Protein AF-A0A2P6TC50-F1 (afdb_monomer_lite)

Radius of gyration: 40.47 Å; chains: 1; bounding box: 123×96×102 Å

InterPro domains:
  IPR001921 Large ribosomal subunit protein eL8, eukaryota [PR00882] (33-50)
  IPR001921 Large ribosomal subunit protein eL8, eukaryota [PR00882] (50-67)
  IPR001921 Large ribosomal subunit protein eL8, eukaryota [PR00882] (70-89)
  IPR001921 Large ribosomal subunit protein eL8, eukaryota [PR00882] (94-107)
  IPR001921 Large ribosomal subunit protein eL8, eukaryota [PR00882] (128-148)
  IPR001921 Large ribosomal subunit protein eL8, eukaryota [PR00882] (189-213)
  IPR004037 Large ribosomal subunit protein eL8-like, conserved site [PS01082] (170-187)
  IPR004038 Ribosomal protein eL8/eL30/eS12/Gadd45 [PF01248] (126-210)
  IPR018492 Ribosomal protein eL8/Nhp2 family [PR00881] (132-146)
  IPR018492 Ribosomal protein eL8/Nhp2 family [PR00881] (151-164)
  IPR018492 Ribosomal protein eL8/Nhp2 family [PR00881] (167-177)
  IPR018492 Ribosomal protein eL8/Nhp2 family [PR00881] (177-191)
  IPR029064 Ribosomal protein eL30-like superfamily [G3DSA:3.30.1330.30] (54-234)
  IPR029064 Ribosomal protein eL30-like superfamily [SSF55315] (94-224)
  IPR055323 Uncharacterized protein C57A10.07/YOR238W [PTHR28110] (323-567)

Foldseek 3Di:
DDDDDDDDDDDPDPPPDDPDPDDPDDPVDDDDDWDQDVPTDDDDDDPCVVVDPDDPVVVVVVVVVVCQQADWADLLLVLLVDADDPVLVVLVLVQLLVQFDDDPVVVVVVVVVVVVCVVVVHDDDDDDRFHKDFDLVVVLVCLVVLQFQEKEFESDDVVPVSCSCVLVSCLVSVHQYGYHYDQCSVQVRHVHSGTGMITGRDDDPVCVVVVVVSSVVRCCPRNVDDRGDIHHNDDDPVVVVVVVVVVVVVVVVVVVPPPPVVVVVVVVVVPPPPPPDDPDDDDDDDDDDDDDDPDDDDPVNVVVVVVVVVVVDDDDDDDDDDDPPPDFQQQQAFEELFQEFDWFQLDPQLQVQQDPVRTDDDPVLSPFPCSSVQRVVSLLVLLVVCVVDLRYAREYEFAQQDVVSPRTTRSNSSLVSCVNVVSNVDPSNNSRYYYHHADQDPLLSVVSSQLVVCLRNVAGHQAYEYGEAPLCQCVVQPQSCVLQVPDNVRYYYDHDYDRDPVVNVVNVVVSVVCLQWSNLQDPPSVVSSVSRPPPVPHGDACVRVVQCRCVSVDGDRDRDPDDHRCVPVD

Organism: Chlorella sorokiniana (NCBI:txid3076)

Sequence (570 aa):
MAPKGKKVAAAPAAVKKAAAPAKPVNPLYEKRPKTFGIGGDLPAKRDMRRFVKWPKYVRIQRQRRVLNQRLKVPPALNRFTRTLDKNMAESLFKLLMKYRPEDKAAKKERLLKEAQAREAGQEVEKKKPVVVKYGINHITQLVESGKAQCVVIAHDVDPIEIVVWLPALCKKMGVPYCIVKGKARLGTVVHKKTATALALTAVKNEDQREFAKLVESFKTMYNDGPRVSWGGGIMGPKSQAAQKKKERALAKDAGLRPAVGLILLTAACCGMLLFQVWVGVVRQGSSGTAGASADSMTATQRRALAAARAAGRRGSGGRDGTLAAREFPASHLRNLVLVACHSVYTGLDFHTAEEKSSWYLLDYQKEVPGQTNSFVEHIQLGVKEAAADPDALLLFSGGKTRRDAGPRAEGEGYWLVAEAAKWYGHPEVRGRAFTEDRARDSMENLLFGLCRFYELTGRYPDFVVVVGYEFKARRFSDLHRAALRLPQEAFRHEGTPALNEAALRGEEATAQLYESDPYGCGTELRSKRMQRDPFAAGGYNGDRCPEIAELLSYCGPDIYPGGLPWDGTA

Secondary structure (DSSP, 8-state):
--PPPPPPPPPP----PPPPPPP---TT--------STTSSPPPP---TTTS---HHHHHHHHHHHHHHHSEEPHHHHGGGSPPPHHHHHHHHHHHHHTPPPPHHHHHHHHHHHHHHHHTT-----PPP---EE-HHHHHHHHHTT--SEEEEES--SSGGGTTTHHHHHHHTT--EEEES-HHHHHHHTTSS--SEEEES---TTTHHHHHHHHHHHIIIIISSPPPPPEE----HHHHHHHHHHHHHHHHHHHHGGGTTTHHHHHHHHTTSSSSS----------------S----HHHHHHHHHHHHTTS-------S-------TTTT--EEEEEE--S-B--S-GGGTTSGGGB---HHHHSSTTHHHHHHHHHHHHHHHHHH-TTEEEEEE-----STT-S--HHHHHHHHHHHTTTT-SHHHHHTEEEE----SHHHHHHHHHHHHHHHHSS--SEEEEEEEGGGHHIIIIIIHHHTT--GGGEEEEEEPPS-HHHHHHHHHHHHHHHH-TTS-SHHHHHHHHHT-TT------TTT-GGGHHHHH---SSPP-S--TTTT--

Structure (mmCIF, N/CA/C/O backbone):
data_AF-A0A2P6TC50-F1
#
_entry.id   AF-A0A2P6TC50-F1
#
loop_
_atom_site.group_PDB
_atom_site.id
_atom_site.type_symbol
_atom_site.label_atom_id
_atom_site.label_alt_id
_atom_site.label_comp_id
_atom_site.label_asym_id
_atom_site.label_entity_id
_atom_site.label_seq_id
_atom_site.pdbx_PDB_ins_code
_atom_site.Cartn_x
_atom_site.Cartn_y
_atom_site.Cartn_z
_atom_site.occupancy
_atom_site.B_iso_or_equiv
_atom_site.auth_seq_id
_atom_site.auth_comp_id
_atom_site.auth_asym_id
_atom_site.auth_atom_id
_atom_site.pdbx_PDB_model_num
ATOM 1 N N . MET A 1 1 ? 47.710 -31.604 51.805 1.00 48.00 1 MET A N 1
ATOM 2 C CA . MET A 1 1 ? 48.222 -32.923 51.375 1.00 48.00 1 MET A CA 1
ATOM 3 C C . MET A 1 1 ? 47.108 -33.942 51.545 1.00 48.00 1 MET A C 1
ATOM 5 O O . MET A 1 1 ? 46.744 -34.227 52.675 1.00 48.00 1 MET A O 1
ATOM 9 N N . ALA A 1 2 ? 46.529 -34.420 50.444 1.00 39.97 2 ALA A N 1
ATOM 10 C CA . ALA A 1 2 ? 45.528 -35.486 50.438 1.00 39.97 2 ALA A CA 1
ATOM 11 C C . ALA A 1 2 ? 46.064 -36.674 49.610 1.00 39.97 2 ALA A C 1
ATOM 13 O O . ALA A 1 2 ? 46.861 -36.450 48.694 1.00 39.97 2 ALA A O 1
ATOM 14 N N . PRO A 1 3 ? 45.726 -37.921 49.980 1.00 43.12 3 PRO A N 1
ATOM 15 C CA . PRO A 1 3 ? 46.594 -39.076 49.784 1.00 43.12 3 PRO A CA 1
ATOM 16 C C . PRO A 1 3 ? 46.463 -39.751 48.411 1.00 43.12 3 PRO A C 1
ATOM 18 O O . PRO A 1 3 ? 45.433 -39.699 47.743 1.00 43.12 3 PRO A O 1
ATOM 21 N N . LYS A 1 4 ? 47.569 -40.395 48.019 1.00 49.47 4 LYS A N 1
ATOM 22 C CA . LYS A 1 4 ? 47.839 -41.077 46.745 1.00 49.47 4 LYS A CA 1
ATOM 23 C C . LYS A 1 4 ? 46.779 -42.136 46.403 1.00 49.47 4 LYS A C 1
ATOM 25 O O . LYS A 1 4 ? 46.539 -43.058 47.178 1.00 49.47 4 LYS A O 1
ATOM 30 N N . GLY A 1 5 ? 46.213 -42.029 45.199 1.00 46.62 5 GLY A N 1
ATOM 31 C CA . GLY A 1 5 ? 45.274 -42.993 44.626 1.00 46.62 5 GLY A CA 1
ATOM 32 C C . GLY A 1 5 ? 45.896 -44.376 44.405 1.00 46.62 5 GLY A C 1
ATOM 33 O O . GLY A 1 5 ? 46.997 -44.507 43.866 1.00 46.62 5 GLY A O 1
ATOM 34 N N . LYS A 1 6 ? 45.164 -45.417 44.819 1.00 50.62 6 LYS A N 1
ATOM 35 C CA . LYS A 1 6 ? 45.456 -46.825 44.522 1.00 50.62 6 LYS A CA 1
ATOM 36 C C . LYS A 1 6 ? 45.339 -47.070 43.013 1.00 50.62 6 LYS A C 1
ATOM 38 O O . LYS A 1 6 ? 44.312 -46.772 42.409 1.00 50.62 6 LYS A O 1
ATOM 43 N N . LYS A 1 7 ? 46.398 -47.637 42.428 1.00 48.28 7 LYS A N 1
ATOM 44 C CA . LYS A 1 7 ? 46.455 -48.120 41.042 1.00 48.28 7 LYS A CA 1
ATOM 45 C C . LYS A 1 7 ? 45.387 -49.199 40.824 1.00 48.28 7 LYS A C 1
ATOM 47 O O . LYS A 1 7 ? 45.415 -50.229 41.492 1.00 48.28 7 LYS A O 1
ATOM 52 N N . VAL A 1 8 ? 44.471 -48.957 39.891 1.00 49.59 8 VAL A N 1
ATOM 53 C CA . VAL A 1 8 ? 43.511 -49.951 39.393 1.00 49.59 8 VAL A CA 1
ATOM 54 C C . VAL A 1 8 ? 44.207 -50.790 38.319 1.00 49.59 8 VAL A C 1
ATOM 56 O O . VAL A 1 8 ? 44.891 -50.245 37.453 1.00 49.59 8 VAL A O 1
ATOM 59 N N . ALA A 1 9 ? 44.081 -52.113 38.426 1.00 54.31 9 ALA A N 1
ATOM 60 C CA . ALA A 1 9 ? 44.685 -53.092 37.527 1.00 54.31 9 ALA A CA 1
ATOM 61 C C . ALA A 1 9 ? 44.157 -52.970 36.085 1.00 54.31 9 ALA A C 1
ATOM 63 O O . ALA A 1 9 ? 43.017 -52.565 35.857 1.00 54.31 9 ALA A O 1
ATOM 64 N N . ALA A 1 10 ? 45.003 -53.330 35.116 1.00 54.16 10 ALA A N 1
ATOM 65 C CA . ALA A 1 10 ? 44.684 -53.300 33.694 1.00 54.16 10 ALA A CA 1
ATOM 66 C C . ALA A 1 10 ? 43.522 -54.250 33.356 1.00 54.16 10 ALA A C 1
ATOM 68 O O . ALA A 1 10 ? 43.503 -55.403 33.786 1.00 54.16 10 ALA A O 1
ATOM 69 N N . ALA A 1 11 ? 42.560 -53.754 32.574 1.00 53.47 11 ALA A N 1
ATOM 70 C CA . ALA A 1 11 ? 41.435 -54.541 32.087 1.00 53.47 11 ALA A CA 1
ATOM 71 C C . ALA A 1 11 ? 41.922 -55.696 31.186 1.00 53.47 11 ALA A C 1
ATOM 73 O O . ALA A 1 11 ? 42.842 -55.493 30.386 1.00 53.47 11 ALA A O 1
ATOM 74 N N . PRO A 1 12 ? 41.318 -56.895 31.291 1.00 55.91 12 PRO A N 1
ATOM 75 C CA . PRO A 1 12 ? 41.710 -58.053 30.498 1.00 55.91 12 PRO A CA 1
ATOM 76 C C . PRO A 1 12 ? 41.510 -57.785 29.003 1.00 55.91 12 PRO A C 1
ATOM 78 O O . PRO A 1 12 ? 40.545 -57.135 28.595 1.00 55.91 12 PRO A O 1
ATOM 81 N N . ALA A 1 13 ? 42.454 -58.288 28.202 1.00 53.72 13 ALA A N 1
ATOM 82 C CA . ALA A 1 13 ? 42.507 -58.134 26.755 1.00 53.72 13 ALA A CA 1
ATOM 83 C C . ALA A 1 13 ? 41.133 -58.377 26.117 1.00 53.72 13 ALA A C 1
ATOM 85 O O . ALA A 1 13 ? 40.512 -59.420 26.323 1.00 53.72 13 ALA A O 1
ATOM 86 N N . ALA A 1 14 ? 40.667 -57.394 25.343 1.00 56.47 14 ALA A N 1
ATOM 87 C CA . ALA A 1 14 ? 39.418 -57.465 24.608 1.00 56.47 14 ALA A CA 1
ATOM 88 C C . ALA A 1 14 ? 39.396 -58.735 23.747 1.00 56.47 14 ALA A C 1
ATOM 90 O O . ALA A 1 14 ? 40.084 -58.827 22.728 1.00 56.47 14 ALA A O 1
ATOM 91 N N . VAL A 1 15 ? 38.588 -59.710 24.165 1.00 54.78 15 VAL A N 1
ATOM 92 C CA . VAL A 1 15 ? 38.200 -60.856 23.349 1.00 54.78 15 VAL A CA 1
ATOM 93 C C . VAL A 1 15 ? 37.623 -60.279 22.061 1.00 54.78 15 VAL A C 1
ATOM 95 O O . VAL A 1 15 ? 36.563 -59.649 22.073 1.00 54.78 15 VAL A O 1
ATOM 98 N N . LYS A 1 16 ? 38.353 -60.428 20.949 1.00 55.94 16 LYS A N 1
ATOM 99 C CA . LYS A 1 16 ? 37.850 -60.092 19.617 1.00 55.94 16 LYS A CA 1
ATOM 100 C C . LYS A 1 16 ? 36.542 -60.859 19.442 1.00 55.94 16 LYS A C 1
ATOM 102 O O . LYS A 1 16 ? 36.561 -62.081 19.323 1.00 55.94 16 LYS A O 1
ATOM 107 N N . LYS A 1 17 ? 35.409 -60.149 19.463 1.00 53.47 17 LYS A N 1
ATOM 108 C CA . LYS A 1 17 ? 34.115 -60.708 19.063 1.00 53.47 17 LYS A CA 1
ATOM 109 C C . LYS A 1 17 ? 34.321 -61.360 17.698 1.00 53.47 17 LYS A C 1
ATOM 111 O O . LYS A 1 17 ? 34.693 -60.670 16.749 1.00 53.47 17 LYS A O 1
ATOM 116 N N . ALA A 1 18 ? 34.120 -62.674 17.633 1.00 53.78 18 ALA A N 1
ATOM 117 C CA . ALA A 1 18 ? 34.100 -63.412 16.382 1.00 53.78 18 ALA A CA 1
ATOM 118 C C . ALA A 1 18 ? 33.150 -62.699 15.410 1.00 53.78 18 ALA A C 1
ATOM 120 O O . ALA A 1 18 ? 32.056 -62.279 15.804 1.00 53.78 18 ALA A O 1
ATOM 121 N N . ALA A 1 19 ? 33.600 -62.491 14.171 1.00 57.75 19 ALA A N 1
ATOM 122 C CA . ALA A 1 19 ? 32.792 -61.857 13.141 1.00 57.75 19 ALA A CA 1
ATOM 123 C C . ALA A 1 19 ? 31.474 -62.629 13.005 1.00 57.75 19 ALA A C 1
ATOM 125 O O . ALA A 1 19 ? 31.480 -63.848 12.842 1.00 57.75 19 ALA A O 1
ATOM 126 N N . ALA A 1 20 ? 30.346 -61.923 13.119 1.00 60.66 20 ALA A N 1
ATOM 127 C CA . ALA A 1 20 ? 29.041 -62.529 12.906 1.00 60.66 20 ALA A CA 1
ATOM 128 C C . ALA A 1 20 ? 29.008 -63.184 11.509 1.00 60.66 20 ALA A C 1
ATOM 130 O O . ALA A 1 20 ? 29.504 -62.568 10.559 1.00 60.66 20 ALA A O 1
ATOM 131 N N . PRO A 1 21 ? 28.448 -64.400 11.367 1.00 60.59 21 PRO A N 1
ATOM 132 C CA . PRO A 1 21 ? 28.388 -65.089 10.084 1.00 60.59 21 PRO A CA 1
ATOM 133 C C . PRO A 1 21 ? 27.676 -64.207 9.052 1.00 60.59 21 PRO A C 1
ATOM 135 O O . PRO A 1 21 ? 26.647 -63.590 9.349 1.00 60.59 21 PRO A O 1
ATOM 138 N N . ALA A 1 22 ? 28.258 -64.108 7.853 1.00 64.69 22 ALA A N 1
ATOM 139 C CA . ALA A 1 22 ? 27.713 -63.306 6.766 1.00 64.69 22 ALA A CA 1
ATOM 140 C C . ALA A 1 22 ? 26.268 -63.745 6.493 1.00 64.69 22 ALA A C 1
ATOM 142 O O . ALA A 1 22 ? 26.011 -64.908 6.188 1.00 64.69 22 ALA A O 1
ATOM 143 N N . LYS A 1 23 ? 25.311 -62.819 6.645 1.00 73.00 23 LYS A N 1
ATOM 144 C CA . LYS A 1 23 ? 23.905 -63.096 6.332 1.00 73.00 23 LYS A CA 1
ATOM 145 C C . LYS A 1 23 ? 23.818 -63.538 4.865 1.00 73.00 23 LYS A C 1
ATOM 147 O O . LYS A 1 23 ? 24.453 -62.883 4.036 1.00 73.00 23 LYS A O 1
ATOM 152 N N . PRO A 1 24 ? 23.052 -64.592 4.533 1.00 68.38 24 PRO A N 1
ATOM 153 C CA . PRO A 1 24 ? 22.907 -65.044 3.154 1.00 68.38 24 PRO A CA 1
ATOM 154 C C . PRO A 1 24 ? 22.384 -63.884 2.297 1.00 68.38 24 PRO A C 1
ATOM 156 O O . PRO A 1 24 ? 21.284 -63.376 2.521 1.00 68.38 24 PRO A O 1
ATOM 159 N N . VAL A 1 25 ? 23.211 -63.409 1.364 1.00 71.12 25 VAL A N 1
ATOM 160 C CA . VAL A 1 25 ? 22.855 -62.321 0.448 1.00 71.12 25 VAL A CA 1
ATOM 161 C C . VAL A 1 25 ? 22.108 -62.954 -0.714 1.00 71.12 25 VAL A C 1
ATOM 163 O O . VAL A 1 25 ? 22.692 -63.707 -1.486 1.00 71.12 25 VAL A O 1
ATOM 166 N N . ASN A 1 26 ? 20.808 -62.683 -0.819 1.00 80.94 26 ASN A N 1
ATOM 167 C CA . ASN A 1 26 ? 20.028 -63.136 -1.962 1.00 80.94 26 ASN A CA 1
ATOM 168 C C . ASN A 1 26 ? 20.536 -62.404 -3.225 1.00 80.94 26 ASN A C 1
ATOM 170 O O . ASN A 1 26 ? 20.462 -61.171 -3.256 1.00 80.94 26 ASN A O 1
ATOM 174 N N . PRO A 1 27 ? 21.036 -63.122 -4.249 1.00 81.56 27 PRO A N 1
ATOM 175 C CA . PRO A 1 27 ? 21.604 -62.523 -5.459 1.00 81.56 27 PRO A CA 1
ATOM 176 C C . PRO A 1 27 ? 20.591 -61.706 -6.277 1.00 81.56 27 PRO A C 1
ATOM 178 O O . PRO A 1 27 ? 20.996 -60.928 -7.131 1.00 81.56 27 PRO A O 1
ATOM 181 N N . LEU A 1 28 ? 19.287 -61.823 -5.994 1.00 86.44 28 LEU A N 1
ATOM 182 C CA . LEU A 1 28 ? 18.238 -61.005 -6.612 1.00 86.44 28 LEU A CA 1
ATOM 183 C C . LEU A 1 28 ? 18.181 -59.559 -6.074 1.00 86.44 28 LEU A C 1
ATOM 185 O O . LEU A 1 28 ? 17.566 -58.697 -6.703 1.00 86.44 28 LEU A O 1
ATOM 189 N N . TYR A 1 29 ? 18.781 -59.267 -4.912 1.00 84.19 29 TYR A N 1
ATOM 190 C CA . TYR A 1 29 ? 18.781 -57.920 -4.329 1.00 84.19 29 TYR A CA 1
ATOM 191 C C . TYR A 1 29 ? 20.058 -57.154 -4.679 1.00 84.19 29 TYR A C 1
ATOM 193 O O . TYR A 1 29 ? 21.066 -57.211 -3.975 1.00 84.19 29 TYR A O 1
ATOM 201 N N . GLU A 1 30 ? 19.981 -56.359 -5.741 1.00 85.62 30 GLU A N 1
ATOM 202 C CA . GLU A 1 30 ? 21.065 -55.480 -6.178 1.00 85.62 30 GLU A CA 1
ATOM 203 C C . GLU A 1 30 ? 20.897 -54.056 -5.629 1.00 85.62 30 GLU A C 1
ATOM 205 O O . GLU A 1 30 ? 19.800 -53.486 -5.615 1.00 85.62 30 GLU A O 1
ATOM 210 N N . LYS A 1 31 ? 22.003 -53.417 -5.227 1.00 89.06 31 LYS A N 1
ATOM 211 C CA . LYS A 1 31 ? 22.002 -51.975 -4.945 1.00 89.06 31 LYS A CA 1
ATOM 212 C C . LYS A 1 31 ? 21.898 -51.217 -6.265 1.00 89.06 31 LYS A C 1
ATOM 214 O O . LYS A 1 31 ? 22.843 -51.210 -7.044 1.00 89.06 31 LYS A O 1
ATOM 219 N N . ARG A 1 32 ? 20.784 -50.518 -6.473 1.00 87.81 32 ARG A N 1
ATOM 220 C CA . ARG A 1 32 ? 20.564 -49.629 -7.626 1.00 87.81 32 ARG A CA 1
ATOM 221 C C . ARG A 1 32 ? 20.524 -48.168 -7.164 1.00 87.81 32 ARG A C 1
ATOM 223 O O . ARG A 1 32 ? 19.434 -47.617 -6.985 1.00 87.81 32 ARG A O 1
ATOM 230 N N . PRO A 1 33 ? 21.683 -47.557 -6.846 1.00 90.25 33 PRO A N 1
ATOM 231 C CA . PRO A 1 33 ? 21.726 -46.173 -6.399 1.00 90.25 33 PRO A CA 1
ATOM 232 C C . PRO A 1 33 ? 21.305 -45.248 -7.540 1.00 90.25 33 PRO A C 1
ATOM 234 O O . PRO A 1 33 ? 21.778 -45.384 -8.661 1.00 90.25 33 PRO A O 1
ATOM 237 N N . LYS A 1 34 ? 20.428 -44.293 -7.233 1.00 92.31 34 LYS A N 1
ATOM 238 C CA . LYS A 1 34 ? 20.013 -43.257 -8.179 1.00 92.31 34 LYS A CA 1
ATOM 239 C C . LYS A 1 34 ? 20.914 -42.036 -8.064 1.00 92.31 34 LYS A C 1
ATOM 241 O O . LYS A 1 34 ? 21.250 -41.614 -6.952 1.00 92.31 34 LYS A O 1
ATOM 246 N N . THR A 1 35 ? 21.266 -41.431 -9.190 1.00 92.69 35 THR A N 1
ATOM 247 C CA . THR A 1 35 ? 22.087 -40.218 -9.247 1.00 92.69 35 THR A CA 1
ATOM 248 C C . THR A 1 35 ? 21.204 -38.996 -9.486 1.00 92.69 35 THR A C 1
ATOM 250 O O . THR A 1 35 ? 20.833 -38.690 -10.609 1.00 92.69 35 THR A O 1
ATOM 253 N N . PHE A 1 36 ? 20.888 -38.249 -8.423 1.00 90.44 36 PHE A N 1
ATOM 254 C CA . PHE A 1 36 ? 19.982 -37.083 -8.467 1.00 90.44 36 PHE A CA 1
ATOM 255 C C . PHE A 1 36 ? 20.650 -35.763 -8.913 1.00 90.44 36 PHE A C 1
ATOM 257 O O . PHE A 1 36 ? 20.259 -34.678 -8.461 1.00 90.44 36 PHE A O 1
ATOM 264 N N . GLY A 1 37 ? 21.695 -35.863 -9.737 1.00 89.94 37 GLY A N 1
ATOM 265 C CA . GLY A 1 37 ? 22.394 -34.728 -10.343 1.00 89.94 37 GLY A CA 1
ATOM 266 C C . GLY A 1 37 ? 21.661 -34.178 -11.568 1.00 89.94 37 GLY A C 1
ATOM 267 O O . GLY A 1 37 ? 20.659 -34.730 -12.016 1.00 89.94 37 GLY A O 1
ATOM 268 N N . ILE A 1 38 ? 22.161 -33.072 -12.122 1.00 91.12 38 ILE A N 1
ATOM 269 C CA . ILE A 1 38 ? 21.640 -32.528 -13.384 1.00 91.12 38 ILE A CA 1
ATOM 270 C C . ILE A 1 38 ? 21.936 -33.545 -14.498 1.00 91.12 38 ILE A C 1
ATOM 272 O O . ILE A 1 38 ? 23.083 -33.953 -14.646 1.00 91.12 38 ILE A O 1
ATOM 276 N N . GLY A 1 39 ? 20.910 -33.961 -15.248 1.00 90.81 39 GLY A N 1
ATOM 277 C CA . GLY A 1 39 ? 21.033 -34.948 -16.332 1.00 90.81 39 GLY A CA 1
ATOM 278 C C . GLY A 1 39 ? 21.035 -36.419 -15.891 1.00 90.81 39 GLY A C 1
ATOM 279 O O . GLY A 1 39 ? 21.220 -37.289 -16.733 1.00 90.81 39 GLY A O 1
ATOM 280 N N . GLY A 1 40 ? 20.843 -36.697 -14.597 1.00 93.38 40 GLY A N 1
ATOM 281 C CA . GLY A 1 40 ? 20.712 -38.054 -14.061 1.00 93.38 40 GLY A CA 1
ATOM 282 C C . GLY A 1 40 ? 19.256 -38.491 -13.864 1.00 93.38 40 GLY A C 1
ATOM 283 O O . GLY A 1 40 ? 18.353 -38.085 -14.594 1.00 93.38 40 GLY A O 1
ATOM 284 N N . ASP A 1 41 ? 19.022 -39.302 -12.834 1.00 93.31 41 ASP A N 1
ATOM 285 C CA . ASP A 1 41 ? 17.698 -39.810 -12.471 1.00 93.31 41 ASP A CA 1
ATOM 286 C C . ASP A 1 41 ? 16.734 -38.706 -12.007 1.00 93.31 41 ASP A C 1
ATOM 288 O O . ASP A 1 41 ? 17.137 -37.688 -11.431 1.00 93.31 41 ASP A O 1
ATOM 292 N N . LEU A 1 42 ? 15.425 -38.960 -12.155 1.00 91.06 42 LEU A N 1
ATOM 293 C CA . LEU A 1 42 ? 14.374 -38.067 -11.660 1.00 91.06 42 LEU A CA 1
ATOM 294 C C . LEU A 1 42 ? 14.584 -37.763 -10.160 1.00 91.06 42 LEU A C 1
ATOM 296 O O . LEU A 1 42 ? 14.685 -38.695 -9.350 1.00 91.06 42 LEU A O 1
ATOM 300 N N . PRO A 1 43 ? 14.617 -36.480 -9.752 1.00 90.06 43 PRO A N 1
ATOM 301 C CA . PRO A 1 43 ? 14.861 -36.114 -8.367 1.00 90.06 43 PRO A CA 1
ATOM 302 C C . PRO A 1 43 ? 13.743 -36.618 -7.453 1.00 90.06 43 PRO A C 1
ATOM 304 O O . PRO A 1 43 ? 12.559 -36.585 -7.791 1.00 90.06 43 PRO A O 1
ATOM 307 N N . ALA A 1 44 ? 14.117 -37.021 -6.238 1.00 91.88 44 ALA A N 1
ATOM 308 C CA . ALA A 1 44 ? 13.148 -37.301 -5.186 1.00 91.88 44 ALA A CA 1
ATOM 309 C C . ALA A 1 44 ? 12.274 -36.066 -4.891 1.00 91.88 44 ALA A C 1
ATOM 311 O O . ALA A 1 44 ? 12.709 -34.923 -5.058 1.00 91.88 44 ALA A O 1
ATOM 312 N N . LYS A 1 45 ? 11.047 -36.286 -4.401 1.00 93.50 45 LYS A N 1
ATOM 313 C CA . LYS A 1 45 ? 10.156 -35.197 -3.972 1.00 93.50 45 LYS A CA 1
ATOM 314 C C . LYS A 1 45 ? 10.842 -34.379 -2.867 1.00 93.50 45 LYS A C 1
ATOM 316 O O . LYS A 1 45 ? 11.229 -34.927 -1.838 1.00 93.50 45 LYS A O 1
ATOM 321 N N . ARG A 1 46 ? 10.995 -33.069 -3.083 1.00 92.38 46 ARG A N 1
ATOM 322 C CA . ARG A 1 46 ? 11.604 -32.117 -2.133 1.00 92.38 46 ARG A CA 1
ATOM 323 C C . ARG A 1 46 ? 10.546 -31.182 -1.552 1.00 92.38 46 ARG A C 1
ATOM 325 O O . ARG A 1 46 ? 9.469 -31.024 -2.124 1.00 92.38 46 ARG A O 1
ATOM 332 N N . ASP A 1 47 ? 10.862 -30.529 -0.435 1.00 96.00 47 ASP A N 1
ATOM 333 C CA . ASP A 1 47 ? 9.999 -29.479 0.106 1.00 96.00 47 ASP A CA 1
ATOM 334 C C . ASP A 1 47 ? 9.981 -28.258 -0.828 1.00 96.00 47 ASP A C 1
ATOM 336 O O . ASP A 1 47 ? 10.941 -27.490 -0.920 1.00 96.00 47 ASP A O 1
ATOM 340 N N . MET A 1 48 ? 8.854 -28.074 -1.513 1.00 95.25 48 MET A N 1
ATOM 341 C CA . MET A 1 48 ? 8.635 -26.971 -2.443 1.00 95.25 48 MET A CA 1
ATOM 342 C C . MET A 1 48 ? 7.924 -25.772 -1.806 1.00 95.25 48 MET A C 1
ATOM 344 O O . MET A 1 48 ? 7.686 -24.793 -2.512 1.00 95.25 48 MET A O 1
ATOM 348 N N . ARG A 1 49 ? 7.611 -25.768 -0.496 1.00 94.31 49 ARG A N 1
ATOM 349 C CA . ARG A 1 49 ? 6.803 -24.716 0.179 1.00 94.31 49 ARG A CA 1
ATOM 350 C C . ARG A 1 49 ? 7.280 -23.284 -0.096 1.00 94.31 49 ARG A C 1
ATOM 352 O O . ARG A 1 49 ? 6.473 -22.354 -0.154 1.00 94.31 49 ARG A O 1
ATOM 359 N N . ARG A 1 50 ? 8.587 -23.088 -0.291 1.00 94.00 50 ARG A N 1
ATOM 360 C CA . ARG A 1 50 ? 9.181 -21.784 -0.633 1.00 94.00 50 ARG A CA 1
ATOM 361 C C . ARG A 1 50 ? 8.865 -21.320 -2.061 1.00 94.00 50 ARG A C 1
ATOM 363 O O . ARG A 1 50 ? 8.801 -20.115 -2.288 1.00 94.00 50 ARG A O 1
ATOM 370 N N . PHE A 1 51 ? 8.683 -22.255 -2.988 1.00 94.19 51 PHE A N 1
ATOM 371 C CA . PHE A 1 51 ? 8.486 -22.029 -4.423 1.00 94.19 51 PHE A CA 1
ATOM 372 C C . PHE A 1 51 ? 7.028 -22.210 -4.872 1.00 94.19 51 PHE A C 1
ATOM 374 O O . PHE A 1 51 ? 6.705 -21.911 -6.016 1.00 94.19 51 PHE A O 1
ATOM 381 N N . VAL A 1 52 ? 6.140 -22.662 -3.978 1.00 96.81 52 VAL A N 1
ATOM 382 C CA . VAL A 1 52 ? 4.698 -22.755 -4.244 1.00 96.81 52 VAL A CA 1
ATOM 383 C C . VAL A 1 52 ? 4.140 -21.397 -4.682 1.00 96.81 52 VAL A C 1
ATOM 385 O O . VAL A 1 52 ? 4.384 -20.365 -4.045 1.00 96.81 52 VAL A O 1
ATOM 388 N N . LYS A 1 53 ? 3.310 -21.409 -5.729 1.00 95.50 53 LYS A N 1
ATOM 389 C CA . LYS A 1 53 ? 2.444 -20.284 -6.094 1.00 95.50 53 LYS A CA 1
ATOM 390 C C . LYS A 1 53 ? 1.330 -20.157 -5.052 1.00 95.50 53 LYS A C 1
ATOM 392 O O . LYS A 1 53 ? 0.300 -20.814 -5.131 1.00 95.50 53 LYS A O 1
ATOM 397 N N . TRP A 1 54 ? 1.570 -19.337 -4.033 1.00 96.19 54 TRP A N 1
ATOM 398 C CA . TRP A 1 54 ? 0.629 -19.151 -2.929 1.00 96.19 54 TRP A CA 1
ATOM 399 C C . TRP A 1 54 ? -0.682 -18.482 -3.384 1.00 96.19 54 TRP A C 1
ATOM 401 O O . TRP A 1 54 ? -0.631 -17.575 -4.225 1.00 96.19 54 TRP A O 1
ATOM 411 N N . PRO A 1 55 ? -1.838 -18.841 -2.786 1.00 98.00 55 PRO A N 1
ATOM 412 C CA . PRO A 1 55 ? -3.103 -18.148 -3.021 1.00 98.00 55 PRO A CA 1
ATOM 413 C C . PRO A 1 55 ? -3.009 -16.636 -2.773 1.00 98.00 55 PRO A C 1
ATOM 415 O O . PRO A 1 55 ? -2.205 -16.170 -1.954 1.00 98.00 55 PRO A O 1
ATOM 418 N N . LYS A 1 56 ? -3.858 -15.855 -3.457 1.00 96.88 56 LYS A N 1
ATOM 419 C CA . LYS A 1 56 ? -3.813 -14.379 -3.453 1.00 96.88 56 LYS A CA 1
ATOM 420 C C . LYS A 1 56 ? -3.845 -13.787 -2.037 1.00 96.88 56 LYS A C 1
ATOM 422 O O . LYS A 1 56 ? -3.013 -12.940 -1.724 1.00 96.88 56 LYS A O 1
ATOM 427 N N . TYR A 1 57 ? -4.719 -14.276 -1.157 1.00 97.31 57 TYR A N 1
ATOM 428 C CA . TYR A 1 57 ? -4.835 -13.768 0.217 1.00 97.31 57 TYR A CA 1
ATOM 429 C C . TYR A 1 57 ? -3.550 -13.979 1.042 1.00 97.31 57 TYR A C 1
ATOM 431 O O . TYR A 1 57 ? -3.112 -13.069 1.744 1.00 97.31 57 TYR A O 1
ATOM 439 N N . VAL A 1 58 ? -2.882 -15.133 0.898 1.00 96.81 58 VAL A N 1
ATOM 440 C CA . VAL A 1 58 ? -1.602 -15.421 1.573 1.00 96.81 58 VAL A CA 1
ATOM 441 C C . VAL A 1 58 ? -0.509 -14.484 1.067 1.00 96.81 58 VAL A C 1
ATOM 443 O O . VAL A 1 58 ? 0.288 -13.970 1.857 1.00 96.81 58 VAL A O 1
ATOM 446 N N . ARG A 1 59 ? -0.466 -14.242 -0.251 1.00 96.62 59 ARG A N 1
ATOM 447 C CA . ARG A 1 59 ? 0.490 -13.310 -0.867 1.00 96.62 59 ARG A CA 1
ATOM 448 C C . ARG A 1 59 ? 0.298 -11.893 -0.335 1.00 96.62 59 ARG A C 1
ATOM 450 O O . ARG A 1 59 ? 1.275 -11.317 0.134 1.00 96.62 59 ARG A O 1
ATOM 457 N N . ILE A 1 60 ? -0.935 -11.386 -0.326 1.00 96.88 60 ILE A N 1
ATOM 458 C CA . ILE A 1 60 ? -1.265 -10.033 0.151 1.00 96.88 60 ILE A CA 1
ATOM 459 C C . ILE A 1 60 ? -0.893 -9.866 1.629 1.00 96.88 60 ILE A C 1
ATOM 461 O O . ILE A 1 60 ? -0.222 -8.902 1.986 1.00 96.88 60 ILE A O 1
ATOM 465 N N . GLN A 1 61 ? -1.238 -10.826 2.493 1.00 96.25 61 GLN A N 1
ATOM 466 C CA . GLN A 1 61 ? -0.890 -10.766 3.920 1.00 96.25 61 GLN A CA 1
ATOM 467 C C . GLN A 1 61 ? 0.632 -10.744 4.147 1.00 96.25 61 GLN A C 1
ATOM 469 O O . GLN A 1 61 ? 1.142 -9.961 4.955 1.00 96.25 61 GLN A O 1
ATOM 474 N N . ARG A 1 62 ? 1.386 -11.568 3.402 1.00 96.25 62 ARG A N 1
ATOM 475 C CA . ARG A 1 62 ? 2.858 -11.579 3.460 1.00 96.25 62 ARG A CA 1
ATOM 476 C C . ARG A 1 62 ? 3.453 -10.279 2.919 1.00 96.25 62 ARG A C 1
ATOM 478 O O . ARG A 1 62 ? 4.367 -9.740 3.539 1.00 96.25 62 ARG A O 1
ATOM 485 N N . GLN A 1 63 ? 2.930 -9.766 1.807 1.00 96.12 63 GLN A N 1
ATOM 486 C CA . GLN A 1 63 ? 3.358 -8.502 1.207 1.00 96.12 63 GLN A CA 1
ATOM 487 C C . GLN A 1 63 ? 3.078 -7.314 2.135 1.00 96.12 63 GLN A C 1
ATOM 489 O O . GLN A 1 63 ? 3.992 -6.524 2.342 1.00 96.12 63 GLN A O 1
ATOM 494 N N . ARG A 1 64 ? 1.906 -7.240 2.790 1.00 94.94 64 ARG A N 1
ATOM 495 C CA . ARG A 1 64 ? 1.578 -6.216 3.810 1.00 94.94 64 ARG A CA 1
ATOM 496 C C . ARG A 1 64 ? 2.610 -6.218 4.942 1.00 94.94 64 ARG A C 1
ATOM 498 O O . ARG A 1 64 ? 3.136 -5.169 5.305 1.00 94.94 64 ARG A O 1
ATOM 505 N N . ARG A 1 65 ? 2.983 -7.401 5.453 1.00 93.88 65 ARG A N 1
ATOM 506 C CA . ARG A 1 65 ? 4.027 -7.528 6.489 1.00 93.88 65 ARG A CA 1
ATOM 507 C C . ARG A 1 65 ? 5.400 -7.067 5.997 1.00 93.88 65 ARG A C 1
ATOM 509 O O . ARG A 1 65 ? 6.116 -6.407 6.744 1.00 93.88 65 ARG A O 1
ATOM 516 N N . VAL A 1 66 ? 5.780 -7.429 4.772 1.00 95.12 66 VAL A N 1
ATOM 517 C CA . VAL A 1 66 ? 7.054 -6.996 4.179 1.00 95.12 66 VAL A CA 1
ATOM 518 C C . VAL A 1 66 ? 7.061 -5.482 3.983 1.00 95.12 66 VAL A C 1
ATOM 520 O O . VAL A 1 66 ? 8.037 -4.841 4.355 1.00 95.12 66 VAL A O 1
ATOM 523 N N . LEU A 1 67 ? 5.976 -4.905 3.472 1.00 96.06 67 LEU A N 1
ATOM 524 C CA . LEU A 1 67 ? 5.853 -3.472 3.228 1.00 96.06 67 LEU A CA 1
ATOM 525 C C . LEU A 1 67 ? 6.037 -2.665 4.521 1.00 96.06 67 LEU A C 1
ATOM 527 O O . LEU A 1 67 ? 6.876 -1.769 4.556 1.00 96.06 67 LEU A O 1
ATOM 531 N N . ASN A 1 68 ? 5.381 -3.072 5.613 1.00 91.62 68 ASN A N 1
ATOM 532 C CA . ASN A 1 68 ? 5.537 -2.441 6.932 1.00 91.62 68 ASN A CA 1
ATOM 533 C C . ASN A 1 68 ? 6.973 -2.501 7.486 1.00 91.62 68 ASN A C 1
ATOM 535 O O . ASN A 1 68 ? 7.352 -1.664 8.296 1.00 91.62 68 ASN A O 1
ATOM 539 N N . GLN A 1 69 ? 7.781 -3.487 7.080 1.00 92.94 69 GLN A N 1
ATOM 540 C CA . GLN A 1 69 ? 9.195 -3.556 7.466 1.00 92.94 69 GLN A CA 1
ATOM 541 C C . GLN A 1 69 ? 10.093 -2.690 6.577 1.00 92.94 69 GLN A C 1
ATOM 543 O O . GLN A 1 69 ? 11.140 -2.238 7.040 1.00 92.94 69 GLN A O 1
ATOM 548 N N . ARG A 1 70 ? 9.728 -2.515 5.300 1.00 94.62 70 ARG A N 1
ATOM 549 C CA . ARG A 1 70 ? 10.536 -1.798 4.300 1.00 94.62 70 ARG A CA 1
ATOM 550 C C . ARG A 1 70 ? 10.323 -0.294 4.359 1.00 94.62 70 ARG A C 1
ATOM 552 O O . ARG A 1 70 ? 11.293 0.447 4.255 1.00 94.62 70 ARG A O 1
ATOM 559 N N . LEU A 1 71 ? 9.082 0.147 4.533 1.00 95.06 71 LEU A N 1
ATOM 560 C CA . LEU A 1 71 ? 8.758 1.565 4.642 1.00 95.06 71 LEU A CA 1
ATOM 561 C C . LEU A 1 71 ? 9.257 2.138 5.972 1.00 95.06 71 LEU A C 1
ATOM 563 O O . LEU A 1 71 ? 9.393 1.416 6.961 1.00 95.06 71 LEU A O 1
ATOM 567 N N . LYS A 1 72 ? 9.525 3.446 5.996 1.00 95.75 72 LYS A N 1
ATOM 568 C CA . LYS A 1 72 ? 9.772 4.176 7.242 1.00 95.75 72 LYS A CA 1
ATOM 569 C C . LYS A 1 72 ? 8.444 4.340 7.974 1.00 95.75 72 LYS A C 1
ATOM 571 O O . LYS A 1 72 ? 7.519 4.957 7.453 1.00 95.75 72 LYS A O 1
ATOM 576 N N . VAL A 1 73 ? 8.353 3.778 9.173 1.00 94.88 73 VAL A N 1
ATOM 577 C CA . VAL A 1 73 ? 7.135 3.789 9.988 1.00 94.88 73 VAL A CA 1
ATOM 578 C C . VAL A 1 73 ? 7.183 4.978 10.951 1.00 94.88 73 VAL A C 1
ATOM 580 O O . VAL A 1 73 ? 8.137 5.072 11.734 1.00 94.88 73 VAL A O 1
ATOM 583 N N . PRO A 1 74 ? 6.171 5.867 10.943 1.00 95.44 74 PRO A N 1
ATOM 584 C CA . PRO A 1 74 ? 6.106 6.998 11.860 1.00 95.44 74 PRO A CA 1
ATOM 585 C C . PRO A 1 74 ? 6.166 6.575 13.338 1.00 95.44 74 PRO A C 1
ATOM 587 O O . PRO A 1 74 ? 5.603 5.536 13.699 1.00 95.44 74 PRO A O 1
ATOM 590 N N . PRO A 1 75 ? 6.763 7.390 14.228 1.00 94.31 75 PRO A N 1
ATOM 591 C CA . PRO A 1 75 ? 6.861 7.113 15.664 1.00 94.31 75 PRO A CA 1
ATOM 592 C C . PRO A 1 75 ? 5.548 6.741 16.363 1.00 94.31 75 PRO A C 1
ATOM 594 O O . PRO A 1 75 ? 5.542 5.887 17.252 1.00 94.31 75 PRO A O 1
ATOM 597 N N . ALA A 1 76 ? 4.434 7.361 15.958 1.00 93.94 76 ALA A N 1
ATOM 598 C CA . ALA A 1 76 ? 3.111 7.094 16.522 1.00 93.94 76 ALA A CA 1
ATOM 599 C C . ALA A 1 76 ? 2.684 5.631 16.314 1.00 93.94 76 ALA A C 1
ATOM 601 O O . ALA A 1 76 ? 2.201 4.988 17.243 1.00 93.94 76 ALA A O 1
ATOM 602 N N . LEU A 1 77 ? 2.951 5.080 15.127 1.00 94.31 77 LEU A N 1
ATOM 603 C CA . LEU A 1 77 ? 2.662 3.686 14.785 1.00 94.31 77 LEU A CA 1
ATOM 604 C C . LEU A 1 77 ? 3.754 2.740 15.292 1.00 94.31 77 LEU A C 1
ATOM 606 O O . LEU A 1 77 ? 3.464 1.654 15.794 1.00 94.31 77 LEU A O 1
ATOM 610 N N . ASN A 1 78 ? 5.019 3.163 15.218 1.00 94.06 78 ASN A N 1
ATOM 611 C CA . ASN A 1 78 ? 6.148 2.350 15.659 1.00 94.06 78 ASN A CA 1
ATOM 612 C C . ASN A 1 78 ? 6.090 2.031 17.162 1.00 94.06 78 ASN A C 1
ATOM 614 O O . ASN A 1 78 ? 6.624 1.011 17.597 1.00 94.06 78 ASN A O 1
ATOM 618 N N . ARG A 1 79 ? 5.393 2.848 17.961 1.00 92.50 79 ARG A N 1
ATOM 619 C CA . ARG A 1 79 ? 5.167 2.591 19.389 1.00 92.50 79 ARG A CA 1
ATOM 620 C C . ARG A 1 79 ? 4.540 1.218 19.650 1.00 92.50 79 ARG A C 1
ATOM 622 O O . ARG A 1 79 ? 4.961 0.537 20.578 1.00 92.50 79 ARG A O 1
ATOM 629 N N . PHE A 1 80 ? 3.620 0.768 18.795 1.00 94.56 80 PHE A N 1
ATOM 630 C CA . PHE A 1 80 ? 2.944 -0.526 18.946 1.00 94.56 80 PHE A CA 1
ATOM 631 C C . PHE A 1 80 ? 3.848 -1.733 18.664 1.00 94.56 80 PHE A C 1
ATOM 633 O O . PHE A 1 80 ? 3.514 -2.854 19.035 1.00 94.56 80 PHE A O 1
ATOM 640 N N . THR A 1 81 ? 5.028 -1.531 18.072 1.00 92.94 81 THR A N 1
ATOM 641 C CA . THR A 1 81 ? 6.019 -2.610 17.918 1.00 92.94 81 THR A CA 1
ATOM 642 C C . THR A 1 81 ? 6.745 -2.924 19.231 1.00 92.94 81 THR A C 1
ATOM 644 O O . THR A 1 81 ? 7.205 -4.051 19.427 1.00 92.94 81 THR A O 1
ATOM 647 N N . ARG A 1 82 ? 6.816 -1.950 20.152 1.00 91.62 82 ARG A N 1
ATOM 648 C CA . ARG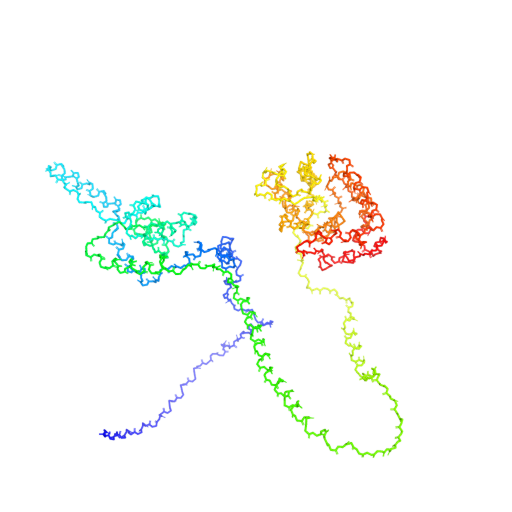 A 1 82 ? 7.459 -2.063 21.467 1.00 91.62 82 ARG A CA 1
ATOM 649 C C . ARG A 1 82 ? 6.457 -2.563 22.505 1.00 91.62 82 ARG A C 1
ATOM 651 O O . ARG A 1 82 ? 5.852 -1.805 23.257 1.00 91.62 82 ARG A O 1
ATOM 658 N N . THR A 1 83 ? 6.262 -3.869 22.524 1.00 94.56 83 THR A N 1
ATOM 659 C CA . THR A 1 83 ? 5.344 -4.539 23.451 1.00 94.56 83 THR A CA 1
ATOM 660 C C . THR A 1 83 ? 6.041 -4.979 24.731 1.00 94.56 83 THR A C 1
ATOM 662 O O . THR A 1 83 ? 7.247 -5.219 24.719 1.00 94.56 83 THR A O 1
ATOM 665 N N . LEU A 1 84 ? 5.249 -5.204 25.774 1.00 95.19 84 LEU A N 1
ATOM 666 C CA . LEU A 1 84 ? 5.672 -5.789 27.035 1.00 95.19 84 LEU A CA 1
ATOM 667 C C . LEU A 1 84 ? 6.352 -7.151 26.815 1.00 95.19 84 LEU A C 1
ATOM 669 O O . LEU A 1 84 ? 5.969 -7.914 25.914 1.00 95.19 84 LEU A O 1
ATOM 673 N N . ASP A 1 85 ? 7.366 -7.449 27.623 1.00 94.31 85 ASP A N 1
ATOM 674 C CA . ASP A 1 85 ? 8.039 -8.743 27.606 1.00 94.31 85 ASP A CA 1
ATOM 675 C C . ASP A 1 85 ? 7.110 -9.859 28.114 1.00 94.31 85 ASP A C 1
ATOM 677 O O . ASP A 1 85 ? 6.050 -9.623 28.701 1.00 94.31 85 ASP A O 1
ATOM 681 N N . LYS A 1 86 ? 7.494 -11.111 27.849 1.00 94.69 86 LYS A N 1
ATOM 682 C CA . LYS A 1 86 ? 6.647 -12.271 28.143 1.00 94.69 86 LYS A CA 1
ATOM 683 C C . LYS A 1 86 ? 6.382 -12.428 29.644 1.00 94.69 86 LYS A C 1
ATOM 685 O O . LYS A 1 86 ? 5.245 -12.714 30.011 1.00 94.69 86 LYS A O 1
ATOM 690 N N . ASN A 1 87 ? 7.392 -12.215 30.484 1.00 94.50 87 ASN A N 1
ATOM 691 C CA . ASN A 1 87 ? 7.304 -12.477 31.918 1.00 94.50 87 ASN A CA 1
ATOM 692 C C . ASN A 1 87 ? 6.408 -11.437 32.593 1.00 94.50 87 ASN A C 1
ATOM 694 O O . ASN A 1 87 ? 5.477 -11.792 33.316 1.00 94.50 87 ASN A O 1
ATOM 698 N N . MET A 1 88 ? 6.618 -10.156 32.282 1.00 94.31 88 MET A N 1
ATOM 699 C CA . MET A 1 88 ? 5.779 -9.082 32.808 1.00 94.31 88 MET A CA 1
ATOM 700 C C . MET A 1 88 ? 4.335 -9.184 32.296 1.00 94.31 88 MET A C 1
ATOM 702 O O . MET A 1 88 ? 3.384 -8.934 33.040 1.00 94.31 88 MET A O 1
ATOM 706 N N . ALA A 1 89 ? 4.146 -9.615 31.043 1.00 95.38 89 ALA A N 1
ATOM 707 C CA . ALA A 1 89 ? 2.814 -9.874 30.508 1.00 95.38 89 ALA A CA 1
ATOM 708 C C . ALA A 1 89 ? 2.104 -11.017 31.249 1.00 95.38 89 ALA A C 1
ATOM 710 O O . ALA A 1 89 ? 0.910 -10.906 31.507 1.00 95.38 89 ALA A O 1
ATOM 711 N N . GLU A 1 90 ? 2.791 -12.105 31.599 1.00 96.00 90 GLU A N 1
ATOM 712 C CA . GLU A 1 90 ? 2.183 -13.198 32.369 1.00 96.00 90 GLU A CA 1
ATOM 713 C C . GLU A 1 90 ? 1.682 -12.733 33.740 1.00 96.00 90 GLU A C 1
ATOM 715 O O . GLU A 1 90 ? 0.537 -13.034 34.083 1.00 96.00 90 GLU A O 1
ATOM 720 N N . SER A 1 91 ? 2.472 -11.948 34.478 1.00 94.94 91 SER A N 1
ATOM 721 C CA . SER A 1 91 ? 2.043 -11.361 35.757 1.00 94.94 91 SER A CA 1
ATOM 722 C C . SER A 1 91 ? 0.830 -10.442 35.584 1.00 94.94 91 SER A C 1
ATOM 724 O O . SER A 1 91 ? -0.174 -10.593 36.279 1.00 94.94 91 SER A O 1
ATOM 726 N N . LEU A 1 92 ? 0.854 -9.564 34.574 1.00 96.31 92 LEU A N 1
ATOM 727 C CA . LEU A 1 92 ? -0.281 -8.696 34.252 1.00 96.31 92 LEU A CA 1
ATOM 728 C C . LEU A 1 92 ? -1.552 -9.499 33.930 1.00 96.31 92 LEU A C 1
ATOM 730 O O . LEU A 1 92 ? -2.629 -9.174 34.423 1.00 96.31 92 LEU A O 1
ATOM 734 N N . PHE A 1 93 ? -1.455 -10.551 33.113 1.00 96.19 93 PHE A N 1
ATOM 735 C CA . PHE A 1 93 ? -2.620 -11.364 32.755 1.00 96.19 93 PHE A CA 1
ATOM 736 C C . PHE A 1 93 ? -3.145 -12.188 33.937 1.00 96.19 93 PHE A C 1
ATOM 738 O O . PHE A 1 93 ? -4.361 -12.326 34.058 1.00 96.19 93 PHE A O 1
ATOM 745 N N . LYS A 1 94 ? -2.278 -12.688 34.829 1.00 95.56 94 LYS A N 1
ATOM 746 C CA . LYS A 1 94 ? -2.708 -13.339 36.080 1.00 95.56 94 LYS A CA 1
ATOM 747 C C . LYS A 1 94 ? -3.517 -12.379 36.949 1.00 95.56 94 LYS A C 1
ATOM 749 O O . LYS A 1 94 ? -4.591 -12.756 37.412 1.00 95.56 94 LYS A O 1
ATOM 754 N N . LEU A 1 95 ? -3.057 -11.134 37.092 1.00 95.06 95 LEU A N 1
ATOM 755 C CA . LEU A 1 95 ? -3.797 -10.090 37.796 1.00 95.06 95 LEU A CA 1
ATOM 756 C C . LEU A 1 95 ? -5.142 -9.798 37.109 1.00 95.06 95 LEU A C 1
ATOM 758 O O . LEU A 1 95 ? -6.188 -9.873 37.744 1.00 95.06 95 LEU A O 1
ATOM 762 N N . LEU A 1 96 ? -5.149 -9.539 35.798 1.00 95.56 96 LEU A N 1
ATOM 763 C CA . LEU A 1 96 ? -6.372 -9.219 35.047 1.00 95.56 96 LEU A CA 1
ATOM 764 C C . LEU A 1 96 ? -7.433 -10.329 35.109 1.00 95.56 96 LEU A C 1
ATOM 766 O O . LEU A 1 96 ? -8.626 -10.029 35.129 1.00 95.56 96 LEU A O 1
ATOM 770 N N . MET A 1 97 ? -7.018 -11.596 35.168 1.00 94.50 97 MET A N 1
ATOM 771 C CA . MET A 1 97 ? -7.933 -12.733 35.308 1.00 94.50 97 MET A CA 1
ATOM 772 C C . MET A 1 97 ? -8.644 -12.772 36.670 1.00 94.50 97 MET A C 1
ATOM 774 O O . MET A 1 97 ? -9.745 -13.314 36.734 1.00 94.50 97 MET A O 1
ATOM 778 N N . LYS A 1 98 ? -8.084 -12.166 37.729 1.00 94.56 98 LYS A N 1
ATOM 779 C CA . LYS A 1 98 ? -8.763 -12.007 39.033 1.00 94.56 98 LYS A CA 1
ATOM 780 C C . LYS A 1 98 ? -9.895 -10.971 38.980 1.00 94.56 98 LYS A C 1
ATOM 782 O O . LYS A 1 98 ? -10.897 -11.119 39.670 1.00 94.56 98 LYS A O 1
ATOM 787 N N . TYR A 1 99 ? -9.754 -9.941 38.142 1.00 95.44 99 TYR A N 1
ATOM 788 C CA . TYR A 1 99 ? -10.692 -8.809 38.014 1.00 95.44 99 TYR A CA 1
ATOM 789 C C . TYR A 1 99 ? -11.651 -8.953 36.827 1.00 95.44 99 TYR A C 1
ATOM 791 O O . TYR A 1 99 ? -12.121 -7.972 36.241 1.00 95.44 99 TYR A O 1
ATOM 799 N N . ARG A 1 100 ? -11.916 -10.193 36.434 1.00 94.50 100 ARG A N 1
ATOM 800 C CA . ARG A 1 100 ? -12.711 -10.522 35.259 1.00 94.50 100 ARG A CA 1
ATOM 801 C C . ARG A 1 100 ? -14.167 -10.054 35.420 1.00 94.50 100 ARG A C 1
ATOM 803 O O . ARG A 1 100 ? -14.742 -10.260 36.488 1.00 94.50 100 ARG A O 1
ATOM 810 N N . PRO A 1 101 ? -14.785 -9.425 34.403 1.00 93.94 101 PRO A N 1
ATOM 811 C CA . PRO A 1 101 ? -16.215 -9.129 34.456 1.00 93.94 101 PRO A CA 1
ATOM 812 C C . PRO A 1 101 ? -17.042 -10.423 34.425 1.00 93.94 101 PRO A C 1
ATOM 814 O O . PRO A 1 101 ? -16.602 -11.417 33.852 1.00 93.94 101 PRO A O 1
ATOM 817 N N . GLU A 1 102 ? -18.246 -10.387 35.003 1.00 91.81 102 GLU A N 1
ATOM 818 C CA . GLU A 1 102 ? -19.181 -11.520 34.990 1.00 91.81 102 GLU A CA 1
ATOM 819 C C . GLU A 1 102 ? -19.521 -11.961 33.557 1.00 91.81 102 GLU A C 1
ATOM 821 O O . GLU A 1 102 ? -19.676 -11.136 32.645 1.00 91.81 102 GLU A O 1
ATOM 826 N N . ASP A 1 103 ? -19.651 -13.271 33.354 1.00 93.25 103 ASP A N 1
ATOM 827 C CA . ASP A 1 103 ? -20.189 -13.819 32.119 1.00 93.25 103 ASP A CA 1
ATOM 828 C C . ASP A 1 103 ? -21.729 -13.803 32.143 1.00 93.25 103 ASP A C 1
ATOM 830 O O . ASP A 1 103 ? -22.376 -13.445 33.130 1.00 93.25 103 ASP A O 1
ATOM 834 N N . LYS A 1 104 ? -22.355 -14.142 31.011 1.00 92.56 104 LYS A N 1
ATOM 835 C CA . LYS A 1 104 ? -23.821 -14.093 30.903 1.00 92.56 104 LYS A CA 1
ATOM 836 C C . LYS A 1 104 ? -24.510 -15.100 31.832 1.00 92.56 104 LYS A C 1
ATOM 838 O O . LYS A 1 104 ? -25.601 -14.804 32.312 1.00 92.56 104 LYS A O 1
ATOM 843 N N . ALA A 1 105 ? -23.890 -16.258 32.066 1.00 93.94 105 ALA A N 1
ATOM 844 C CA . ALA A 1 105 ? -24.424 -17.299 32.938 1.00 93.94 105 ALA A CA 1
ATOM 845 C C . ALA A 1 105 ? -24.361 -16.869 34.411 1.00 93.94 105 ALA A C 1
ATOM 847 O O . ALA A 1 105 ? -25.404 -16.826 35.060 1.00 93.94 105 ALA A O 1
ATOM 848 N N . ALA A 1 106 ? -23.200 -16.411 34.895 1.00 92.25 106 ALA A N 1
ATOM 849 C CA . ALA A 1 106 ? -23.055 -15.894 36.255 1.00 92.25 106 ALA A CA 1
ATOM 850 C C . ALA A 1 106 ? -23.947 -14.673 36.498 1.00 92.25 106 ALA A C 1
ATOM 852 O O . ALA A 1 106 ? -24.535 -14.544 37.570 1.00 92.25 106 ALA A O 1
ATOM 853 N N . LYS A 1 107 ? -24.127 -13.803 35.493 1.00 92.25 107 LYS A N 1
ATOM 854 C CA . LYS A 1 107 ? -25.076 -12.688 35.596 1.00 92.25 107 LYS A CA 1
ATOM 855 C C . LYS A 1 107 ? -26.516 -13.177 35.775 1.00 92.25 107 LYS A C 1
ATOM 857 O O . LYS A 1 107 ? -27.243 -12.614 36.589 1.00 92.25 107 LYS A O 1
ATOM 862 N N . LYS A 1 108 ? -26.937 -14.205 35.028 1.00 94.81 108 LYS A N 1
ATOM 863 C CA . LYS A 1 108 ? -28.275 -14.804 35.163 1.00 94.81 108 LYS A CA 1
ATOM 864 C C . LYS A 1 108 ? -28.458 -15.418 36.551 1.00 94.81 108 LYS A C 1
ATOM 866 O O . LYS A 1 108 ? -29.467 -15.149 37.190 1.00 94.81 108 LYS A O 1
ATOM 871 N N . GLU A 1 109 ? -27.480 -16.183 37.028 1.00 94.44 109 GLU A N 1
ATOM 872 C CA . GLU A 1 109 ? -27.512 -16.780 38.369 1.00 94.44 109 GLU A CA 1
ATOM 873 C C . GLU A 1 109 ? -27.542 -15.724 39.474 1.00 94.44 109 GLU A C 1
ATOM 875 O O . GLU A 1 109 ? -28.313 -15.853 40.420 1.00 94.44 109 GLU A O 1
ATOM 880 N N . ARG A 1 110 ? -26.748 -14.654 39.344 1.00 91.50 110 ARG A N 1
ATOM 881 C CA . ARG A 1 110 ? -26.759 -13.534 40.290 1.00 91.50 110 ARG A CA 1
ATOM 882 C C . ARG A 1 110 ? -28.129 -12.869 40.340 1.00 91.50 110 ARG A C 1
ATOM 884 O O . ARG A 1 110 ? -28.647 -12.654 41.426 1.00 91.50 110 ARG A O 1
ATOM 891 N N . LEU A 1 111 ? -28.724 -12.565 39.185 1.00 91.62 111 LEU A N 1
ATOM 892 C CA . LEU A 1 111 ? -30.051 -11.948 39.124 1.00 91.62 111 LEU A CA 1
ATOM 893 C C . LEU A 1 111 ? -31.146 -12.867 39.676 1.00 91.62 111 LEU A C 1
ATOM 895 O O . LEU A 1 111 ? -32.046 -12.378 40.347 1.00 91.62 111 LEU A O 1
ATOM 899 N N . LEU A 1 112 ? -31.054 -14.177 39.435 1.00 93.75 112 LEU A N 1
ATOM 900 C CA . LEU A 1 112 ? -31.999 -15.158 39.970 1.00 93.75 112 LEU A CA 1
ATOM 901 C C . LEU A 1 112 ? -31.894 -15.268 41.497 1.00 93.75 112 LEU A C 1
ATOM 903 O O . LEU A 1 112 ? -32.911 -15.205 42.177 1.00 93.75 112 LEU A O 1
ATOM 907 N N . LYS A 1 113 ? -30.672 -15.332 42.041 1.00 90.62 113 LYS A N 1
ATOM 908 C CA . LYS A 1 113 ? -30.433 -15.302 43.494 1.00 90.62 113 LYS A CA 1
ATOM 909 C C . LYS A 1 113 ? -30.898 -13.988 44.122 1.00 90.62 113 LYS A C 1
ATOM 911 O O . LYS A 1 113 ? -31.485 -13.999 45.195 1.00 90.62 113 LYS A O 1
ATOM 916 N N . GLU A 1 114 ? -30.659 -12.860 43.452 1.00 87.56 114 GLU A N 1
ATOM 917 C CA . GLU A 1 114 ? -31.148 -11.551 43.900 1.00 87.56 114 GLU A CA 1
ATOM 918 C C . GLU A 1 114 ? -32.681 -11.481 43.895 1.00 87.56 114 GLU A C 1
ATOM 920 O O . GLU A 1 114 ? -33.256 -10.922 44.824 1.00 87.56 114 GLU A O 1
ATOM 925 N N . ALA A 1 115 ? -33.342 -12.033 42.874 1.00 89.50 115 ALA A N 1
ATOM 926 C CA . ALA A 1 115 ? -34.800 -12.088 42.805 1.00 89.50 115 ALA A CA 1
ATOM 927 C C . ALA A 1 115 ? -35.374 -12.944 43.944 1.00 89.50 115 ALA A C 1
ATOM 929 O O . ALA A 1 115 ? -36.239 -12.470 44.670 1.00 89.50 115 ALA A O 1
ATOM 930 N N . GLN A 1 116 ? -34.809 -14.133 44.175 1.00 91.94 116 GLN A N 1
ATOM 931 C CA . GLN A 1 116 ? -35.209 -15.028 45.267 1.00 91.94 116 GLN A CA 1
ATOM 932 C C . GLN A 1 116 ? -34.997 -14.401 46.654 1.00 91.94 116 GLN A C 1
ATOM 934 O O . GLN A 1 116 ? -35.863 -14.503 47.516 1.00 91.94 116 GLN A O 1
ATOM 939 N N . ALA A 1 117 ? -33.871 -13.713 46.876 1.00 89.62 117 ALA A N 1
ATOM 940 C CA . ALA A 1 117 ? -33.599 -13.035 48.146 1.00 89.62 117 ALA A CA 1
ATOM 941 C C . ALA A 1 117 ? -34.568 -11.867 48.401 1.00 89.62 117 ALA A C 1
ATOM 943 O O . ALA A 1 117 ? -35.010 -11.664 49.530 1.00 89.62 117 ALA A O 1
ATOM 944 N N . ARG A 1 118 ? -34.936 -11.129 47.345 1.00 88.12 118 ARG A N 1
ATOM 945 C CA . ARG A 1 118 ? -35.935 -10.053 47.423 1.00 88.12 118 ARG A CA 1
ATOM 946 C C . ARG A 1 118 ? -37.345 -10.585 47.666 1.00 88.12 118 ARG A C 1
ATOM 948 O O . ARG A 1 118 ? -38.064 -9.991 48.459 1.00 88.12 118 ARG A O 1
ATOM 955 N N . GLU A 1 119 ? -37.727 -11.691 47.026 1.00 89.81 119 GLU A N 1
ATOM 956 C CA . GLU A 1 119 ? -38.997 -12.384 47.298 1.00 89.81 119 GLU A CA 1
ATOM 957 C C . GLU A 1 119 ? -39.064 -12.895 48.745 1.00 89.81 119 GLU A C 1
ATOM 959 O O . GLU A 1 119 ? -40.107 -12.797 49.382 1.00 89.81 119 GLU A O 1
ATOM 964 N N . ALA A 1 120 ? -37.938 -13.351 49.300 1.00 90.19 120 ALA A N 1
ATOM 965 C CA . ALA A 1 120 ? -37.817 -13.760 50.700 1.00 90.19 120 ALA A CA 1
ATOM 966 C C . ALA A 1 120 ? -37.734 -12.584 51.703 1.00 90.19 120 ALA A C 1
ATOM 968 O O . ALA A 1 120 ? -37.473 -12.810 52.884 1.00 90.19 120 ALA A O 1
ATOM 969 N N . GLY A 1 121 ? -37.918 -11.334 51.258 1.00 83.44 121 GLY A N 1
ATOM 970 C CA . GLY A 1 121 ? -37.920 -10.147 52.122 1.00 83.44 121 GLY A CA 1
ATOM 971 C C . GLY A 1 121 ? -36.547 -9.733 52.665 1.00 83.44 121 GLY A C 1
ATOM 972 O O . GLY A 1 121 ? -36.480 -8.901 53.567 1.00 83.44 121 GLY A O 1
ATOM 973 N N . GLN A 1 122 ? -35.448 -10.284 52.138 1.00 81.25 122 GLN A N 1
ATOM 974 C CA . GLN A 1 122 ? -34.093 -9.896 52.534 1.00 81.25 122 GLN A CA 1
ATOM 975 C C . GLN A 1 122 ? -33.609 -8.693 51.712 1.00 81.25 122 GLN A C 1
ATOM 977 O O . GLN A 1 122 ? -33.587 -8.716 50.477 1.00 81.25 122 GLN A O 1
ATOM 982 N N . GLU A 1 123 ? -33.175 -7.634 52.397 1.00 74.06 123 GLU A N 1
ATOM 983 C CA . GLU A 1 123 ? -32.598 -6.453 51.757 1.00 74.06 123 GLU A CA 1
ATOM 984 C C . GLU A 1 123 ? -31.156 -6.744 51.302 1.00 74.06 123 GLU A C 1
ATOM 986 O O . GLU A 1 123 ? -30.253 -6.987 52.100 1.00 74.06 123 GLU A O 1
ATOM 991 N N . VAL A 1 124 ? -30.932 -6.774 49.984 1.00 73.12 124 VAL A N 1
ATOM 992 C CA . VAL A 1 124 ? -29.631 -7.146 49.404 1.00 73.12 124 VAL A CA 1
ATOM 993 C C . VAL A 1 124 ? -28.729 -5.917 49.277 1.00 73.12 124 VAL A C 1
ATOM 995 O O . VAL A 1 124 ? -28.843 -5.149 48.316 1.00 73.12 124 VAL A O 1
ATOM 998 N N . GLU A 1 125 ? -27.785 -5.760 50.204 1.00 70.50 125 GLU A N 1
ATOM 999 C CA . GLU A 1 125 ? -26.764 -4.710 50.152 1.00 70.50 125 GLU A CA 1
ATOM 1000 C C . GLU A 1 125 ? -25.736 -4.986 49.028 1.00 70.50 125 GLU A C 1
ATOM 1002 O O . GLU A 1 125 ? -25.038 -6.005 49.005 1.00 70.50 125 GLU A O 1
ATOM 1007 N N . LYS A 1 126 ? -25.634 -4.080 48.0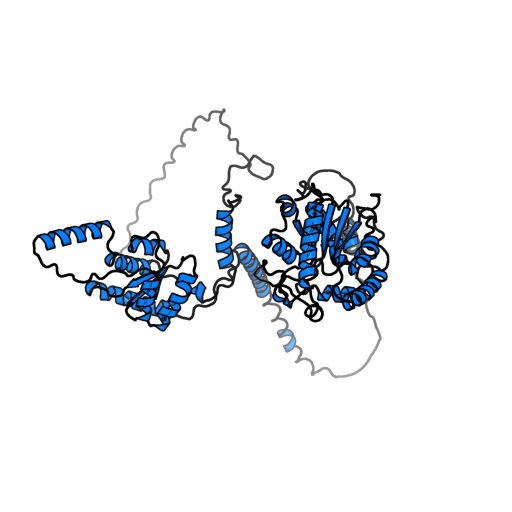44 1.00 72.81 126 LYS A N 1
ATOM 1008 C CA . LYS A 1 126 ? -24.805 -4.271 46.837 1.00 72.81 126 LYS A CA 1
ATOM 1009 C C . LYS A 1 126 ? -23.450 -3.577 46.957 1.00 72.81 126 LYS A C 1
ATOM 1011 O O . LYS A 1 126 ? -23.292 -2.428 46.545 1.00 72.81 126 LYS A O 1
ATOM 1016 N N . LYS A 1 127 ? -22.419 -4.300 47.406 1.00 79.62 127 LYS A N 1
ATOM 1017 C CA . LYS A 1 127 ? -21.028 -3.827 47.264 1.00 79.62 127 LYS A CA 1
ATOM 1018 C C . LYS A 1 127 ? -20.637 -3.804 45.783 1.00 79.62 127 LYS A C 1
ATOM 1020 O O . LYS A 1 127 ? -20.713 -4.817 45.088 1.00 79.62 127 LYS A O 1
ATOM 1025 N N . LYS A 1 128 ? -20.217 -2.638 45.281 1.00 80.62 128 LYS A N 1
ATOM 1026 C CA . LYS A 1 128 ? -19.844 -2.445 43.870 1.00 80.62 128 LYS A CA 1
ATOM 1027 C C . LYS A 1 128 ? -18.636 -3.327 43.510 1.00 80.62 128 LYS A C 1
ATOM 1029 O O . LYS A 1 128 ? -17.560 -3.117 44.071 1.00 80.62 128 LYS A O 1
ATOM 1034 N N . PRO A 1 129 ? -18.759 -4.269 42.558 1.00 85.50 129 PRO A N 1
ATOM 1035 C CA . PRO A 1 129 ? -17.659 -5.159 42.219 1.00 85.50 129 PRO A CA 1
ATOM 1036 C C . PRO A 1 129 ? -16.548 -4.403 41.482 1.00 85.50 129 PRO A C 1
ATOM 1038 O O . PRO A 1 129 ? -16.793 -3.619 40.555 1.00 85.50 129 PRO A O 1
ATOM 1041 N N . VAL A 1 130 ? -15.307 -4.667 41.887 1.00 91.50 130 VAL A N 1
ATOM 1042 C CA . VAL A 1 130 ? -14.106 -4.163 41.219 1.00 91.50 130 VAL A CA 1
ATOM 1043 C C . VAL A 1 130 ? -13.820 -5.069 40.025 1.00 91.50 130 VAL A C 1
ATOM 1045 O O . VAL A 1 130 ? -13.476 -6.234 40.192 1.00 91.50 130 VAL A O 1
ATOM 1048 N N . VAL A 1 131 ? -14.004 -4.538 38.817 1.00 94.31 131 VAL A N 1
ATOM 1049 C CA . VAL A 1 131 ? -13.861 -5.282 37.558 1.00 94.31 131 VAL A CA 1
ATOM 1050 C C . VAL A 1 131 ? -13.059 -4.479 36.546 1.00 94.31 131 VAL A C 1
ATOM 1052 O O . VAL A 1 131 ? -13.135 -3.244 36.521 1.00 94.31 131 VAL A O 1
ATOM 1055 N N . VAL A 1 132 ? -12.360 -5.188 35.661 1.00 96.12 132 VAL A N 1
ATOM 1056 C CA . VAL A 1 132 ? -11.701 -4.600 34.493 1.00 96.12 132 VAL A CA 1
ATOM 1057 C C . VAL A 1 132 ? -12.741 -3.906 33.616 1.00 96.12 132 VAL A C 1
ATOM 1059 O O . VAL A 1 132 ? -13.783 -4.471 33.268 1.00 96.12 132 VAL A O 1
ATOM 1062 N N . LYS A 1 133 ? -12.447 -2.664 33.237 1.00 96.00 133 LYS A N 1
ATOM 1063 C CA . LYS A 1 133 ? -13.254 -1.883 32.302 1.00 96.00 133 LYS A CA 1
ATOM 1064 C C . LYS A 1 133 ? -12.768 -2.136 30.881 1.00 96.00 133 LYS A C 1
ATOM 1066 O O . LYS A 1 133 ? -11.572 -2.258 30.629 1.00 96.00 133 LYS A O 1
ATOM 1071 N N . TYR A 1 134 ? -13.711 -2.241 29.955 1.00 95.56 134 TYR A N 1
ATOM 1072 C CA . TYR A 1 134 ? -13.444 -2.529 28.552 1.00 95.56 134 TYR A CA 1
ATOM 1073 C C . TYR A 1 134 ? -14.333 -1.684 27.643 1.00 95.56 134 TYR A C 1
ATOM 1075 O O . TYR A 1 134 ? -15.355 -1.153 28.078 1.00 95.56 134 TYR A O 1
ATOM 1083 N N . GLY A 1 135 ? -13.933 -1.595 26.373 1.00 95.00 135 GLY A N 1
ATOM 1084 C CA . GLY A 1 135 ? -14.568 -0.746 25.366 1.00 95.00 135 GLY A CA 1
ATOM 1085 C C . GLY A 1 135 ? -13.852 0.596 25.245 1.00 95.00 135 GLY A C 1
ATOM 1086 O O . GLY A 1 135 ? -13.653 1.289 26.237 1.00 95.00 135 GLY A O 1
ATOM 1087 N N . ILE A 1 136 ? -13.457 0.956 24.022 1.00 95.06 136 ILE A N 1
ATOM 1088 C CA . ILE A 1 136 ? -12.578 2.108 23.780 1.00 95.06 136 ILE A CA 1
ATOM 1089 C C . ILE A 1 136 ? -13.202 3.429 24.254 1.00 95.06 136 ILE A C 1
ATOM 1091 O O . ILE A 1 136 ? -12.544 4.165 24.978 1.00 95.06 136 ILE A O 1
ATOM 1095 N N . ASN A 1 137 ? -14.490 3.653 23.972 1.00 96.00 137 ASN A N 1
ATOM 1096 C CA . ASN A 1 137 ? -15.223 4.864 24.372 1.00 96.00 137 ASN A CA 1
ATOM 1097 C C . ASN A 1 137 ? -15.408 4.988 25.890 1.00 96.00 137 ASN A C 1
ATOM 1099 O O . ASN A 1 137 ? -15.525 6.081 26.425 1.00 96.00 137 ASN A O 1
ATOM 1103 N N . HIS A 1 138 ? -15.473 3.865 26.603 1.00 96.38 138 HIS A N 1
ATOM 1104 C CA . HIS A 1 138 ? -15.564 3.900 28.060 1.00 96.38 138 HIS A CA 1
ATOM 1105 C C . HIS A 1 138 ? -14.180 4.132 28.673 1.00 96.38 138 HIS A C 1
ATOM 1107 O O . HIS A 1 138 ? -14.035 4.875 29.638 1.00 96.38 138 HIS A O 1
ATOM 1113 N N . ILE A 1 139 ? -13.140 3.530 28.092 1.00 97.12 139 ILE A N 1
ATOM 1114 C CA . ILE A 1 139 ? -11.758 3.722 28.536 1.00 97.12 139 ILE A CA 1
ATOM 1115 C C . ILE A 1 139 ? -11.311 5.171 28.328 1.00 97.12 139 ILE A C 1
ATOM 1117 O O . ILE A 1 139 ? -10.662 5.711 29.217 1.00 97.12 139 ILE A O 1
ATOM 1121 N N . THR A 1 140 ? -11.680 5.818 27.219 1.00 96.75 140 THR A N 1
ATOM 1122 C CA . THR A 1 140 ? -11.367 7.239 26.981 1.00 96.75 140 THR A CA 1
ATOM 1123 C C . THR A 1 140 ? -11.912 8.120 28.088 1.00 96.75 140 THR A C 1
ATOM 1125 O O . THR A 1 140 ? -11.140 8.826 28.727 1.00 96.75 140 THR A O 1
ATOM 1128 N N . GLN A 1 141 ? -13.200 7.975 28.403 1.00 97.50 141 GLN A N 1
ATOM 1129 C CA . GLN A 1 141 ? -13.856 8.718 29.478 1.00 97.50 141 GLN A CA 1
ATOM 1130 C C . GLN A 1 141 ? -13.178 8.483 30.835 1.00 97.50 141 GLN A C 1
ATOM 1132 O O . GLN A 1 141 ? -13.030 9.408 31.630 1.00 97.50 141 GLN A O 1
ATOM 1137 N N . LEU A 1 142 ? -12.734 7.254 31.125 1.00 97.31 142 LEU A N 1
ATOM 1138 C CA . LEU A 1 142 ? -12.022 6.933 32.370 1.00 97.31 142 LEU A CA 1
ATOM 1139 C C . LEU A 1 142 ? -10.618 7.546 32.440 1.00 97.31 142 LEU A C 1
ATOM 1141 O O . LEU A 1 142 ? -10.166 7.892 33.531 1.00 97.31 142 LEU A O 1
ATOM 1145 N N . VAL A 1 143 ? -9.934 7.678 31.303 1.00 97.31 143 VAL A N 1
ATOM 1146 C CA . VAL A 1 143 ? -8.620 8.331 31.222 1.00 97.31 143 VAL A CA 1
ATOM 1147 C C . VAL A 1 143 ? -8.769 9.848 31.331 1.00 97.31 143 VAL A C 1
ATOM 1149 O O . VAL A 1 143 ? -8.046 10.467 32.104 1.00 97.31 143 VAL A O 1
ATOM 1152 N N . GLU A 1 144 ? -9.732 10.440 30.625 1.00 96.19 144 GLU A N 1
ATOM 1153 C CA . GLU A 1 144 ? -10.027 11.881 30.670 1.00 96.19 144 GLU A CA 1
ATOM 1154 C C . GLU A 1 144 ? -10.517 12.330 32.050 1.00 96.19 144 GLU A C 1
ATOM 1156 O O . GLU A 1 144 ? -10.147 13.400 32.522 1.00 96.19 144 GLU A O 1
ATOM 1161 N N . SER A 1 145 ? -11.294 11.490 32.739 1.00 96.31 145 SER A N 1
ATOM 1162 C CA . 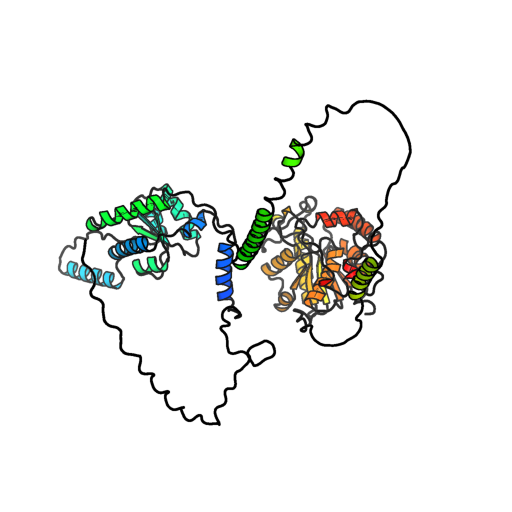SER A 1 145 ? -11.748 11.763 34.109 1.00 96.31 145 SER A CA 1
ATOM 1163 C C . SER A 1 145 ? -10.696 11.477 35.186 1.00 96.31 145 SER A C 1
ATOM 1165 O O . SER A 1 145 ? -10.989 11.650 36.367 1.00 96.31 145 SER A O 1
ATOM 1167 N N . GLY A 1 146 ? -9.503 10.987 34.821 1.00 94.00 146 GLY A N 1
ATOM 1168 C CA . GLY A 1 146 ? -8.443 10.650 35.779 1.00 94.00 146 GLY A CA 1
ATOM 1169 C C . GLY A 1 146 ? -8.753 9.443 36.680 1.00 94.00 146 GLY A C 1
ATOM 1170 O O . GLY A 1 146 ? -8.046 9.200 37.653 1.00 94.00 146 GLY A O 1
ATOM 1171 N N . LYS A 1 147 ? -9.808 8.672 36.381 1.00 95.31 147 LYS A N 1
ATOM 1172 C CA . LYS A 1 147 ? -10.250 7.516 37.188 1.00 95.31 147 LYS A CA 1
ATOM 1173 C C . LYS A 1 147 ? -9.521 6.216 36.841 1.00 95.31 147 LYS A C 1
ATOM 1175 O O . LYS A 1 147 ? -9.628 5.236 37.577 1.00 95.31 147 LYS A O 1
ATOM 1180 N N . ALA A 1 148 ? -8.840 6.160 35.699 1.00 96.12 148 ALA A N 1
ATOM 1181 C CA . ALA A 1 148 ? -8.057 4.998 35.297 1.00 96.12 148 ALA A CA 1
ATOM 1182 C C . ALA A 1 148 ? -6.696 4.983 36.013 1.00 96.12 148 ALA A C 1
ATOM 1184 O O . ALA A 1 148 ? -5.907 5.911 35.872 1.00 96.12 148 ALA A O 1
ATOM 1185 N N . GLN A 1 149 ? -6.392 3.897 36.727 1.00 95.00 149 GLN A N 1
ATOM 1186 C CA . GLN A 1 149 ? -5.085 3.688 37.360 1.00 95.00 149 GLN A CA 1
ATOM 1187 C C . GLN A 1 149 ? -4.055 3.109 36.384 1.00 95.00 149 GLN A C 1
ATOM 1189 O O . GLN A 1 149 ? -2.866 3.394 36.491 1.00 95.00 149 GLN A O 1
ATOM 1194 N N . CYS A 1 150 ? -4.497 2.276 35.438 1.00 95.62 150 CYS A N 1
ATOM 1195 C CA . CYS A 1 150 ? -3.646 1.724 34.387 1.00 95.62 150 CYS A CA 1
ATOM 1196 C C . CYS A 1 150 ? -4.469 1.365 33.144 1.00 95.62 150 CYS A C 1
ATOM 1198 O O . CYS A 1 150 ? -5.601 0.882 33.266 1.00 95.62 150 CYS A O 1
ATOM 1200 N N . VAL A 1 151 ? -3.887 1.564 31.957 1.00 97.62 151 VAL A N 1
ATOM 1201 C CA . VAL A 1 151 ? -4.483 1.196 30.662 1.00 97.62 151 VAL A CA 1
ATOM 1202 C C . VAL A 1 151 ? -3.606 0.182 29.924 1.00 97.62 151 VAL A C 1
ATOM 1204 O O . VAL A 1 151 ? -2.418 0.396 29.702 1.00 97.62 151 VAL A O 1
ATOM 1207 N N . VAL A 1 152 ? -4.208 -0.919 29.487 1.00 97.50 152 VAL A N 1
ATOM 1208 C CA . VAL A 1 152 ? -3.557 -1.992 28.728 1.00 97.50 152 VAL A CA 1
ATOM 1209 C C . VAL A 1 152 ? -4.054 -1.950 27.288 1.00 97.50 152 VAL A C 1
ATOM 1211 O O . VAL A 1 152 ? -5.252 -2.079 27.046 1.00 97.50 152 VAL A O 1
ATOM 1214 N N . ILE A 1 153 ? -3.150 -1.794 26.323 1.00 97.88 153 ILE A N 1
ATOM 1215 C CA . ILE A 1 153 ? -3.475 -1.581 24.905 1.00 97.88 153 ILE A CA 1
ATOM 1216 C C . ILE A 1 153 ? -2.972 -2.765 24.071 1.00 97.88 153 ILE A C 1
ATOM 1218 O O . ILE A 1 153 ? -1.842 -3.219 24.249 1.00 97.88 153 ILE A O 1
ATOM 1222 N N . ALA A 1 154 ? -3.777 -3.276 23.139 1.00 97.69 154 ALA A N 1
ATOM 1223 C CA . ALA A 1 154 ? -3.322 -4.303 22.202 1.00 97.69 154 ALA A CA 1
ATOM 1224 C C . ALA A 1 154 ? -2.457 -3.719 21.073 1.00 97.69 154 ALA A C 1
ATOM 1226 O O . ALA A 1 154 ? -2.737 -2.643 20.551 1.00 97.69 154 ALA A O 1
ATOM 1227 N N . HIS A 1 155 ? -1.445 -4.471 20.635 1.00 96.12 155 HIS A N 1
ATOM 1228 C CA . HIS A 1 155 ? -0.573 -4.057 19.527 1.00 96.12 155 HIS A CA 1
ATOM 1229 C C . HIS A 1 155 ? -1.124 -4.309 18.109 1.00 96.12 155 HIS A C 1
ATOM 1231 O O . HIS A 1 155 ? -0.632 -3.730 17.147 1.00 96.12 155 HIS A O 1
ATOM 1237 N N . ASP A 1 156 ? -2.104 -5.205 17.963 1.00 95.44 156 ASP A N 1
ATOM 1238 C CA . ASP A 1 156 ? -2.576 -5.802 16.699 1.00 95.44 156 ASP A CA 1
ATOM 1239 C C . ASP A 1 156 ? -4.023 -5.400 16.370 1.00 95.44 156 ASP A C 1
ATOM 1241 O O . ASP A 1 156 ? -4.846 -6.193 15.891 1.00 95.44 156 ASP A O 1
ATOM 1245 N N . VAL A 1 157 ? -4.357 -4.146 16.670 1.00 95.88 157 VAL A N 1
ATOM 1246 C CA . VAL A 1 157 ? -5.653 -3.550 16.342 1.00 95.88 157 VAL A CA 1
ATOM 1247 C C . VAL A 1 157 ? -5.680 -3.177 14.856 1.00 95.88 157 VAL A C 1
ATOM 1249 O O . VAL A 1 157 ? -4.729 -2.611 14.331 1.00 95.88 157 VAL A O 1
ATOM 1252 N N . ASP A 1 158 ? -6.768 -3.545 14.182 1.00 92.38 158 ASP A N 1
ATOM 1253 C CA . ASP A 1 158 ? -7.042 -3.248 12.771 1.00 92.38 158 ASP A CA 1
ATOM 1254 C C . ASP A 1 158 ? -8.523 -2.842 12.742 1.00 92.38 158 ASP A C 1
ATOM 1256 O O . ASP A 1 158 ? -9.344 -3.694 13.115 1.00 92.38 158 ASP A O 1
ATOM 1260 N N . PRO A 1 159 ? -8.884 -1.583 12.430 1.00 96.00 159 PRO A N 1
ATOM 1261 C CA . PRO A 1 159 ? -8.034 -0.436 12.050 1.00 96.00 159 PRO A CA 1
ATOM 1262 C C . PRO A 1 159 ? -7.219 0.182 13.211 1.00 96.00 159 PRO A C 1
ATOM 1264 O O . PRO A 1 159 ? -7.679 0.219 14.354 1.00 96.00 159 PRO A O 1
ATOM 1267 N N . ILE A 1 160 ? -6.002 0.672 12.941 1.00 94.75 160 ILE A N 1
ATOM 1268 C CA . ILE A 1 160 ? -5.057 1.161 13.975 1.00 94.75 160 ILE A CA 1
ATOM 1269 C C . ILE A 1 160 ? -5.444 2.534 14.550 1.00 94.75 160 ILE A C 1
ATOM 1271 O O . ILE A 1 160 ? -5.081 2.876 15.679 1.00 94.75 160 ILE A O 1
ATOM 1275 N N . GLU A 1 161 ? -6.235 3.297 13.803 1.00 94.88 161 GLU A N 1
ATOM 1276 C CA . GLU A 1 161 ? -6.758 4.626 14.128 1.00 94.88 161 GLU A CA 1
ATOM 1277 C C . GLU A 1 161 ? -7.563 4.618 15.434 1.00 94.88 161 GLU A C 1
ATOM 1279 O O . GLU A 1 161 ? -7.591 5.608 16.162 1.00 94.88 161 GLU A O 1
ATOM 1284 N N . ILE A 1 162 ? -8.147 3.468 15.784 1.00 95.62 162 ILE A N 1
ATOM 1285 C CA . ILE A 1 162 ? -8.913 3.277 17.021 1.00 95.62 162 ILE A CA 1
ATOM 1286 C C . ILE A 1 162 ? -8.038 3.471 18.266 1.00 95.62 162 ILE A C 1
ATOM 1288 O O . ILE A 1 162 ? -8.544 3.888 19.304 1.00 95.62 162 ILE A O 1
ATOM 1292 N N . VAL A 1 163 ? -6.742 3.152 18.199 1.00 96.44 163 VAL A N 1
ATOM 1293 C CA . VAL A 1 163 ? -5.855 3.168 19.377 1.00 96.44 163 VAL A CA 1
ATOM 1294 C C . VAL A 1 163 ? -4.637 4.071 19.225 1.00 96.44 163 VAL A C 1
ATOM 1296 O O . VAL A 1 163 ? -3.955 4.309 20.217 1.00 96.44 163 VAL A O 1
ATOM 1299 N N . VAL A 1 164 ? -4.354 4.601 18.030 1.00 96.06 164 VAL A N 1
ATOM 1300 C CA . VAL A 1 164 ? -3.130 5.380 17.759 1.00 96.06 164 VAL A CA 1
ATOM 1301 C C . VAL A 1 164 ? -2.961 6.599 18.678 1.00 96.06 164 VAL A C 1
ATOM 1303 O O . VAL A 1 164 ? -1.843 6.913 19.088 1.00 96.06 164 VAL A O 1
ATOM 1306 N N . TRP A 1 165 ? -4.062 7.251 19.055 1.00 95.88 165 TRP A N 1
ATOM 1307 C CA . TRP A 1 165 ? -4.083 8.435 19.921 1.00 95.88 165 TRP A CA 1
ATOM 1308 C C . TRP A 1 165 ? -4.065 8.093 21.422 1.00 95.88 165 TRP A C 1
ATOM 1310 O O . TRP A 1 165 ? -3.670 8.927 22.238 1.00 95.88 165 TRP A O 1
ATOM 1320 N N . LEU A 1 166 ? -4.431 6.867 21.810 1.00 96.38 166 LEU A N 1
ATOM 1321 C CA . LEU A 1 166 ? -4.620 6.484 23.214 1.00 96.38 166 LEU A CA 1
ATOM 1322 C C . LEU A 1 166 ? -3.326 6.579 24.051 1.00 96.38 166 LEU A C 1
ATOM 1324 O O . LEU A 1 166 ? -3.372 7.165 25.132 1.00 96.38 166 LEU A O 1
ATOM 1328 N N . PRO A 1 167 ? -2.147 6.128 23.575 1.00 95.75 167 PRO A N 1
ATOM 1329 C CA . PRO A 1 167 ? -0.886 6.343 24.286 1.00 95.75 167 PRO A CA 1
ATOM 1330 C C . PRO A 1 167 ? -0.538 7.818 24.538 1.00 95.75 167 PRO A C 1
ATOM 1332 O O . PRO A 1 167 ? 0.131 8.137 25.521 1.00 95.75 167 PRO A O 1
ATOM 1335 N N . ALA A 1 168 ? -0.931 8.724 23.636 1.00 94.75 168 ALA A N 1
ATOM 1336 C CA . ALA A 1 168 ? -0.706 10.158 23.812 1.00 94.75 168 ALA A CA 1
ATOM 1337 C C . ALA A 1 168 ? -1.667 10.739 24.857 1.00 94.75 168 ALA A C 1
ATOM 1339 O O . ALA A 1 168 ? -1.231 11.502 25.719 1.00 94.75 168 ALA A O 1
ATOM 1340 N N . LEU A 1 169 ? -2.934 10.310 24.832 1.00 96.12 169 LEU A N 1
ATOM 1341 C CA . LEU A 1 169 ? -3.938 10.674 25.829 1.00 96.12 169 LEU A CA 1
ATOM 1342 C C . LEU A 1 169 ? -3.525 10.217 27.235 1.00 96.12 169 LEU A C 1
ATOM 1344 O O . LEU A 1 169 ? -3.485 11.032 28.152 1.00 96.12 169 LEU A O 1
ATOM 1348 N N . CYS A 1 170 ? -3.133 8.948 27.399 1.00 96.06 170 CYS A N 1
ATOM 1349 C CA . CYS A 1 170 ? -2.676 8.420 28.688 1.00 96.06 170 CYS A CA 1
ATOM 1350 C C . CYS A 1 170 ? -1.470 9.198 29.228 1.00 96.06 170 CYS A C 1
ATOM 1352 O O . CYS A 1 170 ? -1.446 9.545 30.404 1.00 96.06 170 CYS A O 1
ATOM 1354 N N . LYS A 1 171 ? -0.502 9.545 28.365 1.00 93.94 171 LYS A N 1
ATOM 1355 C CA . LYS A 1 171 ? 0.653 10.359 28.767 1.00 93.94 171 LYS A CA 1
ATOM 1356 C C . LYS A 1 171 ? 0.248 11.774 29.195 1.00 93.94 171 LYS A C 1
ATOM 1358 O O . LYS A 1 171 ? 0.765 12.254 30.197 1.00 93.94 171 LYS A O 1
ATOM 1363 N N . LYS A 1 172 ? -0.674 12.424 28.473 1.00 95.44 172 LYS A N 1
ATOM 1364 C CA . LYS A 1 172 ? -1.170 13.771 28.809 1.00 95.44 172 LYS A CA 1
ATOM 1365 C C . LYS A 1 172 ? -1.916 13.792 30.146 1.00 95.44 172 LYS A C 1
ATOM 1367 O O . LYS A 1 172 ? -1.727 14.716 30.923 1.00 95.44 172 LYS A O 1
ATOM 1372 N N . MET A 1 173 ? -2.715 12.762 30.414 1.00 96.19 173 MET A N 1
ATOM 1373 C CA . MET A 1 173 ? -3.492 12.631 31.651 1.00 96.19 173 MET A CA 1
ATOM 1374 C C . MET A 1 173 ? -2.694 12.023 32.818 1.00 96.19 173 MET A C 1
ATOM 1376 O O . MET A 1 173 ? -3.256 11.783 33.880 1.00 96.19 173 MET A O 1
ATOM 1380 N N . GLY A 1 174 ? -1.401 11.721 32.636 1.00 93.88 174 GLY A N 1
ATOM 1381 C CA . GLY A 1 174 ? -0.562 11.113 33.675 1.00 93.88 174 GLY A CA 1
ATOM 1382 C C . GLY A 1 174 ? -0.911 9.656 34.016 1.00 93.88 174 GLY A C 1
ATOM 1383 O O . GLY A 1 174 ? -0.445 9.134 35.028 1.00 93.88 174 GLY A O 1
ATOM 1384 N N . VAL A 1 175 ? -1.701 8.977 33.178 1.00 96.19 175 VAL A N 1
ATOM 1385 C CA . VAL A 1 175 ? -2.131 7.590 33.393 1.00 96.19 175 VAL A CA 1
ATOM 1386 C C . VAL A 1 175 ? -1.080 6.613 32.837 1.00 96.19 175 VAL A C 1
ATOM 1388 O O . VAL A 1 175 ? -0.725 6.686 31.655 1.00 96.19 175 VAL A O 1
ATOM 1391 N N . PRO A 1 176 ? -0.575 5.667 33.647 1.00 96.88 176 PRO A N 1
ATOM 1392 C CA . PRO A 1 176 ? 0.329 4.605 33.203 1.00 96.88 176 PRO A CA 1
ATOM 1393 C C . PRO A 1 176 ? -0.323 3.700 32.160 1.00 96.88 176 PRO A C 1
ATOM 1395 O O . PRO A 1 176 ? -1.420 3.178 32.384 1.00 96.88 176 PRO A O 1
ATOM 1398 N N . TYR A 1 177 ? 0.362 3.461 31.042 1.00 96.62 177 TYR A N 1
ATOM 1399 C CA . TYR A 1 177 ? -0.122 2.537 30.019 1.00 96.62 177 TYR A CA 1
ATOM 1400 C C . TYR A 1 177 ? 0.928 1.504 29.624 1.00 96.62 177 TYR A C 1
ATOM 1402 O O . TYR A 1 177 ? 2.129 1.739 29.731 1.00 96.62 177 TYR A O 1
ATOM 1410 N N . CYS A 1 178 ? 0.471 0.359 29.127 1.00 96.19 178 CYS A N 1
ATOM 1411 C CA . CYS A 1 178 ? 1.340 -0.654 28.544 1.00 96.19 178 CYS A CA 1
ATOM 1412 C C . CYS A 1 178 ? 0.752 -1.213 27.248 1.00 96.19 178 CYS A C 1
ATOM 1414 O O . CYS A 1 178 ? -0.459 -1.178 27.020 1.00 96.19 178 CYS A O 1
ATOM 1416 N N . ILE A 1 179 ? 1.626 -1.722 26.377 1.00 97.25 179 ILE A N 1
ATOM 1417 C CA . ILE A 1 179 ? 1.235 -2.308 25.093 1.00 97.25 179 ILE A CA 1
ATOM 1418 C C . ILE A 1 179 ? 1.522 -3.805 25.133 1.00 97.25 179 ILE A C 1
ATOM 1420 O O . ILE A 1 179 ? 2.663 -4.218 25.328 1.00 97.25 179 ILE A O 1
ATOM 1424 N N . VAL A 1 180 ? 0.507 -4.635 24.911 1.00 96.81 180 VAL A N 1
ATOM 1425 C CA . VAL A 1 180 ? 0.613 -6.097 24.995 1.00 96.81 180 VAL A CA 1
ATOM 1426 C C . VAL A 1 180 ? 0.386 -6.778 23.650 1.00 96.81 180 VAL A C 1
ATOM 1428 O O . VAL A 1 180 ? -0.318 -6.280 22.766 1.00 96.81 180 VAL A O 1
ATOM 1431 N N . LYS A 1 181 ? 0.967 -7.974 23.505 1.00 96.25 181 LYS A N 1
ATOM 1432 C CA . LYS A 1 181 ? 0.769 -8.815 22.323 1.00 96.25 181 LYS A CA 1
ATOM 1433 C C . LYS A 1 181 ? -0.570 -9.550 22.373 1.00 96.25 181 LYS A C 1
ATOM 1435 O O . LYS A 1 181 ? -0.772 -10.390 23.250 1.00 96.25 181 LYS A O 1
ATOM 1440 N N . GLY A 1 182 ? -1.408 -9.307 21.366 1.00 93.94 182 GLY A N 1
ATOM 1441 C CA . GLY A 1 182 ? -2.610 -10.074 21.048 1.00 93.94 182 GLY A CA 1
ATOM 1442 C C . GLY A 1 182 ? -3.900 -9.481 21.616 1.00 93.94 182 GLY A C 1
ATOM 1443 O O . GLY A 1 182 ? -4.238 -9.723 22.775 1.00 93.94 182 GLY A O 1
ATOM 1444 N N . LYS A 1 183 ? -4.700 -8.826 20.767 1.00 96.19 183 LYS A N 1
ATOM 1445 C CA . LYS A 1 183 ? -6.062 -8.358 21.104 1.00 96.19 183 LYS A CA 1
ATOM 1446 C C . LYS A 1 183 ? -7.015 -9.496 21.474 1.00 96.19 183 LYS A C 1
ATOM 1448 O O . LYS A 1 183 ? -7.959 -9.301 22.237 1.00 96.19 183 LYS A O 1
ATOM 1453 N N . ALA A 1 184 ? -6.752 -10.697 20.957 1.00 96.75 184 ALA A N 1
ATOM 1454 C CA . ALA A 1 184 ? -7.480 -11.907 21.326 1.00 96.75 184 ALA A CA 1
ATOM 1455 C C . ALA A 1 184 ? -7.258 -12.271 22.805 1.00 96.75 184 ALA A C 1
ATOM 1457 O O . ALA A 1 184 ? -8.214 -12.606 23.495 1.00 96.75 184 ALA A O 1
ATOM 1458 N N . ARG A 1 185 ? -6.029 -12.110 23.327 1.00 95.94 185 ARG A N 1
ATOM 1459 C CA . ARG A 1 185 ? -5.713 -12.372 24.745 1.00 95.94 185 ARG A CA 1
ATOM 1460 C C . ARG A 1 185 ? -6.393 -11.374 25.680 1.00 95.94 185 ARG A C 1
ATOM 1462 O O . ARG A 1 185 ? -6.842 -11.748 26.755 1.00 95.94 185 ARG A O 1
ATOM 1469 N N . LEU A 1 186 ? -6.516 -10.109 25.275 1.00 96.69 186 LEU A N 1
ATOM 1470 C CA . LEU A 1 186 ? -7.339 -9.148 26.020 1.00 96.69 186 LEU A CA 1
ATOM 1471 C C . LEU A 1 186 ? -8.826 -9.527 25.964 1.00 96.69 186 LEU A C 1
ATOM 1473 O O . LEU A 1 186 ? -9.527 -9.437 26.967 1.00 96.69 186 LEU A O 1
ATOM 1477 N N . GLY A 1 187 ? -9.296 -10.010 24.809 1.00 96.12 187 GLY A N 1
ATOM 1478 C CA . GLY A 1 187 ? -10.663 -10.498 24.628 1.00 96.12 187 GLY A CA 1
ATOM 1479 C C . GLY A 1 187 ? -11.022 -11.645 25.573 1.00 96.12 187 GLY A C 1
ATOM 1480 O O . GLY A 1 187 ? -12.088 -11.609 26.191 1.00 96.12 187 GLY A O 1
ATOM 1481 N N . THR A 1 188 ? -10.122 -12.618 25.757 1.00 95.19 188 THR A N 1
ATOM 1482 C CA . THR A 1 188 ? -10.368 -13.763 26.650 1.00 95.19 188 THR A CA 1
ATOM 1483 C C . THR A 1 188 ? -10.605 -13.336 28.094 1.00 95.19 188 THR A C 1
ATOM 1485 O O . THR A 1 188 ? -11.467 -13.919 28.754 1.00 95.19 188 THR A O 1
ATOM 1488 N N . VAL A 1 189 ? -9.921 -12.284 28.565 1.00 95.75 189 VAL A N 1
ATOM 1489 C CA . VAL A 1 189 ? -10.170 -11.712 29.898 1.00 95.75 189 VAL A CA 1
ATOM 1490 C C . VAL A 1 189 ? -11.620 -11.241 29.988 1.00 95.75 189 VAL A C 1
ATOM 1492 O O . VAL A 1 189 ? -12.325 -11.624 30.901 1.00 95.75 189 VAL A O 1
ATOM 1495 N N . VAL A 1 190 ? -12.147 -10.514 29.010 1.00 95.56 190 VAL A N 1
ATOM 1496 C CA . VAL A 1 190 ? -13.499 -9.924 29.107 1.00 95.56 190 VAL A CA 1
ATOM 1497 C C . VAL A 1 190 ? -14.620 -10.757 28.477 1.00 95.56 190 VAL A C 1
ATOM 1499 O O . VAL A 1 190 ? -15.697 -10.232 28.200 1.00 95.56 190 VAL A O 1
ATOM 1502 N N . HIS A 1 191 ? -14.387 -12.049 28.228 1.00 95.12 191 HIS A N 1
ATOM 1503 C CA . HIS A 1 191 ? -15.349 -12.952 27.575 1.00 95.12 191 HIS A CA 1
ATOM 1504 C C . HIS A 1 191 ? -15.793 -12.472 26.176 1.00 95.12 191 HIS A C 1
ATOM 1506 O O . HIS A 1 191 ? -16.952 -12.623 25.776 1.00 95.12 191 HIS A O 1
ATOM 1512 N N . LYS A 1 192 ? -14.873 -11.877 25.408 1.00 94.88 192 LYS A N 1
ATOM 1513 C CA . LYS A 1 192 ? -15.088 -11.448 24.016 1.00 94.88 192 LYS A CA 1
ATOM 1514 C C . LYS A 1 192 ? -14.063 -12.094 23.087 1.00 94.88 192 LYS A C 1
ATOM 1516 O O . LYS A 1 192 ? -12.993 -12.506 23.515 1.00 94.88 192 LYS A O 1
ATOM 1521 N N . LYS A 1 193 ? -14.366 -12.133 21.785 1.00 96.12 193 LYS A N 1
ATOM 1522 C CA . LYS A 1 193 ? -13.414 -12.614 20.764 1.00 96.12 193 LYS A CA 1
ATOM 1523 C C . LYS A 1 193 ? -12.140 -11.761 20.737 1.00 96.12 193 LYS A C 1
ATOM 1525 O O . LYS A 1 193 ? -11.042 -12.284 20.592 1.00 96.12 193 LYS A O 1
ATOM 1530 N N . THR A 1 194 ? -12.290 -10.446 20.896 1.00 97.12 194 THR A N 1
ATOM 1531 C CA . THR A 1 194 ? -11.193 -9.471 20.889 1.00 97.12 194 THR A CA 1
ATOM 1532 C C . THR A 1 194 ? -11.527 -8.282 21.783 1.00 97.12 194 THR A C 1
ATOM 1534 O O . THR A 1 194 ? -12.692 -7.893 21.866 1.00 97.12 194 THR A O 1
ATOM 1537 N N . ALA A 1 195 ? -10.510 -7.663 22.380 1.00 96.75 195 ALA A N 1
ATOM 1538 C CA . ALA A 1 195 ? -10.615 -6.353 23.022 1.00 96.75 195 ALA A CA 1
ATOM 1539 C C . ALA A 1 195 ? -9.433 -5.471 22.594 1.00 96.75 195 ALA A C 1
ATOM 1541 O O . ALA A 1 195 ? -8.304 -5.952 22.497 1.00 96.75 195 ALA A O 1
ATOM 1542 N N . THR A 1 196 ? -9.698 -4.197 22.298 1.00 96.69 196 THR A N 1
ATOM 1543 C CA . THR A 1 196 ? -8.687 -3.237 21.818 1.00 96.69 196 THR A CA 1
ATOM 1544 C C . THR A 1 196 ? -7.837 -2.684 22.955 1.00 96.69 196 THR A C 1
ATOM 1546 O O . THR A 1 196 ? -6.615 -2.618 22.841 1.00 96.69 196 THR A O 1
ATOM 1549 N N . ALA A 1 197 ? -8.484 -2.338 24.064 1.00 97.06 197 ALA A N 1
ATOM 1550 C CA . ALA A 1 197 ? -7.854 -1.905 25.297 1.00 97.06 197 ALA A CA 1
ATOM 1551 C C . ALA A 1 197 ? -8.668 -2.382 26.508 1.00 97.06 197 ALA A C 1
ATOM 1553 O O . ALA A 1 197 ? -9.868 -2.658 26.390 1.00 97.06 197 ALA A O 1
ATOM 1554 N N . LEU A 1 198 ? -8.006 -2.463 27.659 1.00 97.50 198 LEU A N 1
ATOM 1555 C CA . LEU A 1 198 ? -8.586 -2.714 28.977 1.00 97.50 198 LEU A CA 1
ATOM 1556 C C . LEU A 1 198 ? -8.091 -1.641 29.951 1.00 97.50 198 LEU A C 1
ATOM 1558 O O . LEU A 1 198 ? -6.969 -1.160 29.811 1.00 97.50 198 LEU A O 1
ATOM 1562 N N . ALA A 1 199 ? -8.894 -1.289 30.950 1.00 97.19 199 ALA A N 1
ATOM 1563 C CA . ALA A 1 199 ? -8.496 -0.355 31.999 1.00 97.19 199 ALA A CA 1
ATOM 1564 C C . ALA A 1 199 ? -8.831 -0.896 33.392 1.00 97.19 199 ALA A C 1
ATOM 1566 O O . ALA A 1 199 ? -9.889 -1.495 33.607 1.00 97.19 199 ALA A O 1
ATOM 1567 N N . LEU A 1 200 ? -7.934 -0.649 34.344 1.00 96.00 200 LEU A N 1
ATOM 1568 C CA . LEU A 1 200 ? -8.156 -0.880 35.769 1.00 96.00 200 LEU A CA 1
ATOM 1569 C C . LEU A 1 200 ? -8.430 0.466 36.444 1.00 96.00 200 LEU A C 1
ATOM 1571 O O . LEU A 1 200 ? -7.641 1.399 36.309 1.00 96.00 200 LEU A O 1
ATOM 1575 N N . THR A 1 201 ? -9.559 0.577 37.146 1.00 94.75 201 THR A N 1
ATOM 1576 C CA . THR A 1 201 ? -9.938 1.788 37.903 1.00 94.75 201 THR A CA 1
ATOM 1577 C C . THR A 1 201 ? -9.636 1.665 39.391 1.00 94.75 201 THR A C 1
ATOM 1579 O O . THR A 1 201 ? -9.396 2.659 40.060 1.00 94.75 201 THR A O 1
ATOM 1582 N N . ALA A 1 202 ? -9.696 0.445 39.917 1.00 92.19 202 ALA A N 1
ATOM 1583 C CA . ALA A 1 202 ? -9.384 0.119 41.298 1.00 92.19 202 ALA A CA 1
ATOM 1584 C C . ALA A 1 202 ? -8.895 -1.330 41.361 1.00 92.19 202 ALA A C 1
ATOM 1586 O O . ALA A 1 202 ? -9.205 -2.133 40.475 1.00 92.19 202 ALA A O 1
ATOM 1587 N N . VAL A 1 203 ? -8.157 -1.646 42.417 1.00 93.69 203 VAL A N 1
ATOM 1588 C CA . VAL A 1 203 ? -7.610 -2.969 42.725 1.00 93.69 203 VAL A CA 1
ATOM 1589 C C . VAL A 1 203 ? -7.901 -3.236 44.206 1.00 93.69 203 VAL A C 1
ATOM 1591 O O . VAL A 1 203 ? -8.011 -2.297 44.995 1.00 93.69 203 VAL A O 1
ATOM 1594 N N . LYS A 1 204 ? -8.112 -4.497 44.590 1.00 93.69 204 LYS A N 1
ATOM 1595 C CA . LYS A 1 204 ? -8.275 -4.885 45.999 1.00 93.69 204 LYS A CA 1
ATOM 1596 C C . LYS A 1 204 ? -6.954 -4.682 46.745 1.00 93.69 204 LYS A C 1
ATOM 1598 O O . LYS A 1 204 ? -5.883 -4.841 46.166 1.00 93.69 204 LYS A O 1
ATOM 1603 N N . ASN A 1 205 ? -7.029 -4.427 48.050 1.00 92.50 205 ASN A N 1
ATOM 1604 C CA . ASN A 1 205 ? -5.847 -4.171 48.884 1.00 92.50 205 ASN A CA 1
ATOM 1605 C C . ASN A 1 205 ? -4.802 -5.303 48.831 1.00 92.50 205 ASN A C 1
ATOM 1607 O O . ASN A 1 205 ? -3.606 -5.026 48.862 1.00 92.50 205 ASN A O 1
ATOM 1611 N N . GLU A 1 206 ? -5.239 -6.557 48.691 1.00 93.75 206 GLU A N 1
ATOM 1612 C CA . GLU A 1 206 ? -4.375 -7.745 48.576 1.00 93.75 206 GLU A CA 1
ATOM 1613 C C . GLU A 1 206 ? -3.454 -7.699 47.345 1.00 93.75 206 GLU A C 1
ATOM 1615 O O . GLU A 1 206 ? -2.286 -8.077 47.417 1.00 93.75 206 GLU A O 1
ATOM 1620 N N . ASP A 1 207 ? -3.962 -7.189 46.221 1.00 95.19 207 ASP A N 1
ATOM 1621 C CA . ASP A 1 207 ? -3.249 -7.153 44.942 1.00 95.19 207 ASP A CA 1
ATOM 1622 C C . ASP A 1 207 ? -2.533 -5.807 44.700 1.00 95.19 207 ASP A C 1
ATOM 1624 O O . ASP A 1 207 ? -1.798 -5.653 43.722 1.00 95.19 207 ASP A O 1
ATOM 1628 N N . GLN A 1 208 ? -2.714 -4.822 45.588 1.00 93.69 208 GLN A N 1
ATOM 1629 C CA . GLN A 1 208 ? -2.203 -3.457 45.417 1.00 93.69 208 GLN A CA 1
ATOM 1630 C C . GLN A 1 208 ? -0.672 -3.416 45.289 1.00 93.69 208 GLN A C 1
ATOM 1632 O O . GLN A 1 208 ? -0.139 -2.633 44.503 1.00 93.69 208 GLN A O 1
ATOM 1637 N N . ARG A 1 209 ? 0.044 -4.280 46.024 1.00 94.50 209 ARG A N 1
ATOM 1638 C CA . ARG A 1 209 ? 1.516 -4.373 45.966 1.00 94.50 209 ARG A CA 1
ATOM 1639 C C . ARG A 1 209 ? 2.007 -4.895 44.612 1.00 94.50 209 ARG A C 1
ATOM 1641 O O . ARG A 1 209 ? 2.937 -4.331 44.039 1.00 94.50 209 ARG A O 1
ATOM 1648 N N . GLU A 1 210 ? 1.376 -5.950 44.092 1.00 93.88 210 GLU A N 1
ATOM 1649 C CA . GLU A 1 210 ? 1.701 -6.516 42.774 1.00 93.88 210 GLU A CA 1
ATOM 1650 C C . GLU A 1 210 ? 1.392 -5.501 41.666 1.00 93.88 210 GLU A C 1
ATOM 1652 O O . GLU A 1 210 ? 2.217 -5.258 40.782 1.00 93.88 210 GLU A O 1
ATOM 1657 N N . PHE A 1 211 ? 0.234 -4.845 41.761 1.00 95.38 211 PHE A N 1
ATOM 1658 C CA . PHE A 1 211 ? -0.187 -3.829 40.808 1.00 95.38 211 PHE A CA 1
ATOM 1659 C C . PHE A 1 211 ? 0.737 -2.603 40.797 1.00 95.38 211 PHE A C 1
ATOM 1661 O O . PHE A 1 211 ? 1.120 -2.149 39.720 1.00 95.38 211 PHE A O 1
ATOM 1668 N N . ALA A 1 212 ? 1.155 -2.101 41.963 1.00 95.75 212 ALA A N 1
ATOM 1669 C CA . ALA A 1 212 ? 2.066 -0.958 42.057 1.00 95.75 212 ALA A CA 1
ATOM 1670 C C . ALA A 1 212 ? 3.404 -1.226 41.348 1.00 95.75 212 ALA A C 1
ATOM 1672 O O . ALA A 1 212 ? 3.862 -0.391 40.567 1.00 95.75 212 ALA A O 1
ATOM 1673 N N . LYS A 1 213 ? 3.976 -2.425 41.529 1.00 95.31 213 LYS A N 1
ATOM 1674 C CA . LYS A 1 213 ? 5.218 -2.842 40.857 1.00 95.31 213 LYS A CA 1
ATOM 1675 C C . LYS A 1 213 ? 5.074 -2.881 39.329 1.00 95.31 213 LYS A C 1
ATOM 1677 O O . LYS A 1 213 ? 5.978 -2.460 38.602 1.00 95.31 213 LYS A O 1
ATOM 1682 N N . LEU A 1 214 ? 3.937 -3.380 38.832 1.00 95.62 214 LEU A N 1
ATOM 1683 C CA . LEU A 1 214 ? 3.626 -3.377 37.398 1.00 95.62 214 LEU A CA 1
ATOM 1684 C C . LEU A 1 214 ? 3.494 -1.946 36.867 1.00 95.62 214 LEU A C 1
ATOM 1686 O O . LEU A 1 214 ? 4.089 -1.613 35.844 1.00 95.62 214 LEU A O 1
ATOM 1690 N N . VAL A 1 215 ? 2.755 -1.095 37.577 1.00 95.69 215 VAL A N 1
ATOM 1691 C CA . VAL A 1 215 ? 2.520 0.303 37.197 1.00 95.69 215 VAL A CA 1
ATOM 1692 C C . VAL A 1 215 ? 3.820 1.100 37.128 1.00 95.69 215 VAL A C 1
ATOM 1694 O O . VAL A 1 215 ? 4.025 1.832 36.161 1.00 95.69 215 VAL A O 1
ATOM 1697 N N . GLU A 1 216 ? 4.705 0.945 38.108 1.00 94.81 216 GLU A N 1
ATOM 1698 C CA . GLU A 1 216 ? 6.020 1.590 38.109 1.00 94.81 216 GLU A CA 1
ATOM 1699 C C . GLU A 1 216 ? 6.856 1.148 36.902 1.00 94.81 216 GLU A C 1
ATOM 1701 O O . GLU A 1 216 ? 7.372 1.982 36.157 1.00 94.81 216 GLU A O 1
ATOM 1706 N N . SER A 1 217 ? 6.881 -0.158 36.623 1.00 93.62 217 SER A N 1
ATOM 1707 C CA . SER A 1 217 ? 7.556 -0.703 35.439 1.00 93.62 217 SER A CA 1
ATOM 1708 C C . SER A 1 217 ? 6.981 -0.122 34.139 1.00 93.62 217 SER A C 1
ATOM 1710 O O . SER A 1 217 ? 7.727 0.232 33.224 1.00 93.62 217 SER A O 1
ATOM 1712 N N . PHE A 1 218 ? 5.654 0.027 34.048 1.00 94.81 218 PHE A N 1
ATOM 1713 C CA . PHE A 1 218 ? 4.996 0.601 32.872 1.00 94.81 218 PHE A CA 1
ATOM 1714 C C . PHE A 1 218 ? 5.327 2.081 32.688 1.00 94.81 218 PHE A C 1
ATOM 1716 O O . PHE A 1 218 ? 5.605 2.491 31.559 1.00 94.81 218 PHE A O 1
ATOM 1723 N N . LYS A 1 219 ? 5.346 2.870 33.770 1.00 94.31 219 LYS A N 1
ATOM 1724 C CA . LYS A 1 219 ? 5.711 4.293 33.710 1.00 94.31 219 LYS A CA 1
ATOM 1725 C C . LYS A 1 219 ? 7.108 4.471 33.122 1.00 94.31 219 LYS A C 1
ATOM 1727 O O . LYS A 1 219 ? 7.247 5.155 32.106 1.00 94.31 219 LYS A O 1
ATOM 1732 N N . THR A 1 220 ? 8.091 3.755 33.664 1.00 93.06 220 THR A N 1
ATOM 1733 C CA . THR A 1 220 ? 9.485 3.806 33.203 1.00 93.06 220 THR A CA 1
ATOM 1734 C C . THR A 1 220 ? 9.629 3.369 31.743 1.00 93.06 220 THR A C 1
ATOM 1736 O O . THR A 1 220 ? 10.370 3.981 30.976 1.00 93.06 220 THR A O 1
ATOM 1739 N N . MET A 1 221 ? 8.898 2.335 31.314 1.00 91.38 221 MET A N 1
ATOM 1740 C CA . MET A 1 221 ? 8.991 1.821 29.942 1.00 91.38 221 MET A CA 1
ATOM 1741 C C . MET A 1 221 ? 8.269 2.686 28.897 1.00 91.38 221 MET A C 1
ATOM 1743 O O . MET A 1 221 ? 8.750 2.801 27.767 1.00 91.38 221 MET A O 1
ATOM 1747 N N . TYR A 1 222 ? 7.106 3.254 29.234 1.00 92.94 222 TYR A N 1
ATOM 1748 C CA . TYR A 1 222 ? 6.163 3.807 28.252 1.00 92.94 222 TYR A CA 1
ATOM 1749 C C . TYR A 1 222 ? 5.836 5.291 28.428 1.00 92.94 222 TYR A C 1
ATOM 1751 O O . TYR A 1 222 ? 5.675 5.998 27.423 1.00 92.94 222 TYR A O 1
ATOM 1759 N N . ASN A 1 223 ? 5.689 5.764 29.665 1.00 90.81 223 ASN A N 1
ATOM 1760 C CA . ASN A 1 223 ? 5.316 7.150 29.947 1.00 90.81 223 ASN A CA 1
ATOM 1761 C C . ASN A 1 223 ? 6.563 8.042 29.942 1.00 90.81 223 ASN A C 1
ATOM 1763 O O . ASN A 1 223 ? 6.625 9.000 29.161 1.00 90.81 223 ASN A O 1
ATOM 1767 N N . ASP A 1 224 ? 7.560 7.659 30.738 1.00 89.94 224 ASP A N 1
ATOM 1768 C CA . ASP A 1 224 ? 8.798 8.410 30.990 1.00 89.94 224 ASP A CA 1
ATOM 1769 C C . ASP A 1 224 ? 9.961 7.929 30.113 1.00 89.94 224 ASP A C 1
ATOM 1771 O O . ASP A 1 224 ? 10.995 8.585 30.005 1.00 89.94 224 ASP A O 1
ATOM 1775 N N . GLY A 1 225 ? 9.768 6.798 29.429 1.00 81.81 225 GLY A N 1
ATOM 1776 C CA . GLY A 1 225 ? 10.742 6.221 28.516 1.00 81.81 225 GLY A CA 1
ATOM 1777 C C . GLY A 1 225 ? 11.112 7.138 27.338 1.00 81.81 225 GLY A C 1
ATOM 1778 O O . GLY A 1 225 ? 10.394 8.091 26.999 1.00 81.81 225 GLY A O 1
ATOM 1779 N N . PRO A 1 226 ? 12.231 6.834 26.653 1.00 80.00 226 PRO A N 1
ATOM 1780 C CA . PRO A 1 226 ? 12.731 7.649 25.554 1.00 80.00 226 PRO A CA 1
ATOM 1781 C C . PRO A 1 226 ? 11.695 7.764 24.434 1.00 80.00 226 PRO A C 1
ATOM 1783 O O . PRO A 1 226 ? 10.992 6.799 24.105 1.00 80.00 226 PRO A O 1
ATOM 1786 N N . ARG A 1 227 ? 11.633 8.945 23.801 1.00 82.44 227 ARG A N 1
ATOM 1787 C CA . ARG A 1 227 ? 10.761 9.172 22.639 1.00 82.44 227 ARG A CA 1
ATOM 1788 C C . ARG A 1 227 ? 11.013 8.082 21.594 1.00 82.44 227 ARG A C 1
ATOM 1790 O O . ARG A 1 227 ? 12.150 7.790 21.231 1.00 82.44 227 ARG A O 1
ATOM 1797 N N . VAL A 1 228 ? 9.933 7.463 21.122 1.00 88.25 228 VAL A N 1
ATOM 1798 C CA . VAL A 1 228 ? 10.010 6.410 20.105 1.00 88.25 228 VAL A CA 1
ATOM 1799 C C . VAL A 1 228 ? 10.524 7.030 18.807 1.00 88.25 228 VAL A C 1
ATOM 1801 O O . VAL A 1 228 ? 9.975 8.020 18.334 1.00 88.25 228 VAL A O 1
ATOM 1804 N N . SER A 1 229 ? 11.584 6.461 18.242 1.00 92.06 229 SER A N 1
ATOM 1805 C CA . SER A 1 229 ? 12.128 6.879 16.953 1.00 92.06 229 SER A CA 1
ATOM 1806 C C . SER A 1 229 ? 11.323 6.294 15.790 1.00 92.06 229 SER A C 1
ATOM 1808 O O . SER A 1 229 ? 10.467 5.418 15.963 1.00 92.06 229 SER A O 1
ATOM 1810 N N . TRP A 1 230 ? 11.606 6.777 14.582 1.00 95.19 230 TRP A N 1
ATOM 1811 C CA . TRP A 1 230 ? 11.106 6.173 13.350 1.00 95.19 230 TRP A CA 1
ATOM 1812 C C . TRP A 1 230 ? 11.474 4.687 13.286 1.00 95.19 230 TRP A C 1
ATOM 1814 O O . TRP A 1 230 ? 12.589 4.294 13.630 1.00 95.19 230 TRP A O 1
ATOM 1824 N N . GLY A 1 231 ? 10.512 3.865 12.873 1.00 94.31 231 GLY A N 1
ATOM 1825 C CA . GLY A 1 231 ? 10.687 2.426 12.692 1.00 94.31 231 GLY A CA 1
ATOM 1826 C C . GLY A 1 231 ? 10.824 2.030 11.228 1.00 94.31 231 GLY A C 1
ATOM 1827 O O . GLY A 1 231 ? 10.770 2.868 10.327 1.00 94.31 231 GLY A O 1
ATOM 1828 N N . GLY A 1 232 ? 10.933 0.725 10.988 1.00 93.56 232 GLY A N 1
ATOM 1829 C CA . GLY A 1 232 ? 11.013 0.171 9.638 1.00 93.56 232 GLY A CA 1
ATOM 1830 C C . GLY A 1 232 ? 12.338 0.488 8.940 1.00 93.56 232 GLY A C 1
ATOM 1831 O O . GLY A 1 232 ? 13.378 0.566 9.590 1.00 93.56 232 GLY A O 1
ATOM 1832 N N . GLY A 1 233 ? 12.317 0.597 7.609 1.00 93.19 233 GLY A N 1
ATOM 1833 C CA . GLY A 1 233 ? 13.536 0.769 6.802 1.00 93.19 233 GLY A CA 1
ATOM 1834 C C . GLY A 1 233 ? 14.467 -0.452 6.795 1.00 93.19 233 GLY A C 1
ATOM 1835 O O . GLY A 1 233 ? 15.632 -0.355 6.416 1.00 93.19 233 GLY A O 1
ATOM 1836 N N . ILE A 1 234 ? 13.978 -1.617 7.222 1.00 92.88 234 ILE A N 1
ATOM 1837 C CA . ILE A 1 234 ? 14.778 -2.838 7.317 1.00 92.88 234 ILE A CA 1
ATOM 1838 C C . ILE A 1 234 ? 14.795 -3.491 5.942 1.00 92.88 234 ILE A C 1
ATOM 1840 O O . ILE A 1 234 ? 13.757 -3.950 5.468 1.00 92.88 234 ILE A O 1
ATOM 1844 N N . MET A 1 235 ? 15.960 -3.583 5.303 1.00 93.56 235 MET A N 1
ATOM 1845 C CA . MET A 1 235 ? 16.101 -4.241 3.999 1.00 93.56 235 MET A CA 1
ATOM 1846 C C . MET A 1 235 ? 15.912 -5.760 4.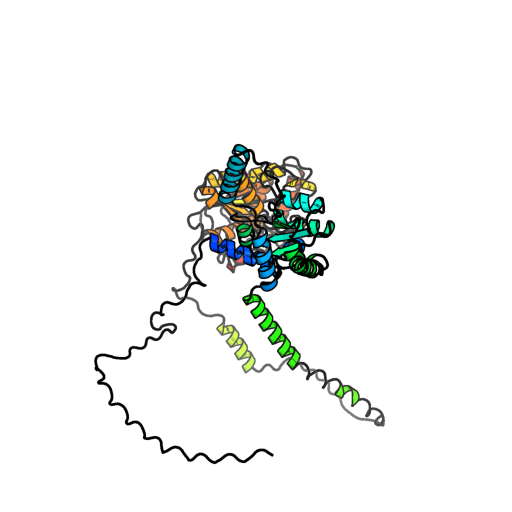087 1.00 93.56 235 MET A C 1
ATOM 1848 O O . MET A 1 235 ? 16.021 -6.365 5.150 1.00 93.56 235 MET A O 1
ATOM 1852 N N . GLY A 1 236 ? 15.608 -6.410 2.960 1.00 94.56 236 GLY A N 1
ATOM 1853 C CA . GLY A 1 236 ? 15.419 -7.864 2.929 1.00 94.56 236 GLY A CA 1
ATOM 1854 C C . GLY A 1 236 ? 16.716 -8.643 3.171 1.00 94.56 236 GLY A C 1
ATOM 1855 O O . GLY A 1 236 ? 17.788 -8.140 2.843 1.00 94.56 236 GLY A O 1
ATOM 1856 N N . PRO A 1 237 ? 16.648 -9.899 3.651 1.00 95.06 237 PRO A N 1
ATOM 1857 C CA . PRO A 1 237 ? 17.835 -10.678 4.014 1.00 95.06 237 PRO A CA 1
ATOM 1858 C C . PRO A 1 237 ? 18.799 -10.889 2.839 1.00 95.06 237 PRO A C 1
ATOM 1860 O O . PRO A 1 237 ? 20.007 -10.840 3.024 1.00 95.06 237 PRO A O 1
ATOM 1863 N N . LYS A 1 238 ? 18.288 -11.046 1.607 1.00 95.69 238 LYS A N 1
ATOM 1864 C CA . LYS A 1 238 ? 19.129 -11.116 0.398 1.00 95.69 238 LYS A CA 1
ATOM 1865 C C . LYS A 1 238 ? 19.892 -9.811 0.143 1.00 95.69 238 LYS A C 1
ATOM 1867 O O . LYS A 1 238 ? 21.071 -9.848 -0.181 1.00 95.69 238 LYS A O 1
ATOM 1872 N N . SER A 1 239 ? 19.222 -8.673 0.319 1.00 94.44 239 SER A N 1
ATOM 1873 C CA . SER A 1 239 ? 19.824 -7.347 0.156 1.00 94.44 239 SER A CA 1
ATOM 1874 C C . SER A 1 239 ? 20.854 -7.078 1.251 1.00 94.44 239 SER A C 1
ATOM 1876 O O . SER A 1 239 ? 21.958 -6.649 0.944 1.00 94.44 239 SER A O 1
ATOM 1878 N N . GLN A 1 240 ? 20.536 -7.399 2.511 1.00 94.62 240 GLN A N 1
ATOM 1879 C CA . GLN A 1 240 ? 21.479 -7.292 3.628 1.00 94.62 240 GLN A CA 1
ATOM 1880 C C . GLN A 1 240 ? 22.697 -8.199 3.421 1.00 94.62 240 GLN A C 1
ATOM 1882 O O . GLN A 1 240 ? 23.820 -7.773 3.649 1.00 94.62 240 GLN A O 1
ATOM 1887 N N . ALA A 1 241 ? 22.508 -9.431 2.936 1.00 96.12 241 ALA A N 1
ATOM 1888 C CA . ALA A 1 241 ? 23.614 -10.335 2.628 1.00 96.12 241 ALA A CA 1
ATOM 1889 C C . ALA A 1 241 ? 24.498 -9.804 1.488 1.00 96.12 241 ALA A C 1
ATOM 1891 O O . ALA A 1 241 ? 25.722 -9.882 1.579 1.00 96.12 241 ALA A O 1
ATOM 1892 N N . ALA A 1 242 ? 23.899 -9.235 0.437 1.00 95.94 242 ALA A N 1
ATOM 1893 C CA . ALA A 1 242 ? 24.640 -8.595 -0.647 1.00 95.94 242 ALA A CA 1
ATOM 1894 C C . ALA A 1 242 ? 25.437 -7.382 -0.146 1.00 95.94 242 ALA A C 1
ATOM 1896 O O . ALA A 1 242 ? 26.612 -7.238 -0.479 1.00 95.94 242 ALA A O 1
ATOM 1897 N N . GLN A 1 243 ? 24.828 -6.552 0.699 1.00 93.75 243 GLN A N 1
ATOM 1898 C CA . GLN A 1 243 ? 25.478 -5.394 1.300 1.00 93.75 243 GLN A CA 1
ATOM 1899 C C . GLN A 1 243 ? 26.609 -5.810 2.246 1.00 93.75 243 GLN A C 1
ATOM 1901 O O . GLN A 1 243 ? 27.732 -5.358 2.068 1.00 93.75 243 GLN A O 1
ATOM 1906 N N . LYS A 1 244 ? 26.383 -6.794 3.121 1.00 95.62 244 LYS A N 1
ATOM 1907 C CA . LYS A 1 244 ? 27.419 -7.378 3.985 1.00 95.62 244 LYS A CA 1
ATOM 1908 C C . LYS A 1 244 ? 28.566 -8.003 3.186 1.00 95.62 244 LYS A C 1
ATOM 1910 O O . LYS A 1 244 ? 29.719 -7.940 3.603 1.00 95.62 244 LYS A O 1
ATOM 1915 N N . LYS A 1 245 ? 28.282 -8.609 2.024 1.00 96.50 245 LYS A N 1
ATOM 1916 C CA . LYS A 1 245 ? 29.322 -9.120 1.114 1.00 96.50 245 LYS A CA 1
ATOM 1917 C C . LYS A 1 245 ? 30.170 -7.975 0.553 1.00 96.50 245 LYS A C 1
ATOM 1919 O O . LYS A 1 245 ? 31.391 -8.112 0.529 1.00 96.50 245 LYS A O 1
ATOM 1924 N N . LYS A 1 246 ? 29.543 -6.865 0.145 1.00 93.94 246 LYS A N 1
ATOM 1925 C CA . LYS A 1 246 ? 30.240 -5.648 -0.310 1.00 93.94 246 LYS A CA 1
ATOM 1926 C C . LYS A 1 246 ? 31.064 -5.020 0.815 1.00 93.94 246 LYS A C 1
ATOM 1928 O O . LYS A 1 246 ? 32.247 -4.785 0.620 1.00 93.94 246 LYS A O 1
ATOM 1933 N N . GLU A 1 247 ? 30.483 -4.844 1.998 1.00 93.88 247 GLU A N 1
ATOM 1934 C CA . GLU A 1 247 ? 31.164 -4.323 3.191 1.00 93.88 247 GLU A CA 1
ATOM 1935 C C . GLU A 1 247 ? 32.368 -5.188 3.571 1.00 93.88 247 GLU A C 1
ATOM 1937 O O . GLU A 1 247 ? 33.444 -4.667 3.831 1.00 93.88 247 GLU A O 1
ATOM 1942 N N . ARG A 1 248 ? 32.238 -6.520 3.520 1.00 94.06 248 ARG A N 1
ATOM 1943 C CA . ARG A 1 248 ? 33.363 -7.431 3.768 1.00 94.06 248 ARG A CA 1
ATOM 1944 C C . ARG A 1 248 ? 34.457 -7.312 2.706 1.00 94.06 248 ARG A C 1
ATOM 1946 O O . ARG A 1 248 ? 35.625 -7.465 3.044 1.00 94.06 248 ARG A O 1
ATOM 1953 N N . ALA A 1 249 ? 34.105 -7.093 1.439 1.00 92.94 249 ALA A N 1
ATOM 1954 C CA . ALA A 1 249 ? 35.088 -6.883 0.376 1.00 92.94 249 ALA A CA 1
ATOM 1955 C C . ALA A 1 249 ? 35.823 -5.545 0.553 1.00 92.94 249 ALA A C 1
ATOM 1957 O O . ALA A 1 249 ? 37.046 -5.522 0.497 1.00 92.94 249 ALA A O 1
ATOM 1958 N N . LEU A 1 250 ? 35.090 -4.473 0.865 1.00 91.81 250 LEU A N 1
ATOM 1959 C CA . LEU A 1 250 ? 35.652 -3.156 1.171 1.00 91.81 250 LEU A CA 1
ATOM 1960 C C . LEU A 1 250 ? 36.541 -3.189 2.418 1.00 91.81 250 LEU A C 1
ATOM 1962 O O . LEU A 1 250 ? 37.627 -2.631 2.398 1.00 91.81 250 LEU A O 1
ATOM 1966 N N . ALA A 1 251 ? 36.126 -3.883 3.479 1.00 91.00 251 ALA A N 1
ATOM 1967 C CA . ALA A 1 251 ? 36.928 -4.041 4.691 1.00 91.00 251 ALA A CA 1
ATOM 1968 C C . ALA A 1 251 ? 38.212 -4.844 4.436 1.00 91.00 251 ALA A C 1
ATOM 1970 O O . ALA A 1 251 ? 39.253 -4.534 5.007 1.00 91.00 251 ALA A O 1
ATOM 1971 N N . LYS A 1 252 ? 38.160 -5.855 3.557 1.00 90.62 252 LYS A N 1
ATOM 1972 C CA . LYS A 1 252 ? 39.363 -6.568 3.108 1.00 90.62 252 LYS A CA 1
ATOM 1973 C C . LYS A 1 252 ? 40.295 -5.647 2.324 1.00 90.62 252 LYS A C 1
ATOM 1975 O O . LYS A 1 252 ? 41.481 -5.642 2.616 1.00 90.62 252 LYS A O 1
ATOM 1980 N N . ASP A 1 253 ? 39.768 -4.864 1.382 1.00 84.94 253 ASP A N 1
ATOM 1981 C CA . ASP A 1 253 ? 40.562 -3.918 0.586 1.00 84.94 253 ASP A CA 1
ATOM 1982 C C . ASP A 1 253 ? 41.178 -2.817 1.470 1.00 84.94 253 ASP A C 1
ATOM 1984 O O . ASP A 1 253 ? 42.369 -2.540 1.395 1.00 84.94 253 ASP A O 1
ATOM 1988 N N . ALA A 1 254 ? 40.412 -2.266 2.414 1.00 78.88 254 ALA A N 1
ATOM 1989 C CA . ALA A 1 254 ? 40.906 -1.310 3.404 1.00 78.88 254 ALA A CA 1
ATOM 1990 C C . ALA A 1 254 ? 41.964 -1.917 4.345 1.00 78.88 254 ALA A C 1
ATOM 1992 O O . ALA A 1 254 ? 42.930 -1.242 4.684 1.00 78.88 254 ALA A O 1
ATOM 1993 N N . GLY A 1 255 ? 41.821 -3.191 4.727 1.00 71.75 255 GLY A N 1
ATOM 1994 C CA . GLY A 1 255 ? 42.809 -3.931 5.521 1.00 71.75 255 GLY A CA 1
ATOM 1995 C C . GLY A 1 255 ? 44.067 -4.347 4.748 1.00 71.75 255 GLY A C 1
ATOM 1996 O O . GLY A 1 255 ? 45.078 -4.644 5.373 1.00 71.75 255 GLY A O 1
ATOM 1997 N N . LEU A 1 256 ? 44.031 -4.335 3.410 1.00 58.81 256 LEU A N 1
ATOM 1998 C CA . LEU A 1 256 ? 45.195 -4.485 2.522 1.00 58.81 256 LEU A CA 1
ATOM 1999 C C . LEU A 1 256 ? 45.911 -3.147 2.262 1.00 58.81 256 LEU A C 1
ATOM 2001 O O . LEU A 1 256 ? 47.095 -3.132 1.933 1.00 58.81 256 LEU A O 1
ATOM 2005 N N . ARG A 1 257 ? 45.230 -2.013 2.477 1.00 57.28 257 ARG A N 1
ATOM 2006 C CA . ARG A 1 257 ? 45.790 -0.660 2.331 1.00 57.28 257 ARG A CA 1
ATOM 2007 C C . ARG A 1 257 ? 46.672 -0.116 3.482 1.00 57.28 257 ARG A C 1
ATOM 2009 O O . ARG A 1 257 ? 47.260 0.940 3.244 1.00 57.28 257 ARG A O 1
ATOM 2016 N N . PRO A 1 258 ? 46.884 -0.739 4.668 1.00 49.78 258 PRO A N 1
ATOM 2017 C CA . PRO A 1 258 ? 47.723 -0.141 5.707 1.00 49.78 258 PRO A CA 1
ATOM 2018 C C . PRO A 1 258 ? 49.234 -0.353 5.482 1.00 49.78 258 PRO A C 1
ATOM 2020 O O . PRO A 1 258 ? 50.013 -0.081 6.386 1.00 49.78 258 PRO A O 1
ATOM 2023 N N . ALA A 1 259 ? 49.677 -0.796 4.297 1.00 47.41 259 ALA A N 1
ATOM 2024 C CA . ALA A 1 259 ? 51.101 -0.986 3.986 1.00 47.41 259 ALA A CA 1
ATOM 2025 C C . ALA A 1 259 ? 51.673 -0.014 2.933 1.00 47.41 259 ALA A C 1
ATOM 2027 O O . ALA A 1 259 ? 52.885 0.029 2.752 1.00 47.41 259 ALA A O 1
ATOM 2028 N N . VAL A 1 260 ? 50.848 0.796 2.255 1.00 45.91 260 VAL A N 1
ATOM 2029 C CA . VAL A 1 260 ? 51.335 1.670 1.160 1.00 45.91 260 VAL A CA 1
ATOM 2030 C C . VAL A 1 260 ? 51.570 3.118 1.620 1.00 45.91 260 VAL A C 1
ATOM 2032 O O . VAL A 1 260 ? 52.406 3.817 1.059 1.00 45.91 260 VAL A O 1
ATOM 2035 N N . GLY A 1 261 ? 50.909 3.563 2.695 1.00 42.84 261 GLY A N 1
ATOM 2036 C CA . GLY A 1 261 ? 51.075 4.923 3.231 1.00 42.84 261 GLY A CA 1
ATOM 2037 C C . GLY A 1 261 ? 52.321 5.137 4.101 1.00 42.84 261 GLY A C 1
ATOM 2038 O O . GLY A 1 261 ? 52.767 6.270 4.243 1.00 42.84 261 GLY A O 1
ATOM 2039 N N . LEU A 1 262 ? 52.908 4.073 4.665 1.00 39.88 262 LEU A N 1
ATOM 2040 C CA . LEU A 1 262 ? 54.043 4.190 5.595 1.00 39.88 262 LEU A CA 1
ATOM 2041 C C . LEU A 1 262 ? 55.416 4.143 4.897 1.00 39.88 262 LEU A C 1
ATOM 2043 O O . LEU A 1 262 ? 56.406 4.581 5.470 1.00 39.88 262 LEU A O 1
ATOM 2047 N N . ILE A 1 263 ? 55.479 3.673 3.647 1.00 45.56 263 ILE A N 1
ATOM 2048 C CA . ILE A 1 263 ? 56.727 3.624 2.860 1.00 45.56 263 ILE A CA 1
ATOM 2049 C C . ILE A 1 263 ? 57.006 4.972 2.164 1.00 45.56 263 ILE A C 1
ATOM 2051 O O . ILE A 1 263 ? 58.154 5.304 1.886 1.00 45.56 263 ILE A O 1
ATOM 2055 N N . LEU A 1 264 ? 55.980 5.804 1.945 1.00 41.12 264 LEU A N 1
ATOM 2056 C CA . LEU A 1 264 ? 56.139 7.120 1.310 1.00 41.12 264 LEU A CA 1
ATOM 2057 C C . LEU A 1 264 ? 56.541 8.243 2.280 1.00 41.12 264 LEU A C 1
ATOM 2059 O O . LEU A 1 264 ? 57.085 9.247 1.830 1.00 41.12 264 LEU A O 1
ATOM 2063 N N . LEU A 1 265 ? 56.350 8.081 3.597 1.00 39.59 265 LEU A N 1
ATOM 2064 C CA . LEU A 1 265 ? 56.793 9.083 4.580 1.00 39.59 265 LEU A CA 1
ATOM 2065 C C . LEU A 1 265 ? 58.253 8.907 5.034 1.00 39.59 265 LEU A C 1
ATOM 2067 O O . LEU A 1 265 ? 58.867 9.875 5.472 1.00 39.59 265 LEU A O 1
ATOM 2071 N N . THR A 1 266 ? 58.844 7.716 4.902 1.00 41.72 266 THR A N 1
ATOM 2072 C CA . THR A 1 266 ? 60.252 7.479 5.280 1.00 41.72 266 THR A CA 1
ATOM 2073 C C . THR A 1 266 ? 61.247 7.887 4.189 1.00 41.72 266 THR A C 1
ATOM 2075 O O . THR A 1 266 ? 62.380 8.243 4.507 1.00 41.72 266 THR A O 1
ATOM 2078 N N . ALA A 1 267 ? 60.827 7.946 2.920 1.00 42.00 267 ALA A N 1
ATOM 2079 C CA . ALA A 1 267 ? 61.671 8.424 1.821 1.00 42.00 267 ALA A CA 1
ATOM 2080 C C . ALA A 1 267 ? 61.851 9.959 1.806 1.00 42.00 267 ALA A C 1
ATOM 2082 O O . ALA A 1 267 ? 62.862 10.454 1.313 1.00 42.00 267 ALA A O 1
ATOM 2083 N N . ALA A 1 268 ? 60.920 10.719 2.395 1.00 39.56 268 ALA A N 1
ATOM 2084 C CA . ALA A 1 268 ? 60.990 12.183 2.440 1.00 39.56 268 ALA A CA 1
ATOM 2085 C C . ALA A 1 268 ? 61.945 12.728 3.526 1.00 39.56 268 ALA A C 1
ATOM 2087 O O . ALA A 1 268 ? 62.445 13.840 3.390 1.00 39.56 268 ALA A O 1
ATOM 2088 N N . CYS A 1 269 ? 62.259 11.949 4.570 1.00 37.16 269 CYS A N 1
ATOM 2089 C CA . CYS A 1 269 ? 63.158 12.385 5.650 1.00 37.16 269 CYS A CA 1
ATOM 2090 C C . CYS A 1 269 ? 64.647 12.084 5.401 1.00 37.16 269 CYS A C 1
ATOM 2092 O O . CYS A 1 269 ? 65.496 12.681 6.055 1.00 37.16 269 CYS A O 1
ATOM 2094 N N . CYS A 1 270 ? 64.993 11.193 4.464 1.00 37.09 270 CYS A N 1
ATOM 2095 C CA . CYS A 1 270 ? 66.393 10.816 4.213 1.00 37.09 270 CYS A CA 1
ATOM 2096 C C . CYS A 1 270 ? 67.065 11.645 3.095 1.00 37.09 270 CYS A C 1
ATOM 2098 O O . CYS A 1 270 ? 68.286 11.657 2.977 1.00 37.09 270 CYS A O 1
ATOM 2100 N N . GLY A 1 271 ? 66.288 12.395 2.302 1.00 37.88 271 GLY A N 1
ATOM 2101 C CA . GLY A 1 271 ? 66.795 13.221 1.195 1.00 37.88 271 GLY A CA 1
ATOM 2102 C C . GLY A 1 271 ? 67.288 14.625 1.574 1.00 37.88 271 GLY A C 1
ATOM 2103 O O . GLY A 1 271 ? 67.763 15.346 0.705 1.00 37.88 271 GLY A O 1
ATOM 2104 N N . MET A 1 272 ? 67.188 15.034 2.845 1.00 39.75 272 MET A N 1
ATOM 2105 C CA . MET A 1 272 ? 67.461 16.417 3.278 1.00 39.75 272 MET A CA 1
ATOM 2106 C C . MET A 1 272 ? 68.844 16.634 3.925 1.00 39.75 272 MET A C 1
ATOM 2108 O O . MET A 1 272 ? 69.123 17.729 4.400 1.00 39.75 272 MET A O 1
ATOM 2112 N N . LEU A 1 273 ? 69.724 15.623 3.926 1.00 37.47 273 LEU A N 1
ATOM 2113 C CA . LEU A 1 273 ? 71.038 15.672 4.598 1.00 37.47 273 LEU A CA 1
ATOM 2114 C C . LEU A 1 273 ? 72.260 15.546 3.668 1.00 37.47 273 LEU A C 1
ATOM 2116 O O . LEU A 1 273 ? 73.388 15.585 4.144 1.00 37.47 273 LEU A O 1
ATOM 2120 N N . LEU A 1 274 ? 72.069 15.458 2.347 1.00 34.41 274 LEU A N 1
ATOM 2121 C CA . LEU A 1 274 ? 73.168 15.324 1.371 1.00 34.41 274 LEU A CA 1
ATOM 2122 C C . LEU A 1 274 ? 73.219 16.458 0.332 1.00 34.41 274 LEU A C 1
ATOM 2124 O O . LEU A 1 274 ? 73.726 16.271 -0.769 1.00 34.41 274 LEU A O 1
ATOM 2128 N N . PHE A 1 275 ? 72.723 17.652 0.677 1.00 31.83 275 PHE A N 1
ATOM 2129 C CA . PHE A 1 275 ? 72.700 18.817 -0.224 1.00 31.83 275 PHE A CA 1
ATOM 2130 C C . PHE A 1 275 ? 73.692 19.940 0.157 1.00 31.83 275 PHE A C 1
ATOM 2132 O O . PHE A 1 275 ? 73.553 21.066 -0.306 1.00 31.83 275 PHE A O 1
ATOM 2139 N N . GLN A 1 276 ? 74.707 19.666 0.993 1.00 32.59 276 GLN A N 1
ATOM 2140 C CA . GLN A 1 276 ? 75.639 20.699 1.492 1.00 32.59 276 GLN A CA 1
ATOM 2141 C C . GLN A 1 276 ? 77.138 20.507 1.187 1.00 32.59 276 GLN A C 1
ATOM 2143 O O . GLN A 1 276 ? 77.934 21.287 1.693 1.00 32.59 276 GLN A O 1
ATOM 2148 N N . VAL A 1 277 ? 77.572 19.555 0.347 1.00 36.81 277 VAL A N 1
ATOM 2149 C CA . VAL A 1 277 ? 79.032 19.339 0.130 1.00 36.81 277 VAL A CA 1
ATOM 2150 C C . VAL A 1 277 ? 79.473 19.264 -1.342 1.00 36.81 277 VAL A C 1
ATOM 2152 O O . VAL A 1 277 ? 80.619 18.943 -1.626 1.00 36.81 277 VAL A O 1
ATOM 2155 N N . TRP A 1 278 ? 78.634 19.605 -2.324 1.00 28.72 278 TRP A N 1
ATOM 2156 C CA . TRP A 1 278 ? 79.045 19.423 -3.727 1.00 28.72 278 TRP A CA 1
ATOM 2157 C C . TRP A 1 278 ? 78.622 20.547 -4.674 1.00 28.72 278 TRP A C 1
ATOM 2159 O O . TRP A 1 278 ? 78.028 20.323 -5.723 1.00 28.72 278 TRP A O 1
ATOM 2169 N N . VAL A 1 279 ? 78.955 21.786 -4.306 1.00 31.66 279 VAL A N 1
ATOM 2170 C CA . VAL A 1 279 ? 79.107 22.880 -5.276 1.00 31.66 279 VAL A CA 1
ATOM 2171 C C . VAL A 1 279 ? 80.597 23.189 -5.368 1.00 31.66 279 VAL A C 1
ATOM 2173 O O . VAL A 1 279 ? 81.153 23.879 -4.520 1.00 31.66 279 VAL A O 1
ATOM 2176 N N . GLY A 1 280 ? 81.248 22.625 -6.384 1.00 27.20 280 GLY A N 1
ATOM 2177 C CA . GLY A 1 280 ? 82.676 22.794 -6.622 1.00 27.20 280 GLY A CA 1
ATOM 2178 C C . GLY A 1 280 ? 83.118 22.262 -7.985 1.00 27.20 280 GLY A C 1
ATOM 2179 O O . GLY A 1 280 ? 83.584 21.139 -8.081 1.00 27.20 280 GLY A O 1
ATOM 2180 N N . VAL A 1 281 ? 83.039 23.138 -8.995 1.00 30.48 281 VAL A N 1
ATOM 2181 C CA . VAL A 1 281 ? 84.005 23.259 -10.109 1.00 30.48 281 VAL A CA 1
ATOM 2182 C C . VAL A 1 281 ? 83.880 22.306 -11.331 1.00 30.48 281 VAL A C 1
ATOM 2184 O O . VAL A 1 281 ? 84.429 21.218 -11.368 1.00 30.48 281 VAL A O 1
ATOM 2187 N N . VAL A 1 282 ? 83.237 22.858 -12.381 1.00 29.91 282 VAL A N 1
ATOM 2188 C CA . VAL A 1 282 ? 83.721 23.065 -13.780 1.00 29.91 282 VAL A CA 1
ATOM 2189 C C . VAL A 1 282 ? 83.914 21.884 -14.767 1.00 29.91 282 VAL A C 1
ATOM 2191 O O . VAL A 1 282 ? 84.768 21.037 -14.571 1.00 29.91 282 VAL A O 1
ATOM 2194 N N . ARG A 1 283 ? 83.232 22.039 -15.933 1.00 27.61 283 ARG A N 1
ATOM 2195 C CA . ARG A 1 283 ? 83.478 21.544 -17.328 1.00 27.61 283 ARG A CA 1
ATOM 2196 C C . ARG A 1 283 ? 83.622 20.020 -17.510 1.00 27.61 283 ARG A C 1
ATOM 2198 O O . ARG A 1 283 ? 84.444 19.394 -16.879 1.00 27.61 283 ARG A O 1
ATOM 2205 N N . GLN A 1 284 ? 82.933 19.355 -18.443 1.00 27.73 284 GLN A N 1
ATOM 2206 C CA . GLN A 1 284 ? 82.904 19.603 -19.891 1.00 27.73 284 GLN A CA 1
ATOM 2207 C C . GLN A 1 284 ? 81.899 18.618 -20.548 1.00 27.73 284 GLN A C 1
ATOM 2209 O O . GLN A 1 284 ? 81.863 17.461 -20.155 1.00 27.73 284 GLN A O 1
ATOM 2214 N N . GLY A 1 285 ? 81.184 19.031 -21.605 1.00 25.66 285 GLY A N 1
ATOM 2215 C CA . GLY A 1 285 ? 80.954 18.157 -22.772 1.00 25.66 285 GLY A CA 1
ATOM 2216 C C . GLY A 1 285 ? 79.631 17.383 -22.942 1.00 25.66 285 GLY A C 1
ATOM 2217 O O . GLY A 1 285 ? 79.407 16.351 -22.329 1.00 25.66 285 GLY A O 1
ATOM 2218 N N . SER A 1 286 ? 78.898 17.792 -23.987 1.00 27.30 286 SER A N 1
ATOM 2219 C CA . SER A 1 286 ? 78.079 16.987 -24.923 1.00 27.30 286 SER A CA 1
ATOM 2220 C C . SER A 1 286 ? 76.594 16.684 -24.626 1.00 27.30 286 SER A C 1
ATOM 2222 O O . SER A 1 286 ? 76.215 15.779 -23.895 1.00 27.30 286 SER A O 1
ATOM 2224 N N . SER A 1 287 ? 75.761 17.501 -25.283 1.00 28.77 287 SER A N 1
ATOM 2225 C CA . SER A 1 287 ? 74.606 17.175 -26.143 1.00 28.77 287 SER A CA 1
ATOM 2226 C C . SER A 1 287 ? 74.027 15.751 -26.159 1.00 28.77 287 SER A C 1
ATOM 2228 O O . SER A 1 287 ? 74.713 14.800 -26.525 1.00 28.77 287 SER A O 1
ATOM 2230 N N . GLY A 1 288 ? 72.701 15.663 -26.003 1.00 27.00 288 GLY A N 1
ATOM 2231 C CA . GLY A 1 288 ? 71.911 14.508 -26.438 1.00 27.00 288 GLY A CA 1
ATOM 2232 C C . GLY A 1 288 ? 70.439 14.580 -26.025 1.00 27.00 288 GLY A C 1
ATOM 2233 O O . GLY A 1 288 ? 70.045 14.009 -25.017 1.00 27.00 288 GLY A O 1
ATOM 2234 N N . THR A 1 289 ? 69.619 15.286 -26.803 1.00 33.91 289 THR A N 1
ATOM 2235 C CA . THR A 1 289 ? 68.148 15.229 -26.752 1.00 33.91 289 THR A CA 1
ATOM 2236 C C . THR A 1 289 ? 67.633 13.874 -27.247 1.00 33.91 289 THR A C 1
ATOM 2238 O O . THR A 1 289 ? 68.008 13.467 -28.344 1.00 33.91 289 THR A O 1
ATOM 2241 N N . ALA A 1 290 ? 66.702 13.235 -26.531 1.00 27.56 290 ALA A N 1
ATOM 2242 C CA . ALA A 1 290 ? 65.794 12.244 -27.113 1.00 27.56 290 ALA A CA 1
ATOM 2243 C C . ALA A 1 290 ? 64.491 12.144 -26.304 1.00 27.56 290 ALA A C 1
ATOM 2245 O O . ALA A 1 290 ? 64.495 11.774 -25.131 1.00 27.56 290 ALA A O 1
ATOM 2246 N N . GLY A 1 291 ? 63.373 12.467 -26.955 1.00 32.41 291 GLY A N 1
ATOM 2247 C CA . GLY A 1 291 ? 62.059 11.963 -26.574 1.00 32.41 291 GLY A CA 1
ATOM 2248 C C . GLY A 1 291 ? 61.863 10.530 -27.084 1.00 32.41 291 GLY A C 1
ATOM 2249 O O . GLY A 1 291 ? 62.441 10.142 -28.096 1.00 32.41 291 GLY A O 1
ATOM 2250 N N . ALA A 1 292 ? 61.019 9.765 -26.397 1.00 29.64 292 ALA A N 1
ATOM 2251 C CA . ALA A 1 292 ? 60.432 8.503 -26.856 1.00 29.64 292 ALA A CA 1
ATOM 2252 C C . ALA A 1 292 ? 58.998 8.484 -26.297 1.00 29.64 292 ALA A C 1
ATOM 2254 O O . ALA A 1 292 ? 58.809 8.547 -25.085 1.00 29.64 292 ALA A O 1
ATOM 2255 N N . SER A 1 293 ? 57.977 8.802 -27.093 1.00 28.98 293 SER A N 1
ATOM 2256 C CA . SER A 1 293 ? 57.276 7.949 -28.067 1.00 28.98 293 SER A CA 1
ATOM 2257 C C . SER A 1 293 ? 56.571 6.741 -27.435 1.00 28.98 293 SER A C 1
ATOM 2259 O O . SER A 1 293 ? 57.156 5.880 -26.781 1.00 28.98 293 SER A O 1
ATOM 2261 N N . ALA A 1 294 ? 55.256 6.711 -27.643 1.00 39.88 294 ALA A N 1
ATOM 2262 C CA . ALA A 1 294 ? 54.388 5.590 -27.349 1.00 39.88 294 ALA A CA 1
ATOM 2263 C C . ALA A 1 294 ? 54.598 4.506 -28.411 1.00 39.88 294 ALA A C 1
ATOM 2265 O O . ALA A 1 294 ? 53.906 4.497 -29.421 1.00 39.88 294 ALA A O 1
ATOM 2266 N N . ASP A 1 295 ? 55.547 3.599 -28.199 1.00 39.44 295 ASP A N 1
ATOM 2267 C CA . ASP A 1 295 ? 55.598 2.354 -28.966 1.00 39.44 295 ASP A CA 1
ATOM 2268 C C . ASP A 1 295 ? 56.384 1.270 -28.218 1.00 39.44 295 ASP A C 1
ATOM 2270 O O . ASP A 1 295 ? 57.608 1.207 -28.255 1.00 39.44 295 ASP A O 1
ATOM 2274 N N . SER A 1 296 ? 55.662 0.378 -27.536 1.00 37.28 296 SER A N 1
ATOM 2275 C CA . SER A 1 296 ? 56.165 -0.964 -27.205 1.00 37.28 296 SER A CA 1
ATOM 2276 C C . SER A 1 296 ? 55.022 -1.944 -26.906 1.00 37.28 296 SER A C 1
ATOM 2278 O O . SER A 1 296 ? 54.986 -2.624 -25.885 1.00 37.28 296 SER A O 1
ATOM 2280 N N . MET A 1 297 ? 54.063 -2.062 -27.830 1.00 48.34 297 MET A N 1
ATOM 2281 C CA . MET A 1 297 ? 53.225 -3.268 -27.894 1.00 48.34 297 MET A CA 1
ATOM 2282 C C . MET A 1 297 ? 53.773 -4.202 -28.966 1.00 48.34 297 MET A C 1
ATOM 2284 O O . MET A 1 297 ? 53.756 -3.878 -30.154 1.00 48.34 297 MET A O 1
ATOM 2288 N N . THR A 1 298 ? 54.242 -5.368 -28.533 1.00 64.56 298 THR A N 1
ATOM 2289 C CA . THR A 1 298 ? 54.821 -6.410 -29.391 1.00 64.56 298 THR A CA 1
ATOM 2290 C C . THR A 1 298 ? 53.798 -6.943 -30.404 1.00 64.56 298 THR A C 1
ATOM 2292 O O . THR A 1 298 ? 52.588 -6.954 -30.157 1.00 64.56 298 THR A O 1
ATOM 2295 N N . ALA A 1 299 ? 54.269 -7.427 -31.559 1.00 50.97 299 ALA A N 1
ATOM 2296 C CA . ALA A 1 299 ? 53.416 -7.970 -32.627 1.00 50.97 299 ALA A CA 1
ATOM 2297 C C . ALA A 1 299 ? 52.492 -9.109 -32.142 1.00 50.97 299 ALA A C 1
ATOM 2299 O O . ALA A 1 299 ? 51.363 -9.257 -32.616 1.00 50.97 299 ALA A O 1
ATOM 2300 N N . THR A 1 300 ? 52.931 -9.861 -31.131 1.00 47.28 300 THR A N 1
ATOM 2301 C CA . THR A 1 300 ? 52.161 -10.916 -30.460 1.00 47.28 300 THR A CA 1
ATOM 2302 C C . THR A 1 300 ? 50.984 -10.349 -29.658 1.00 47.28 300 THR A C 1
ATOM 2304 O O . THR A 1 300 ? 49.885 -10.901 -29.702 1.00 47.28 300 THR A O 1
ATOM 2307 N N . GLN A 1 301 ? 51.166 -9.200 -28.996 1.00 46.69 301 GLN A N 1
ATOM 2308 C CA . GLN A 1 301 ? 50.108 -8.505 -28.248 1.00 46.69 301 GLN A CA 1
ATOM 2309 C C . GLN A 1 301 ? 49.060 -7.878 -29.183 1.00 46.69 301 GLN A C 1
ATOM 2311 O O . GLN A 1 301 ? 47.864 -7.945 -28.894 1.00 46.69 301 GLN A O 1
ATOM 2316 N N . ARG A 1 302 ? 49.472 -7.358 -30.351 1.00 53.88 302 ARG A N 1
ATOM 2317 C CA . ARG A 1 302 ? 48.542 -6.851 -31.384 1.00 53.88 302 ARG A CA 1
ATOM 2318 C C . ARG A 1 302 ? 47.718 -7.985 -32.022 1.00 53.88 302 ARG A C 1
ATOM 2320 O O . ARG A 1 302 ? 46.515 -7.823 -32.227 1.00 53.88 302 ARG A O 1
ATOM 2327 N N . ARG A 1 303 ? 48.320 -9.163 -32.253 1.00 54.25 303 ARG A N 1
ATOM 2328 C CA . ARG A 1 303 ? 47.615 -10.369 -32.745 1.00 54.25 303 ARG A CA 1
ATOM 2329 C C . ARG A 1 303 ? 46.625 -10.945 -31.732 1.00 54.25 303 ARG A C 1
ATOM 2331 O O . ARG A 1 303 ? 45.532 -11.336 -32.132 1.00 54.25 303 ARG A O 1
ATOM 2338 N N . ALA A 1 304 ? 46.958 -10.953 -30.441 1.00 47.31 304 ALA A N 1
ATOM 2339 C CA . ALA A 1 304 ? 46.051 -11.425 -29.392 1.00 47.31 304 ALA A CA 1
ATOM 2340 C C . ALA A 1 304 ? 44.803 -10.530 -29.256 1.00 47.31 304 ALA A C 1
ATOM 2342 O O . ALA A 1 304 ? 43.689 -11.037 -29.123 1.00 47.31 304 ALA A O 1
ATOM 2343 N N . LEU A 1 305 ? 44.965 -9.206 -29.374 1.00 42.75 305 LEU A N 1
ATOM 2344 C CA . LEU A 1 305 ? 43.847 -8.256 -29.334 1.00 42.75 305 LEU A CA 1
ATOM 2345 C C . LEU A 1 305 ? 42.958 -8.344 -30.593 1.00 42.75 305 LEU A C 1
ATOM 2347 O O . LEU A 1 305 ? 41.735 -8.228 -30.501 1.00 42.75 305 LEU A O 1
ATOM 2351 N N . ALA A 1 306 ? 43.558 -8.596 -31.763 1.00 42.28 306 ALA A N 1
ATOM 2352 C CA . ALA A 1 306 ? 42.836 -8.837 -33.015 1.00 42.28 306 ALA A CA 1
ATOM 2353 C C . ALA A 1 306 ? 42.080 -10.181 -33.009 1.00 42.28 306 ALA A C 1
ATOM 2355 O O . ALA A 1 306 ? 40.929 -10.232 -33.441 1.00 42.28 306 ALA A O 1
ATOM 2356 N N . ALA A 1 307 ? 42.668 -11.244 -32.446 1.00 41.22 307 ALA A N 1
ATOM 2357 C CA . ALA A 1 307 ? 42.009 -12.541 -32.270 1.00 41.22 307 ALA A CA 1
ATOM 2358 C C . ALA A 1 307 ? 40.844 -12.472 -31.262 1.00 41.22 307 ALA A C 1
ATOM 2360 O O . ALA A 1 307 ? 39.783 -13.042 -31.509 1.00 41.22 307 ALA A O 1
ATOM 2361 N N . ALA A 1 308 ? 40.990 -11.699 -30.178 1.00 38.66 308 ALA A N 1
ATOM 2362 C CA . ALA A 1 308 ? 39.917 -11.461 -29.208 1.00 38.66 308 ALA A CA 1
ATOM 2363 C C . ALA A 1 308 ? 38.744 -10.649 -29.796 1.00 38.66 308 ALA A C 1
ATOM 2365 O O . ALA A 1 308 ? 37.593 -10.875 -29.427 1.00 38.66 308 ALA A O 1
ATOM 2366 N N . ARG A 1 309 ? 39.008 -9.741 -30.749 1.00 40.41 309 ARG A N 1
ATOM 2367 C CA . ARG A 1 309 ? 37.963 -9.009 -31.492 1.00 40.41 309 ARG A CA 1
ATOM 2368 C C . ARG A 1 309 ? 37.305 -9.850 -32.593 1.00 40.41 309 ARG A C 1
ATOM 2370 O O . ARG A 1 309 ? 36.119 -9.667 -32.854 1.00 40.41 309 ARG A O 1
ATOM 2377 N N . ALA A 1 310 ? 38.032 -10.792 -33.197 1.00 37.81 310 ALA A N 1
ATOM 2378 C CA . ALA 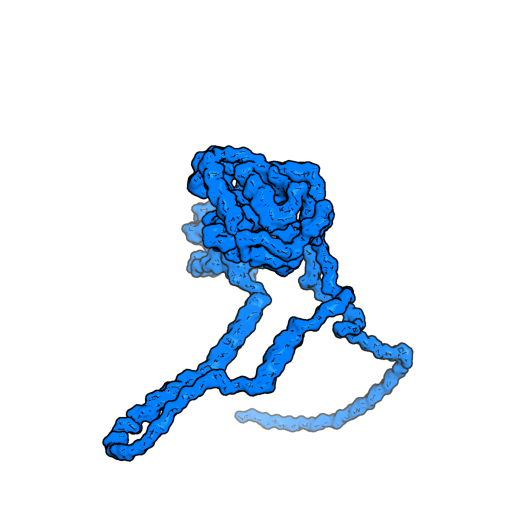A 1 310 ? 37.505 -11.703 -34.217 1.00 37.81 310 ALA A CA 1
ATOM 2379 C C . ALA A 1 310 ? 36.649 -12.849 -33.634 1.00 37.81 310 ALA A C 1
ATOM 2381 O O . ALA A 1 310 ? 35.725 -13.312 -34.297 1.00 37.81 310 ALA A O 1
ATOM 2382 N N . ALA A 1 311 ? 36.879 -13.254 -32.380 1.00 35.72 311 ALA A N 1
ATOM 2383 C CA . ALA A 1 311 ? 36.069 -14.268 -31.691 1.00 35.72 311 ALA A CA 1
ATOM 2384 C C . ALA A 1 311 ? 34.668 -13.774 -31.258 1.00 35.72 311 ALA A C 1
ATOM 2386 O O . ALA A 1 311 ? 33.830 -14.580 -30.864 1.00 35.72 311 ALA A O 1
ATOM 2387 N N . GLY A 1 312 ? 34.390 -12.466 -31.349 1.00 35.91 312 GLY A N 1
ATOM 2388 C CA . GLY A 1 312 ? 33.080 -11.875 -31.038 1.00 35.91 312 GLY A CA 1
ATOM 2389 C C . GLY A 1 312 ? 32.132 -11.722 -32.234 1.00 35.91 312 GLY A C 1
ATOM 2390 O O . GLY A 1 312 ? 31.004 -11.270 -32.057 1.00 35.91 312 GLY A O 1
ATOM 2391 N N . ARG A 1 313 ? 32.565 -12.063 -33.455 1.00 42.56 313 ARG A N 1
ATOM 2392 C CA . ARG A 1 313 ? 31.756 -11.937 -34.680 1.00 42.56 313 ARG A CA 1
ATOM 2393 C C . ARG A 1 313 ? 32.098 -13.049 -35.671 1.00 42.56 313 ARG A C 1
ATOM 2395 O O . ARG A 1 313 ? 32.954 -12.855 -36.529 1.00 42.56 313 ARG A O 1
ATOM 2402 N N . ARG A 1 314 ? 31.405 -14.188 -35.568 1.00 31.05 314 ARG A N 1
ATOM 2403 C CA . ARG A 1 314 ? 31.036 -15.089 -36.684 1.00 31.05 314 ARG A CA 1
ATOM 2404 C C . ARG A 1 314 ? 30.159 -16.229 -36.165 1.00 31.05 314 ARG A C 1
ATOM 2406 O O . ARG A 1 314 ? 30.561 -16.961 -35.271 1.00 31.05 314 ARG A O 1
ATOM 2413 N N . GLY A 1 315 ? 28.974 -16.356 -36.754 1.00 27.20 315 GLY A N 1
ATOM 2414 C CA . GLY A 1 315 ? 28.009 -17.414 -36.465 1.00 27.20 315 GLY A CA 1
ATOM 2415 C C . GLY A 1 315 ? 26.620 -17.074 -36.994 1.00 27.20 315 GLY A C 1
ATOM 2416 O O . GLY A 1 315 ? 25.687 -16.929 -36.216 1.00 27.20 315 GLY A O 1
ATOM 2417 N N . SER A 1 316 ? 26.500 -16.887 -38.309 1.00 35.84 316 SER A N 1
ATOM 2418 C CA . SER A 1 316 ? 25.219 -16.912 -39.017 1.00 35.84 316 SER A CA 1
ATOM 2419 C C . SER A 1 316 ? 24.730 -18.355 -39.164 1.00 35.84 316 SER A C 1
ATOM 2421 O O . SER A 1 316 ? 25.519 -19.215 -39.547 1.00 35.84 316 SER A O 1
ATOM 2423 N N . GLY A 1 317 ? 23.425 -18.575 -38.993 1.00 32.62 317 GLY A N 1
ATOM 2424 C CA . GLY A 1 317 ? 22.703 -19.688 -39.617 1.00 32.62 317 GLY A CA 1
ATOM 2425 C C . GLY A 1 317 ? 22.687 -21.003 -38.838 1.00 32.62 317 GLY A C 1
ATOM 2426 O O . GLY A 1 317 ? 23.562 -21.844 -38.993 1.00 32.62 317 GLY A O 1
ATOM 2427 N N . GLY A 1 318 ? 21.615 -21.216 -38.078 1.00 27.38 318 GLY A N 1
ATOM 2428 C CA . GLY A 1 318 ? 21.249 -22.511 -37.512 1.00 27.38 318 GLY A CA 1
ATOM 2429 C C . GLY A 1 318 ? 19.909 -22.390 -36.804 1.00 27.38 318 GLY A C 1
ATOM 2430 O O . GLY A 1 318 ? 19.818 -21.743 -35.765 1.00 27.38 318 GLY A O 1
ATOM 2431 N N . ARG A 1 319 ? 18.856 -22.938 -37.414 1.00 41.84 319 ARG A N 1
ATOM 2432 C CA . ARG A 1 319 ? 17.523 -23.016 -36.817 1.00 41.84 319 ARG A CA 1
ATOM 2433 C C . ARG A 1 319 ? 17.551 -23.917 -35.580 1.00 41.84 319 ARG A C 1
ATOM 2435 O O . ARG A 1 319 ? 18.186 -24.964 -35.590 1.00 41.84 319 ARG A O 1
ATOM 2442 N N . ASP A 1 320 ? 16.706 -23.508 -34.644 1.00 36.53 320 ASP A N 1
ATOM 2443 C CA . ASP A 1 320 ? 15.938 -24.309 -33.693 1.00 36.53 320 ASP A CA 1
ATOM 2444 C C . ASP A 1 320 ? 16.508 -24.586 -32.289 1.00 36.53 320 ASP A C 1
ATOM 2446 O O . ASP A 1 320 ? 17.623 -25.067 -32.101 1.00 36.53 320 ASP A O 1
ATOM 2450 N N . GLY A 1 321 ? 15.651 -24.310 -31.297 1.00 39.44 321 GLY A N 1
ATOM 2451 C CA . GLY A 1 321 ? 15.791 -24.727 -29.901 1.00 39.44 321 GLY A CA 1
ATOM 2452 C C . GLY A 1 321 ? 16.237 -23.657 -28.893 1.00 39.44 321 GLY A C 1
ATOM 2453 O O . GLY A 1 321 ? 17.423 -23.531 -28.613 1.00 39.44 321 GLY A O 1
ATOM 2454 N N . THR A 1 322 ? 15.256 -23.029 -28.220 1.00 38.59 322 THR A N 1
ATOM 2455 C CA . THR A 1 322 ? 15.305 -22.341 -26.896 1.00 38.59 322 THR A CA 1
ATOM 2456 C C . THR A 1 322 ? 15.107 -20.814 -26.824 1.00 38.59 322 THR A C 1
ATOM 2458 O O . THR A 1 322 ? 15.771 -20.116 -26.065 1.00 38.59 322 THR A O 1
ATOM 2461 N N . LEU A 1 323 ? 14.055 -20.293 -27.460 1.00 40.12 323 LEU A N 1
ATOM 2462 C CA . LEU A 1 323 ? 13.228 -19.257 -26.825 1.00 40.12 323 LEU A CA 1
ATOM 2463 C C . LEU A 1 323 ? 11.901 -19.932 -26.496 1.00 40.12 323 LEU A C 1
ATOM 2465 O O . LEU A 1 323 ? 11.181 -20.345 -27.398 1.00 40.12 323 LEU A O 1
ATOM 2469 N N . ALA A 1 324 ? 11.595 -20.117 -25.211 1.00 39.44 324 ALA A N 1
ATOM 2470 C CA . ALA A 1 324 ? 10.237 -20.486 -24.826 1.00 39.44 324 ALA A CA 1
ATOM 2471 C C . ALA A 1 324 ? 9.298 -19.462 -25.480 1.00 39.44 324 ALA A C 1
ATOM 2473 O O . ALA A 1 324 ? 9.545 -18.265 -25.323 1.00 39.44 324 ALA A O 1
ATOM 2474 N N . ALA A 1 325 ? 8.309 -19.921 -26.255 1.00 52.94 325 ALA A N 1
ATOM 2475 C CA . ALA A 1 325 ? 7.373 -19.056 -26.963 1.00 52.94 325 ALA A CA 1
ATOM 2476 C C . ALA A 1 325 ? 6.881 -17.971 -25.998 1.00 52.94 325 ALA A C 1
ATOM 2478 O O . ALA A 1 325 ? 6.265 -18.273 -24.973 1.00 52.94 325 ALA A O 1
ATOM 2479 N N . ARG A 1 326 ? 7.267 -16.717 -26.254 1.00 66.19 326 ARG A N 1
ATOM 2480 C CA . ARG A 1 326 ? 6.897 -15.593 -25.400 1.00 66.19 326 ARG A CA 1
ATOM 2481 C C . ARG A 1 326 ? 5.385 -15.452 -25.516 1.00 66.19 326 ARG A C 1
ATOM 2483 O O . ARG A 1 326 ? 4.876 -15.120 -26.576 1.00 66.19 326 ARG A O 1
ATOM 2490 N N . GLU A 1 327 ? 4.671 -15.774 -24.446 1.00 81.12 327 GLU A N 1
ATOM 2491 C CA . GLU A 1 327 ? 3.220 -15.630 -24.405 1.00 81.12 327 GLU A CA 1
ATOM 2492 C C . GLU A 1 327 ? 2.889 -14.133 -24.346 1.00 81.12 327 GLU A C 1
ATOM 2494 O O . GLU A 1 327 ? 3.245 -13.438 -23.388 1.00 81.12 327 GLU A O 1
ATOM 2499 N N . PHE A 1 328 ? 2.280 -13.623 -25.414 1.00 89.81 328 PHE A N 1
ATOM 2500 C CA . PHE A 1 328 ? 1.906 -12.219 -25.547 1.00 89.81 328 PHE A CA 1
ATOM 2501 C C . PHE A 1 328 ? 0.494 -11.998 -24.974 1.00 89.81 328 PHE A C 1
ATOM 2503 O O . PHE A 1 328 ? -0.439 -12.673 -25.424 1.00 89.81 328 PHE A O 1
ATOM 2510 N N . PRO A 1 329 ? 0.311 -11.077 -24.001 1.00 90.19 329 PRO A N 1
ATOM 2511 C CA . PRO A 1 329 ? -0.956 -10.885 -23.285 1.00 90.19 329 PRO A CA 1
ATOM 2512 C C . PRO A 1 329 ? -2.178 -10.597 -24.164 1.00 90.19 329 PRO A C 1
ATOM 2514 O O . PRO A 1 329 ? -3.299 -10.885 -23.754 1.00 90.19 329 PRO A O 1
ATOM 2517 N N . ALA A 1 330 ? -1.965 -10.012 -25.342 1.00 92.88 330 ALA A N 1
ATOM 2518 C CA . ALA A 1 330 ? -3.008 -9.539 -26.241 1.00 92.88 330 ALA A CA 1
ATOM 2519 C C . ALA A 1 330 ? -2.738 -9.943 -27.704 1.00 92.88 330 ALA A C 1
ATOM 2521 O O . ALA A 1 330 ? -3.045 -9.201 -28.626 1.00 92.88 330 ALA A O 1
ATOM 2522 N N . SER A 1 331 ? -2.163 -11.130 -27.929 1.00 93.56 331 SER A N 1
ATOM 2523 C CA . SER A 1 331 ? -1.771 -11.633 -29.266 1.00 93.56 331 SER A CA 1
ATOM 2524 C C . SER A 1 331 ? -2.876 -11.707 -30.328 1.00 93.56 331 SER A C 1
ATOM 2526 O O . SER A 1 331 ? -2.561 -11.826 -31.511 1.00 93.56 331 SER A O 1
ATOM 2528 N N . HIS A 1 332 ? -4.145 -11.672 -29.918 1.00 92.38 332 HIS A N 1
ATOM 2529 C CA . HIS A 1 332 ? -5.308 -11.706 -30.806 1.00 92.38 332 HIS A CA 1
ATOM 2530 C C . HIS A 1 332 ? -5.670 -10.329 -31.379 1.00 92.38 332 HIS A C 1
ATOM 2532 O O . HIS A 1 332 ? -6.347 -10.278 -32.399 1.00 92.38 332 HIS A O 1
ATOM 2538 N N . LEU A 1 333 ? -5.218 -9.238 -30.752 1.00 96.00 333 LEU A N 1
ATOM 2539 C CA . LEU A 1 333 ? -5.521 -7.875 -31.186 1.00 96.00 333 LEU A CA 1
ATOM 2540 C C . LEU A 1 333 ? -4.608 -7.454 -32.337 1.00 96.00 333 LEU A C 1
ATOM 2542 O O . LEU A 1 333 ? -3.422 -7.804 -32.370 1.00 96.00 333 LEU A O 1
ATOM 2546 N N . ARG A 1 334 ? -5.173 -6.686 -33.266 1.00 95.88 334 ARG A N 1
ATOM 2547 C CA . ARG A 1 334 ? -4.534 -6.291 -34.527 1.00 95.88 334 ARG A CA 1
ATOM 2548 C C . ARG A 1 334 ? -4.462 -4.788 -34.722 1.00 95.88 334 ARG A C 1
ATOM 2550 O O . ARG A 1 334 ? -3.491 -4.319 -35.297 1.00 95.88 334 ARG A O 1
ATOM 2557 N N . ASN A 1 335 ? -5.422 -4.038 -34.194 1.00 97.44 335 ASN A N 1
ATOM 2558 C CA . ASN A 1 335 ? -5.499 -2.593 -34.399 1.00 97.44 335 ASN A CA 1
ATOM 2559 C C . ASN A 1 335 ? -5.103 -1.844 -33.126 1.00 97.44 335 ASN A C 1
ATOM 2561 O O . ASN A 1 335 ? -5.165 -2.389 -32.022 1.00 97.44 335 ASN A O 1
ATOM 2565 N N . LEU A 1 336 ? -4.684 -0.591 -33.252 1.00 98.25 336 LEU A N 1
ATOM 2566 C CA . LEU A 1 336 ? -4.275 0.251 -32.130 1.00 98.25 336 LEU A CA 1
ATOM 2567 C C . LEU A 1 336 ? -5.147 1.505 -32.074 1.00 98.25 336 LEU A C 1
ATOM 2569 O O . LEU A 1 336 ? -5.128 2.310 -32.997 1.00 98.25 336 LEU A O 1
ATOM 2573 N N . VAL A 1 337 ? -5.838 1.711 -30.954 1.00 98.19 337 VAL A N 1
ATOM 2574 C CA . VAL A 1 337 ? -6.457 2.995 -30.601 1.00 98.19 337 VAL A CA 1
ATOM 2575 C C . VAL A 1 337 ? -5.570 3.661 -29.557 1.00 98.19 337 VAL A C 1
ATOM 2577 O O . VAL A 1 337 ? -5.532 3.250 -28.396 1.00 98.19 337 VAL A O 1
ATOM 2580 N N . LEU A 1 338 ? -4.821 4.676 -29.973 1.00 98.44 338 LEU A N 1
ATOM 2581 C CA . LEU A 1 338 ? -3.864 5.398 -29.148 1.00 98.44 338 LEU A CA 1
ATOM 2582 C C . LEU A 1 338 ? -4.444 6.736 -28.697 1.00 98.44 338 LEU A C 1
ATOM 2584 O O . LEU A 1 338 ? -4.661 7.628 -29.507 1.00 98.44 338 LEU A O 1
ATOM 2588 N N . VAL A 1 339 ? -4.628 6.914 -27.394 1.00 98.19 339 VAL A N 1
ATOM 2589 C CA . VAL A 1 339 ? -5.027 8.196 -26.803 1.00 98.19 339 VAL A CA 1
ATOM 2590 C C . VAL A 1 339 ? -3.770 8.940 -26.366 1.00 98.19 339 VAL A C 1
ATOM 2592 O O . VAL A 1 339 ? -3.097 8.519 -25.422 1.00 98.19 339 VAL A O 1
ATOM 2595 N N . ALA A 1 340 ? -3.449 10.042 -27.045 1.00 96.88 340 ALA A N 1
ATOM 2596 C CA . ALA A 1 340 ? -2.306 10.881 -26.701 1.00 96.88 340 ALA A CA 1
ATOM 2597 C C . ALA A 1 340 ? -2.656 11.776 -25.503 1.00 96.88 340 ALA A C 1
ATOM 2599 O O . ALA A 1 340 ? -3.443 12.718 -25.617 1.00 96.88 340 ALA A O 1
ATOM 2600 N N . CYS A 1 341 ? -2.068 11.504 -24.340 1.00 94.44 341 CYS A N 1
ATOM 2601 C CA . CYS A 1 341 ? -2.357 12.265 -23.132 1.00 94.44 341 CYS A CA 1
ATOM 2602 C C . CYS A 1 341 ? -1.702 13.660 -23.159 1.00 94.44 341 CYS A C 1
ATOM 2604 O O . CYS A 1 341 ? -0.734 13.923 -23.884 1.00 94.44 341 CYS A O 1
ATOM 2606 N N . HIS A 1 342 ? -2.299 14.599 -22.418 1.00 89.56 342 HIS A N 1
ATOM 2607 C CA . HIS A 1 342 ? -1.903 16.015 -22.445 1.00 89.56 342 HIS A CA 1
ATOM 2608 C C . HIS A 1 342 ? -1.705 16.660 -21.066 1.00 89.56 342 HIS A C 1
ATOM 2610 O O . HIS A 1 342 ? -1.284 17.818 -20.987 1.00 89.56 342 HIS A O 1
ATOM 2616 N N . SER A 1 343 ? -2.043 15.957 -19.985 1.00 91.25 343 SER A N 1
ATOM 2617 C CA . SER A 1 343 ? -1.925 16.457 -18.615 1.00 91.25 343 SER A CA 1
ATOM 2618 C C . SER A 1 343 ? -1.838 15.301 -17.621 1.00 91.25 343 SER A C 1
ATOM 2620 O O . SER A 1 343 ? -2.340 14.204 -17.866 1.00 91.25 343 SER A O 1
ATOM 2622 N N . VAL A 1 344 ? -1.196 15.557 -16.480 1.00 92.88 344 VAL A N 1
ATOM 2623 C CA . VAL A 1 344 ? -1.049 14.588 -15.391 1.00 92.88 344 VAL A CA 1
ATOM 2624 C C . VAL A 1 344 ? -2.219 14.737 -14.425 1.00 92.88 344 VAL A C 1
ATOM 2626 O O . VAL A 1 344 ? -2.443 15.819 -13.885 1.00 92.88 344 VAL A O 1
ATOM 2629 N N . TYR A 1 345 ? -2.926 13.642 -14.153 1.00 93.88 345 TYR A N 1
ATOM 2630 C CA . TYR A 1 345 ? -3.990 13.617 -13.153 1.00 93.88 345 TYR A CA 1
ATOM 2631 C C . TYR A 1 345 ? -3.413 13.671 -11.722 1.00 93.88 345 TYR A C 1
ATOM 2633 O O . TYR A 1 345 ? -2.694 12.766 -11.277 1.00 93.88 345 TYR A O 1
ATOM 2641 N N . THR A 1 346 ? -3.727 14.731 -10.979 1.00 93.19 346 THR A N 1
ATOM 2642 C CA . THR A 1 346 ? -3.221 15.008 -9.622 1.00 93.19 346 THR A CA 1
ATOM 2643 C C . THR A 1 346 ? -4.238 14.750 -8.516 1.00 93.19 346 THR A C 1
ATOM 2645 O O . THR A 1 346 ? -3.831 14.603 -7.356 1.00 93.19 346 THR A O 1
ATOM 2648 N N . GLY A 1 347 ? -5.523 14.630 -8.858 1.00 89.56 347 GLY A N 1
ATOM 2649 C CA . GLY A 1 347 ? -6.593 14.321 -7.912 1.00 89.56 347 GLY A CA 1
ATOM 2650 C C . GLY A 1 347 ? -6.355 13.023 -7.129 1.00 89.56 347 GLY A C 1
ATOM 2651 O O . GLY A 1 347 ? -5.546 12.167 -7.507 1.00 89.56 347 GLY A O 1
ATOM 2652 N N . LEU A 1 348 ? -7.028 12.904 -5.985 1.00 89.06 348 LEU A N 1
ATOM 2653 C CA . LEU A 1 348 ? -7.109 11.655 -5.215 1.00 89.06 348 LEU A CA 1
ATOM 2654 C C . LEU A 1 348 ? -8.425 10.913 -5.472 1.00 89.06 348 LEU A C 1
ATOM 2656 O O . LEU A 1 348 ? -8.475 9.701 -5.276 1.00 89.06 348 LEU A O 1
ATOM 2660 N N . ASP A 1 349 ? -9.458 11.639 -5.903 1.00 90.06 349 ASP A N 1
ATOM 2661 C CA . ASP A 1 349 ? -10.770 11.105 -6.246 1.00 90.06 349 ASP A CA 1
ATOM 2662 C C . ASP A 1 349 ? -11.022 11.232 -7.749 1.00 90.06 349 ASP A C 1
ATOM 2664 O O . ASP A 1 349 ? -11.319 12.305 -8.259 1.00 90.06 349 ASP A O 1
ATOM 2668 N N . PHE A 1 350 ? -10.937 10.109 -8.454 1.00 89.56 350 PHE A N 1
ATOM 2669 C CA . PHE A 1 350 ? -11.082 10.035 -9.906 1.00 89.56 350 PHE A CA 1
ATOM 2670 C C . PHE A 1 350 ? -12.489 10.384 -10.422 1.00 89.56 350 PHE A C 1
ATOM 2672 O O . PHE A 1 350 ? -12.649 10.558 -11.629 1.00 89.56 350 PHE A O 1
ATOM 2679 N N . HIS A 1 351 ? -13.492 10.527 -9.546 1.00 87.31 351 HIS A N 1
ATOM 2680 C CA . HIS A 1 351 ? -14.828 10.988 -9.935 1.00 87.31 351 HIS A CA 1
ATOM 2681 C C . HIS A 1 351 ? -14.886 12.490 -10.247 1.00 87.31 351 HIS A C 1
ATOM 2683 O O . HIS A 1 351 ? -15.782 12.921 -10.966 1.00 87.31 351 HIS A O 1
ATOM 2689 N N . THR A 1 352 ? -13.919 13.283 -9.779 1.00 89.38 352 THR A N 1
ATOM 2690 C CA . THR A 1 352 ? -13.875 14.737 -10.007 1.00 89.38 352 THR A CA 1
ATOM 2691 C C . THR A 1 352 ? -12.998 15.118 -11.204 1.00 89.38 352 THR A C 1
ATOM 2693 O O . THR A 1 352 ? -12.367 16.176 -11.228 1.00 89.38 352 THR A O 1
ATOM 2696 N N . ALA A 1 353 ? -12.903 14.248 -12.214 1.00 88.31 353 ALA A N 1
ATOM 2697 C CA . ALA A 1 353 ? -12.016 14.448 -13.361 1.00 88.31 353 ALA A CA 1
ATOM 2698 C C . ALA A 1 353 ? -12.373 15.657 -14.242 1.00 88.31 353 ALA A C 1
ATOM 2700 O O . ALA A 1 353 ? -11.533 16.115 -15.007 1.00 88.31 353 ALA A O 1
ATOM 2701 N N . GLU A 1 354 ? -13.571 16.215 -14.122 1.00 88.06 354 GLU A N 1
ATOM 2702 C CA . GLU A 1 354 ? -13.953 17.442 -14.830 1.00 88.06 354 GLU A CA 1
ATOM 2703 C C . GLU A 1 354 ? -13.412 18.710 -14.139 1.00 88.06 354 GLU A C 1
ATOM 2705 O O . GLU A 1 354 ? -13.311 19.771 -14.757 1.00 88.06 354 GLU A O 1
ATOM 2710 N N . GLU A 1 355 ? -12.989 18.616 -12.873 1.00 88.25 355 GLU A N 1
ATOM 2711 C CA . GLU A 1 355 ? -12.494 19.759 -12.107 1.00 88.25 355 GLU A CA 1
ATOM 2712 C C . GLU A 1 355 ? -11.056 20.151 -12.484 1.00 88.25 355 GLU A C 1
ATOM 2714 O O . GLU A 1 355 ? -10.160 19.314 -12.615 1.00 88.25 355 GLU A O 1
ATOM 2719 N N . LYS A 1 356 ? -10.790 21.464 -12.551 1.00 86.62 356 LYS A N 1
ATOM 2720 C CA . LYS A 1 356 ? -9.444 22.023 -12.797 1.00 86.62 356 LYS A CA 1
ATOM 2721 C C . LYS A 1 356 ? -8.410 21.611 -11.742 1.00 86.62 356 LYS A C 1
ATOM 2723 O O . LYS A 1 356 ? -7.234 21.486 -12.063 1.00 86.62 356 LYS A O 1
ATOM 2728 N N . SER A 1 357 ? -8.839 21.403 -10.498 1.00 88.44 357 SER A N 1
ATOM 2729 C CA . SER A 1 357 ? -8.015 20.962 -9.356 1.00 88.44 357 SER A CA 1
ATOM 2730 C C . SER A 1 357 ? -7.472 19.535 -9.519 1.00 88.44 357 SER A C 1
ATOM 2732 O O . SER A 1 357 ? -6.448 19.182 -8.925 1.00 88.44 357 SER A O 1
ATOM 2734 N N . SER A 1 358 ? -8.145 18.715 -10.327 1.00 91.75 358 SER A N 1
ATOM 2735 C CA . SER A 1 358 ? -7.833 17.298 -10.515 1.00 91.75 358 SER A CA 1
ATOM 2736 C C . SER A 1 358 ? -6.701 17.050 -11.507 1.00 91.75 358 SER A C 1
ATOM 2738 O O . SER A 1 358 ? -6.156 15.945 -11.533 1.00 91.75 358 SER A O 1
ATOM 2740 N N . TRP A 1 359 ? -6.307 18.065 -12.277 1.00 92.44 359 TRP A N 1
ATOM 2741 C CA . TRP A 1 359 ? -5.280 17.976 -13.311 1.00 92.44 359 TRP A CA 1
ATOM 2742 C C . TRP A 1 359 ? -4.154 18.978 -13.077 1.00 92.44 359 TRP A C 1
ATOM 2744 O O . TRP A 1 359 ? -4.370 20.117 -12.665 1.00 92.44 359 TRP A O 1
ATOM 2754 N N . TYR A 1 360 ? -2.932 18.580 -13.418 1.00 90.75 360 TYR A N 1
ATOM 2755 C CA . TYR A 1 360 ? -1.812 19.506 -13.480 1.00 90.75 360 TYR A CA 1
ATOM 2756 C C . TYR A 1 360 ? -1.901 20.341 -14.764 1.00 90.75 360 TYR A C 1
ATOM 2758 O O . TYR A 1 360 ? -1.559 19.876 -15.856 1.00 90.75 360 TYR A O 1
ATOM 2766 N N . LEU A 1 361 ? -2.363 21.581 -14.626 1.00 87.19 361 LEU A N 1
ATOM 2767 C CA . LEU A 1 361 ? -2.480 22.551 -15.714 1.00 87.19 361 LEU A CA 1
ATOM 2768 C C . LEU A 1 361 ? -1.307 23.536 -15.684 1.00 87.19 361 LEU A C 1
ATOM 2770 O O . LEU A 1 361 ? -0.992 24.100 -14.632 1.00 87.19 361 LEU A O 1
ATOM 2774 N N . LEU A 1 362 ? -0.683 23.778 -16.840 1.00 82.06 362 LEU A N 1
ATOM 2775 C CA . LEU A 1 362 ? 0.260 24.890 -17.002 1.00 82.06 362 LEU A CA 1
ATOM 2776 C C . LEU A 1 362 ? -0.471 26.230 -16.887 1.00 82.06 362 LEU A C 1
ATOM 2778 O O . LEU A 1 362 ? -1.680 26.291 -17.092 1.00 82.06 362 LEU A O 1
ATOM 2782 N N . ASP A 1 363 ? 0.246 27.312 -16.585 1.00 78.06 363 ASP A N 1
ATOM 2783 C CA . ASP A 1 363 ? -0.384 28.609 -16.292 1.00 78.06 363 ASP A CA 1
ATOM 2784 C C . ASP A 1 363 ? -1.288 29.104 -17.428 1.00 78.06 363 ASP A C 1
ATOM 2786 O O . ASP A 1 363 ? -2.433 29.469 -17.181 1.00 78.06 363 ASP A O 1
ATOM 2790 N N . TYR A 1 364 ? -0.852 28.957 -18.683 1.00 74.25 364 TYR A N 1
ATOM 2791 C CA . TYR A 1 364 ? -1.673 29.290 -19.853 1.00 74.25 364 TYR A CA 1
ATOM 2792 C C . TYR A 1 364 ? -2.893 28.370 -20.049 1.00 74.25 364 TYR A C 1
ATOM 2794 O O . TYR A 1 364 ? -3.804 28.722 -20.787 1.00 74.25 364 TYR A O 1
ATOM 2802 N N . GLN A 1 365 ? -2.918 27.183 -19.432 1.00 74.94 365 GLN A N 1
ATOM 2803 C CA . GLN A 1 365 ? -4.027 26.221 -19.509 1.00 74.94 365 GLN A CA 1
ATOM 2804 C C . GLN A 1 365 ? -5.070 26.443 -18.405 1.00 74.94 365 GLN A C 1
ATOM 2806 O O . GLN A 1 365 ? -6.201 25.981 -18.536 1.00 74.94 365 GLN A O 1
ATOM 2811 N N . LYS A 1 366 ? -4.717 27.133 -17.310 1.00 78.38 366 LYS A N 1
ATOM 2812 C CA . LYS A 1 366 ? -5.628 27.370 -16.173 1.00 78.38 366 LYS A CA 1
ATOM 2813 C C . LYS A 1 366 ? -6.795 28.285 -16.545 1.00 78.38 366 LYS A C 1
ATOM 2815 O O . LYS A 1 366 ? -7.912 28.101 -16.048 1.00 78.38 366 LYS A O 1
ATOM 2820 N N . GLU A 1 367 ? -6.537 29.246 -17.425 1.00 74.81 367 GLU A N 1
ATOM 2821 C CA . GLU A 1 367 ? -7.494 30.282 -17.827 1.00 74.81 367 GLU A CA 1
ATOM 2822 C C . GLU A 1 367 ? -8.408 29.852 -18.983 1.00 74.81 367 GLU A C 1
ATOM 2824 O O . GLU A 1 367 ? -9.420 30.499 -19.224 1.00 74.81 367 GLU A O 1
ATOM 2829 N N . VAL A 1 368 ? -8.123 28.723 -19.643 1.00 75.56 368 VAL A N 1
ATOM 2830 C CA . VAL A 1 368 ? -8.911 28.216 -20.777 1.00 75.56 368 VAL A CA 1
ATOM 2831 C C . VAL A 1 368 ? -10.168 27.488 -20.271 1.00 75.56 368 VAL A C 1
ATOM 2833 O O . VAL A 1 368 ? -10.050 26.490 -19.547 1.00 75.56 368 VAL A O 1
ATOM 2836 N N . PRO A 1 369 ? -11.388 27.955 -20.602 1.00 75.94 369 PRO A N 1
ATOM 2837 C CA . PRO A 1 369 ? -12.619 27.226 -20.299 1.00 75.94 369 PRO A CA 1
ATOM 2838 C C . PRO A 1 369 ? -12.655 25.878 -21.036 1.00 75.94 369 PRO A C 1
ATOM 2840 O O . PRO A 1 369 ? -12.228 25.790 -22.180 1.00 75.94 369 PRO A O 1
ATOM 2843 N N . GLY A 1 370 ? -13.146 24.818 -20.388 1.00 79.19 370 GLY A N 1
ATOM 2844 C CA . GLY A 1 370 ? -13.308 23.498 -21.022 1.00 79.19 370 GLY A CA 1
ATOM 2845 C C . GLY A 1 370 ? -12.032 22.654 -21.172 1.00 79.19 370 GLY A C 1
ATOM 2846 O O . GLY A 1 370 ? -12.108 21.527 -21.643 1.00 79.19 370 GLY A O 1
ATOM 2847 N N . GLN A 1 371 ? -10.870 23.134 -20.715 1.00 82.06 371 GLN A N 1
ATOM 2848 C CA . GLN A 1 371 ? -9.587 22.419 -20.832 1.00 82.06 371 GLN A CA 1
ATOM 2849 C C . GLN A 1 371 ? -9.581 21.019 -20.208 1.00 82.06 371 GLN A C 1
ATOM 2851 O O . GLN A 1 371 ? -8.992 20.092 -20.766 1.00 82.06 371 GLN A O 1
ATOM 2856 N N . THR A 1 372 ? -10.215 20.866 -19.049 1.00 86.62 372 THR A N 1
ATOM 2857 C CA . THR A 1 372 ? -10.363 19.573 -18.374 1.00 86.62 372 THR A CA 1
ATOM 2858 C C . THR A 1 372 ? -11.405 18.691 -19.049 1.00 86.62 372 THR A C 1
ATOM 2860 O O . THR A 1 372 ? -11.196 17.483 -19.145 1.00 86.62 372 THR A O 1
ATOM 2863 N N . ASN A 1 373 ? -12.467 19.290 -19.595 1.00 89.38 373 ASN A N 1
ATOM 2864 C CA . ASN A 1 373 ? -13.491 18.586 -20.362 1.00 89.38 373 ASN A CA 1
ATOM 2865 C C . ASN A 1 373 ? -12.885 17.930 -21.604 1.00 89.38 373 ASN A C 1
ATOM 2867 O O . ASN A 1 373 ? -13.131 16.752 -21.821 1.00 89.38 373 ASN A O 1
ATOM 2871 N N . SER A 1 374 ? -11.995 18.606 -22.337 1.00 89.81 374 SER A N 1
ATOM 2872 C CA . SER A 1 374 ? -11.325 17.986 -23.490 1.00 89.81 374 SER A CA 1
ATOM 2873 C C . SER A 1 374 ? -10.472 16.772 -23.111 1.00 89.81 374 SER A C 1
ATOM 2875 O O . SER A 1 374 ? -10.396 15.811 -23.869 1.00 89.81 374 SER A O 1
ATOM 2877 N N . PHE A 1 375 ? -9.846 16.754 -21.927 1.00 92.31 375 PHE A N 1
ATOM 2878 C CA . PHE A 1 375 ? -9.127 15.557 -21.464 1.00 92.31 375 PHE A CA 1
ATOM 2879 C C . PHE A 1 375 ? -10.080 14.388 -21.212 1.00 92.31 375 PHE A C 1
ATOM 2881 O O . PHE A 1 375 ? -9.775 13.258 -21.586 1.00 92.31 375 PHE A O 1
ATOM 2888 N N . VAL A 1 376 ? -11.234 14.665 -20.603 1.00 93.44 376 VAL A N 1
ATOM 2889 C CA . VAL A 1 376 ? -12.303 13.684 -20.394 1.00 93.44 376 VAL A CA 1
ATOM 2890 C C . VAL A 1 376 ? -12.871 13.196 -21.731 1.00 93.44 376 VAL A C 1
ATOM 2892 O O . VAL A 1 376 ? -13.005 11.989 -21.926 1.00 93.44 376 VAL A O 1
ATOM 2895 N N . GLU A 1 377 ? -13.113 14.098 -22.679 1.00 93.44 377 GLU A N 1
ATOM 2896 C CA . GLU A 1 377 ? -13.592 13.777 -24.026 1.00 93.44 377 GLU A CA 1
ATOM 2897 C C . GLU A 1 377 ? -12.596 12.901 -24.794 1.00 93.44 377 GLU A C 1
ATOM 2899 O O . GLU A 1 377 ? -13.018 11.928 -25.412 1.00 93.44 377 GLU A O 1
ATOM 2904 N N . HIS A 1 378 ? -11.282 13.145 -24.699 1.00 95.06 378 HIS A N 1
ATOM 2905 C CA . HIS A 1 378 ? -10.277 12.246 -25.290 1.00 95.06 378 HIS A CA 1
ATOM 2906 C C . HIS A 1 378 ? -10.372 10.825 -24.731 1.00 95.06 378 HIS A C 1
ATOM 2908 O O . HIS A 1 378 ? -10.248 9.853 -25.477 1.00 95.06 378 HIS A O 1
ATOM 2914 N N . ILE A 1 379 ? -10.587 10.691 -23.418 1.00 95.44 379 ILE A N 1
ATOM 2915 C CA . ILE A 1 379 ? -10.740 9.379 -22.783 1.00 95.44 379 ILE A CA 1
ATOM 2916 C C . ILE A 1 379 ? -12.004 8.695 -23.307 1.00 95.44 379 ILE A C 1
ATOM 2918 O O . ILE A 1 379 ? -11.950 7.533 -23.706 1.00 95.44 379 ILE A O 1
ATOM 2922 N N . GLN A 1 380 ? -13.130 9.409 -23.324 1.00 94.44 380 GLN A N 1
ATOM 2923 C CA . GLN A 1 380 ? -14.408 8.877 -23.795 1.00 94.44 380 GLN A CA 1
ATOM 2924 C C . GLN A 1 380 ? -14.357 8.491 -25.277 1.00 94.44 380 GLN A C 1
ATOM 2926 O O . GLN A 1 380 ? -14.814 7.406 -25.635 1.00 94.44 380 GLN A O 1
ATOM 2931 N N . LEU A 1 381 ? -13.757 9.331 -26.124 1.00 94.81 381 LEU A N 1
ATOM 2932 C CA . LEU A 1 381 ? -13.590 9.075 -27.552 1.00 94.81 381 LEU A CA 1
ATOM 2933 C C . LEU A 1 381 ? -12.675 7.872 -27.796 1.00 94.81 381 LEU A C 1
ATOM 2935 O O . LEU A 1 381 ? -13.048 6.981 -28.549 1.00 94.81 381 LEU A O 1
ATOM 2939 N N . GLY A 1 382 ? -11.546 7.764 -27.090 1.00 95.44 382 GLY A N 1
ATOM 2940 C CA . GLY A 1 382 ? -10.678 6.586 -27.175 1.00 95.44 382 GLY A CA 1
ATOM 2941 C C . GLY A 1 382 ? -11.378 5.292 -26.764 1.00 95.44 382 GLY A C 1
ATOM 2942 O O . GLY A 1 382 ? -11.250 4.271 -27.436 1.00 95.44 382 GLY A O 1
ATOM 2943 N N . VAL A 1 383 ? -12.174 5.331 -25.693 1.00 94.88 383 VAL A N 1
ATOM 2944 C CA . VAL A 1 383 ? -12.987 4.179 -25.278 1.00 94.88 383 VAL A CA 1
ATOM 2945 C C . VAL A 1 383 ? -14.055 3.844 -26.321 1.00 94.88 383 VAL A C 1
ATOM 2947 O O . VAL A 1 383 ? -14.281 2.665 -26.584 1.00 94.88 383 VAL A O 1
ATOM 2950 N N . LYS A 1 384 ? -14.682 4.850 -26.938 1.00 93.56 384 LYS A N 1
ATOM 2951 C CA . LYS A 1 384 ? -15.688 4.675 -27.992 1.00 93.56 384 LYS A CA 1
ATOM 2952 C C . LYS A 1 384 ? -15.093 4.058 -29.261 1.00 93.56 384 LYS A C 1
ATOM 2954 O O . LYS A 1 384 ? -15.655 3.089 -29.762 1.00 93.56 384 LYS A O 1
ATOM 2959 N N . GLU A 1 385 ? -13.962 4.570 -29.741 1.00 93.75 385 GLU A N 1
ATOM 2960 C CA . GLU A 1 385 ? -13.243 4.026 -30.902 1.00 93.75 385 GLU A CA 1
ATOM 2961 C C . GLU A 1 385 ? -12.802 2.585 -30.640 1.00 93.75 385 GLU A C 1
ATOM 2963 O O . GLU A 1 385 ? -13.036 1.696 -31.456 1.00 93.75 385 GLU A O 1
ATOM 2968 N N . ALA A 1 386 ? -12.254 2.317 -29.450 1.00 94.44 386 ALA A N 1
ATOM 2969 C CA . ALA A 1 386 ? -11.913 0.958 -29.063 1.00 94.44 386 ALA A CA 1
ATOM 2970 C C . ALA A 1 386 ? -13.157 0.066 -28.997 1.00 94.44 386 ALA A C 1
ATOM 2972 O O . ALA A 1 386 ? -13.102 -1.061 -29.462 1.00 94.44 386 ALA A O 1
ATOM 2973 N N . ALA A 1 387 ? -14.285 0.532 -28.461 1.00 92.50 387 ALA A N 1
ATOM 2974 C CA . ALA A 1 387 ? -15.521 -0.250 -28.407 1.00 92.50 387 ALA A CA 1
ATOM 2975 C C . ALA A 1 387 ? -16.095 -0.573 -29.798 1.00 92.50 387 ALA A C 1
ATOM 2977 O O . ALA A 1 387 ? -16.686 -1.639 -29.962 1.00 92.50 387 ALA A O 1
ATOM 2978 N N . ALA A 1 388 ? -15.908 0.313 -30.780 1.00 91.19 388 ALA A N 1
ATOM 2979 C CA . ALA A 1 388 ? -16.343 0.099 -32.159 1.00 91.19 388 ALA A CA 1
ATOM 2980 C C . ALA A 1 388 ? -15.527 -0.986 -32.887 1.00 91.19 388 ALA A C 1
ATOM 2982 O O . ALA A 1 388 ? -16.056 -1.630 -33.791 1.00 91.19 388 ALA A O 1
ATOM 2983 N N . ASP A 1 389 ? -14.278 -1.216 -32.470 1.00 91.88 389 ASP A N 1
ATOM 2984 C CA . ASP A 1 389 ? -13.381 -2.226 -33.037 1.00 91.88 389 ASP A CA 1
ATOM 2985 C C . ASP A 1 389 ? -12.975 -3.288 -31.987 1.00 91.88 389 ASP A C 1
ATOM 2987 O O . ASP A 1 389 ? -12.109 -3.039 -31.134 1.00 91.88 389 ASP A O 1
ATOM 2991 N N . PRO A 1 390 ? -13.575 -4.494 -32.021 1.00 91.62 390 PRO A N 1
ATOM 2992 C CA . PRO A 1 390 ? -13.235 -5.592 -31.114 1.00 91.62 390 PRO A CA 1
ATOM 2993 C C . PRO A 1 390 ? -11.766 -6.035 -31.171 1.00 91.62 390 PRO A C 1
ATOM 2995 O O . PRO A 1 390 ? -11.241 -6.479 -30.146 1.00 91.62 390 PRO A O 1
ATOM 2998 N N . ASP A 1 391 ? -11.099 -5.869 -32.318 1.00 93.62 391 ASP A N 1
AT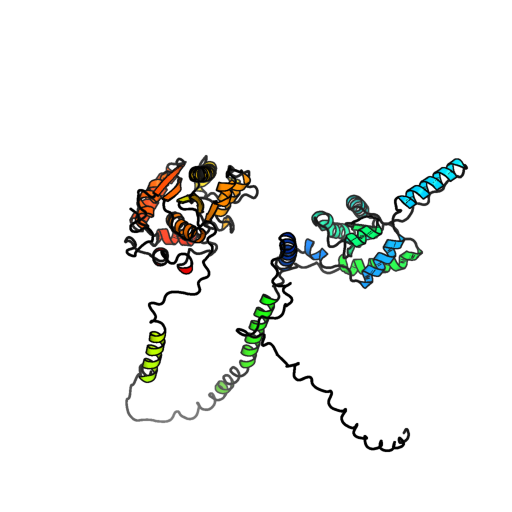OM 2999 C CA . ASP A 1 391 ? -9.705 -6.271 -32.537 1.00 93.62 391 ASP A CA 1
ATOM 3000 C C . ASP A 1 391 ? -8.705 -5.167 -32.150 1.00 93.62 391 ASP A C 1
ATOM 3002 O O . ASP A 1 391 ? -7.486 -5.371 -32.229 1.00 93.62 391 ASP A O 1
ATOM 3006 N N . ALA A 1 392 ? -9.189 -4.006 -31.693 1.00 95.44 392 ALA A N 1
ATOM 3007 C CA . ALA A 1 392 ? -8.338 -2.903 -31.273 1.00 95.44 392 ALA A CA 1
ATOM 3008 C C . ALA A 1 392 ? -7.773 -3.068 -29.853 1.00 95.44 392 ALA A C 1
ATOM 3010 O O . ALA A 1 392 ? -8.438 -3.499 -28.914 1.00 95.44 392 ALA A O 1
ATOM 3011 N N . LEU A 1 393 ? -6.542 -2.626 -29.643 1.00 97.50 393 LEU A N 1
ATOM 3012 C CA . LEU A 1 393 ? -5.954 -2.403 -28.328 1.00 97.50 393 LEU A CA 1
ATOM 3013 C C . LEU A 1 393 ? -6.098 -0.921 -27.979 1.00 97.50 393 LEU A C 1
ATOM 3015 O O . LEU A 1 393 ? -5.626 -0.070 -28.728 1.00 97.50 393 LEU A O 1
ATOM 3019 N N . LEU A 1 394 ? -6.710 -0.607 -26.834 1.00 97.88 394 LEU A N 1
ATOM 3020 C CA . LEU A 1 394 ? -6.787 0.769 -26.336 1.00 97.88 394 LEU A CA 1
ATOM 3021 C C . LEU A 1 394 ? -5.528 1.093 -25.533 1.00 97.88 394 LEU A C 1
ATOM 3023 O O . LEU A 1 394 ? -5.236 0.425 -24.540 1.00 97.88 394 LEU A O 1
ATOM 3027 N N . LEU A 1 395 ? -4.788 2.121 -25.933 1.00 98.44 395 LEU A N 1
ATOM 3028 C CA . LEU A 1 395 ? -3.543 2.522 -25.290 1.00 98.44 395 LEU A CA 1
ATOM 3029 C C . LEU A 1 395 ? -3.584 3.995 -24.885 1.00 98.44 395 LEU A C 1
ATOM 3031 O O . LEU A 1 395 ? -3.588 4.878 -25.737 1.00 98.44 395 LEU A O 1
ATOM 3035 N N . PHE A 1 396 ? -3.545 4.269 -23.581 1.00 98.44 396 PHE A N 1
ATOM 3036 C CA . PHE A 1 396 ? -3.331 5.626 -23.072 1.00 98.44 396 PHE A CA 1
ATOM 3037 C C . PHE A 1 396 ? -1.835 5.910 -22.994 1.00 98.44 396 PHE A C 1
ATOM 3039 O O . PHE A 1 396 ? -1.126 5.275 -22.205 1.00 98.44 396 PHE A O 1
ATOM 3046 N N . SER A 1 397 ? -1.359 6.844 -23.812 1.00 98.00 397 SER A N 1
ATOM 3047 C CA . SER A 1 397 ? 0.062 7.131 -23.972 1.00 98.00 397 SER A CA 1
ATOM 3048 C C . SER A 1 397 ? 0.445 8.470 -23.354 1.00 98.00 397 SER A C 1
ATOM 3050 O O . SER A 1 397 ? -0.137 9.505 -23.666 1.00 98.00 397 SER A O 1
ATOM 3052 N N . GLY A 1 398 ? 1.443 8.452 -22.473 1.00 96.62 398 GLY A N 1
ATOM 3053 C CA . GLY A 1 398 ? 2.019 9.650 -21.877 1.00 96.62 398 GLY A CA 1
ATOM 3054 C C . GLY A 1 398 ? 2.739 9.356 -20.565 1.00 96.62 398 GLY A C 1
ATOM 3055 O O . GLY A 1 398 ? 2.189 8.754 -19.639 1.00 96.62 398 GLY A O 1
ATOM 3056 N N . GLY A 1 399 ? 3.987 9.807 -20.476 1.00 94.88 399 GLY A N 1
ATOM 3057 C CA . GLY A 1 399 ? 4.876 9.512 -19.364 1.00 94.88 399 GLY A CA 1
ATOM 3058 C C . GLY A 1 399 ? 4.805 10.483 -18.194 1.00 94.88 399 GLY A C 1
ATOM 3059 O O . GLY A 1 399 ? 3.858 11.244 -18.014 1.00 94.88 399 GLY A O 1
ATOM 3060 N N . LYS A 1 400 ? 5.827 10.432 -17.338 1.00 94.12 400 LYS A N 1
ATOM 3061 C CA . LYS A 1 400 ? 5.929 11.243 -16.111 1.00 94.12 400 LYS A CA 1
ATOM 3062 C C . LYS A 1 400 ? 6.561 12.599 -16.409 1.00 94.12 400 LYS A C 1
ATOM 3064 O O . LYS A 1 400 ? 7.679 12.877 -15.981 1.00 94.12 400 LYS A O 1
ATOM 3069 N N . THR A 1 401 ? 5.857 13.437 -17.162 1.00 90.50 401 THR A N 1
ATOM 3070 C CA . THR A 1 401 ? 6.447 14.645 -17.764 1.00 90.50 401 THR A CA 1
ATOM 3071 C C . THR A 1 401 ? 6.594 15.835 -16.810 1.00 90.50 401 THR A C 1
ATOM 3073 O O . THR A 1 401 ? 7.289 16.800 -17.135 1.00 90.50 401 THR A O 1
ATOM 3076 N N . ARG A 1 402 ? 5.962 15.797 -15.625 1.00 90.81 402 ARG A N 1
ATOM 3077 C CA . ARG A 1 402 ? 5.851 16.945 -14.704 1.00 90.81 402 ARG A CA 1
ATOM 3078 C C . ARG A 1 402 ? 6.383 16.632 -13.310 1.00 90.81 402 ARG A C 1
ATOM 3080 O O . ARG A 1 402 ? 5.798 15.835 -12.584 1.00 90.81 402 ARG A O 1
ATOM 3087 N N . ARG A 1 403 ? 7.449 17.327 -12.897 1.00 90.88 403 ARG A N 1
ATOM 3088 C CA . ARG A 1 403 ? 8.057 17.174 -11.563 1.00 90.88 403 ARG A CA 1
ATOM 3089 C C . ARG A 1 403 ? 7.067 17.491 -10.439 1.00 90.88 403 ARG A C 1
ATOM 3091 O O . ARG A 1 403 ? 6.970 16.733 -9.477 1.00 90.88 403 ARG A O 1
ATOM 3098 N N . ASP A 1 404 ? 6.326 18.585 -10.588 1.00 90.50 404 ASP A N 1
ATOM 3099 C CA . ASP A 1 404 ? 5.447 19.119 -9.542 1.00 90.50 404 ASP A CA 1
ATOM 3100 C C . ASP A 1 404 ? 4.136 18.331 -9.397 1.00 90.50 404 ASP A C 1
ATOM 3102 O O . ASP A 1 404 ? 3.525 18.344 -8.332 1.00 90.50 404 ASP A O 1
ATOM 3106 N N . ALA A 1 405 ? 3.733 17.581 -10.428 1.00 87.81 405 ALA A N 1
ATOM 3107 C CA . ALA A 1 405 ? 2.590 16.667 -10.361 1.00 87.81 405 ALA A CA 1
ATOM 3108 C C . ALA A 1 405 ? 2.910 15.359 -9.599 1.00 87.81 405 ALA A C 1
ATOM 3110 O O . ALA A 1 405 ? 2.023 14.542 -9.331 1.00 87.81 405 ALA A O 1
ATOM 3111 N N . GLY A 1 406 ? 4.179 15.152 -9.229 1.00 89.75 406 GLY A N 1
ATOM 3112 C CA . GLY A 1 406 ? 4.669 13.923 -8.613 1.00 89.75 406 GLY A CA 1
ATOM 3113 C C . GLY A 1 406 ? 4.943 12.806 -9.631 1.00 89.75 406 GLY A C 1
ATOM 3114 O O . GLY A 1 406 ? 4.836 13.011 -10.836 1.00 89.75 406 GLY A O 1
ATOM 3115 N N . PRO A 1 407 ? 5.320 11.597 -9.171 1.00 92.56 407 PRO A N 1
ATOM 3116 C CA . PRO A 1 407 ? 5.797 10.507 -10.030 1.00 92.56 407 PRO A CA 1
ATOM 3117 C C . PRO A 1 407 ? 4.657 9.752 -10.744 1.00 92.56 407 PRO A C 1
ATOM 3119 O O . PRO A 1 407 ? 4.682 8.518 -10.809 1.00 92.56 407 PRO A O 1
ATOM 3122 N N . ARG A 1 408 ? 3.655 10.480 -11.247 1.00 93.50 408 ARG A N 1
ATOM 3123 C CA . ARG A 1 408 ? 2.452 9.962 -11.913 1.00 93.50 408 ARG A CA 1
ATOM 3124 C C . ARG A 1 408 ? 2.595 10.112 -13.425 1.00 93.50 408 ARG A C 1
ATOM 3126 O O . ARG A 1 408 ? 3.037 11.161 -13.892 1.00 93.50 408 ARG A O 1
ATOM 3133 N N . ALA A 1 409 ? 2.264 9.062 -14.170 1.00 95.12 409 ALA A N 1
ATOM 3134 C CA . ALA A 1 409 ? 2.263 9.107 -15.629 1.00 95.12 409 ALA A CA 1
ATOM 3135 C C . ALA A 1 409 ? 0.925 9.655 -16.138 1.00 95.12 409 ALA A C 1
ATOM 3137 O O . ALA A 1 409 ? -0.117 9.407 -15.526 1.00 95.12 409 ALA A O 1
ATOM 3138 N N . GLU A 1 410 ? 0.948 10.380 -17.254 1.00 95.31 410 GLU A N 1
ATOM 3139 C CA . GLU A 1 410 ? -0.275 10.899 -17.872 1.00 95.31 410 GLU A CA 1
ATOM 3140 C C . GLU A 1 410 ? -1.219 9.752 -18.281 1.00 95.31 410 GLU A C 1
ATOM 3142 O O . GLU A 1 410 ? -2.391 9.762 -17.898 1.00 95.31 410 GLU A O 1
ATOM 3147 N N . GLY A 1 411 ? -0.690 8.710 -18.939 1.00 95.62 411 GLY A N 1
ATOM 3148 C CA . GLY A 1 411 ? -1.476 7.556 -19.392 1.00 95.62 411 GLY A CA 1
ATOM 3149 C C . GLY A 1 411 ? -2.137 6.769 -18.256 1.00 95.62 411 GLY A C 1
ATOM 3150 O O . GLY A 1 411 ? -3.285 6.342 -18.371 1.00 95.62 411 GLY A O 1
ATOM 3151 N N . GLU A 1 412 ? -1.453 6.630 -17.115 1.00 95.50 412 GLU A N 1
ATOM 3152 C CA . GLU A 1 412 ? -2.018 5.992 -15.916 1.00 95.50 412 GLU A CA 1
ATOM 3153 C C . GLU A 1 412 ? -3.198 6.794 -15.349 1.00 95.50 412 GLU A C 1
ATOM 3155 O O . GLU A 1 412 ? -4.214 6.210 -14.970 1.00 95.50 412 GLU A O 1
ATOM 3160 N N . GLY A 1 413 ? -3.094 8.126 -15.339 1.00 95.56 413 GLY A N 1
ATOM 3161 C CA . GLY A 1 413 ? -4.179 9.006 -14.908 1.00 95.56 413 GLY A CA 1
ATOM 3162 C C . GLY A 1 413 ? -5.435 8.835 -15.761 1.00 95.56 413 GLY A C 1
ATOM 3163 O O . GLY A 1 413 ? -6.517 8.626 -15.217 1.00 95.56 413 GLY A O 1
ATOM 3164 N N . TYR A 1 414 ? -5.281 8.849 -17.086 1.00 96.81 414 TYR A N 1
ATOM 3165 C CA . TYR A 1 414 ? -6.394 8.686 -18.029 1.00 96.81 414 TYR A CA 1
ATOM 3166 C C . TYR A 1 414 ? -7.086 7.326 -17.850 1.00 96.81 414 TYR A C 1
ATOM 3168 O O . TYR A 1 414 ? -8.312 7.260 -17.743 1.00 96.81 414 TYR A O 1
ATOM 3176 N N . TRP A 1 415 ? -6.304 6.248 -17.721 1.00 96.94 415 TRP A N 1
ATOM 3177 C CA . TRP A 1 415 ? -6.840 4.901 -17.505 1.00 96.94 415 TRP A CA 1
ATOM 3178 C C . TRP A 1 415 ? -7.633 4.784 -16.193 1.00 96.94 415 TRP A C 1
ATOM 3180 O O . TRP A 1 415 ? -8.680 4.131 -16.162 1.00 96.94 415 TRP A O 1
ATOM 3190 N N . LEU A 1 416 ? -7.147 5.410 -15.111 1.00 96.25 416 LEU A N 1
ATOM 3191 C CA . LEU A 1 416 ? -7.801 5.394 -13.796 1.00 96.25 416 LEU A CA 1
ATOM 3192 C C . LEU A 1 416 ? -9.078 6.237 -13.765 1.00 96.25 416 LEU A C 1
ATOM 3194 O O . LEU A 1 416 ? -10.057 5.817 -13.150 1.00 96.25 416 LEU A O 1
ATOM 3198 N N . VAL A 1 417 ? -9.091 7.381 -14.453 1.00 95.69 417 VAL A N 1
ATOM 3199 C CA . VAL A 1 417 ? -10.301 8.197 -14.631 1.00 95.69 417 VAL A CA 1
ATOM 3200 C C . VAL A 1 417 ? -11.380 7.398 -15.366 1.00 95.69 417 VAL A C 1
ATOM 3202 O O . VAL A 1 417 ? -12.501 7.290 -14.867 1.00 95.69 417 VAL A O 1
ATOM 3205 N N . ALA A 1 418 ? -11.029 6.755 -16.487 1.00 94.75 418 ALA A N 1
ATOM 3206 C CA . ALA A 1 418 ? -11.954 5.899 -17.234 1.00 94.75 418 ALA A CA 1
ATOM 3207 C C . ALA A 1 418 ? -12.528 4.760 -16.376 1.00 94.75 418 ALA A C 1
ATOM 3209 O O . ALA A 1 418 ? -13.713 4.432 -16.472 1.00 94.75 418 ALA A O 1
ATOM 3210 N N . GLU A 1 419 ? -11.689 4.168 -15.519 1.00 94.12 419 GLU A N 1
ATOM 3211 C CA . GLU A 1 419 ? -12.096 3.089 -14.622 1.00 94.12 419 GLU A CA 1
ATOM 3212 C C . GLU A 1 419 ? -13.069 3.565 -13.545 1.00 94.12 419 GLU A C 1
ATOM 3214 O O . GLU A 1 419 ? -14.110 2.942 -13.328 1.00 94.12 419 GLU A O 1
ATOM 3219 N N . ALA A 1 420 ? -12.749 4.668 -12.870 1.00 93.00 420 ALA A N 1
ATOM 3220 C CA . ALA A 1 420 ? -13.592 5.206 -11.810 1.00 93.00 420 ALA A CA 1
ATOM 3221 C C . ALA A 1 420 ? -14.954 5.658 -12.344 1.00 93.00 420 ALA A C 1
ATOM 3223 O O . ALA A 1 420 ? -15.987 5.382 -11.731 1.00 93.00 420 ALA A O 1
ATOM 3224 N N . ALA A 1 421 ? -14.966 6.277 -13.524 1.00 90.88 421 ALA A N 1
ATOM 3225 C CA . ALA A 1 421 ? -16.185 6.714 -14.189 1.00 90.88 421 ALA A CA 1
ATOM 3226 C C . ALA A 1 421 ? -16.955 5.573 -14.886 1.00 90.88 421 ALA A C 1
ATOM 3228 O O . ALA A 1 421 ? -18.042 5.798 -15.417 1.00 90.88 421 ALA A O 1
ATOM 3229 N N . LYS A 1 422 ? -16.426 4.338 -14.858 1.00 91.69 422 LYS A N 1
ATOM 3230 C CA . LYS A 1 422 ? -17.003 3.139 -15.494 1.00 91.69 422 LYS A CA 1
ATOM 3231 C C . LYS A 1 422 ? -17.248 3.297 -17.000 1.00 91.69 422 LYS A C 1
ATOM 3233 O O . LYS A 1 422 ? -18.125 2.634 -17.553 1.00 91.69 422 LYS A O 1
ATOM 3238 N N . TRP A 1 423 ? -16.460 4.130 -17.678 1.00 90.75 423 TRP A N 1
ATOM 3239 C CA . TRP A 1 423 ? -16.656 4.425 -19.101 1.00 90.75 423 TRP A CA 1
ATOM 3240 C C . TRP A 1 423 ? -16.358 3.252 -20.016 1.00 90.75 423 TRP A C 1
ATOM 3242 O O . TRP A 1 423 ? -16.907 3.203 -21.108 1.00 90.75 423 TRP A O 1
ATOM 3252 N N . TYR A 1 424 ? -15.558 2.281 -19.567 1.00 88.12 424 TYR A N 1
ATOM 3253 C CA . TYR A 1 424 ? -15.254 1.107 -20.379 1.00 88.12 424 TYR A CA 1
ATOM 3254 C C . TYR A 1 424 ? -16.506 0.371 -20.868 1.00 88.12 424 TYR A C 1
ATOM 3256 O O . TYR A 1 424 ? -16.408 -0.219 -21.936 1.00 88.12 424 TYR A O 1
ATOM 3264 N N . GLY A 1 425 ? -17.645 0.457 -20.150 1.00 65.44 425 GLY A N 1
ATOM 3265 C CA . GLY A 1 425 ? -19.013 0.135 -20.611 1.00 65.44 425 GLY A CA 1
ATOM 3266 C C . GLY A 1 425 ? -19.289 -1.339 -20.942 1.00 65.44 425 GLY A C 1
ATOM 3267 O O . GLY A 1 425 ? -20.276 -1.914 -20.496 1.00 65.44 425 GLY A O 1
ATOM 3268 N N . HIS A 1 426 ? -18.364 -1.973 -21.649 1.00 61.53 426 HIS A N 1
ATOM 3269 C CA . HIS A 1 426 ? -18.243 -3.384 -21.939 1.00 61.53 426 HIS A CA 1
ATOM 3270 C C . HIS A 1 426 ? -17.045 -3.955 -21.159 1.00 61.53 426 HIS A C 1
ATOM 3272 O O . HIS A 1 426 ? -15.943 -3.397 -21.218 1.00 61.53 426 HIS A O 1
ATOM 3278 N N . PRO A 1 427 ? -17.201 -5.092 -20.454 1.00 62.88 427 PRO A N 1
ATOM 3279 C CA . PRO A 1 427 ? -16.086 -5.766 -19.780 1.00 62.88 427 PRO A CA 1
ATOM 3280 C C . PRO A 1 427 ? -14.896 -6.065 -20.707 1.00 62.88 427 PRO A C 1
ATOM 3282 O O . PRO A 1 427 ? -13.761 -6.159 -20.245 1.00 62.88 427 PRO A O 1
ATOM 3285 N N . GLU A 1 428 ? -15.155 -6.186 -22.010 1.00 75.81 428 GLU A N 1
ATOM 3286 C CA . GLU A 1 428 ? -14.170 -6.537 -23.031 1.00 75.81 428 GLU A CA 1
ATOM 3287 C C . GLU A 1 428 ? -13.164 -5.415 -23.303 1.00 75.81 428 GLU A C 1
ATOM 3289 O O . GLU A 1 428 ? -11.965 -5.682 -23.277 1.00 75.81 428 GLU A O 1
ATOM 3294 N N . VAL A 1 429 ? -13.609 -4.157 -23.467 1.00 89.81 429 VAL A N 1
ATOM 3295 C CA . VAL A 1 429 ? -12.708 -3.009 -23.725 1.00 89.81 429 VAL A CA 1
ATOM 3296 C C . VAL A 1 429 ? -11.745 -2.818 -22.558 1.00 89.81 429 VAL A C 1
ATOM 3298 O O . VAL A 1 429 ? -10.547 -2.622 -22.754 1.00 89.81 429 VAL A O 1
ATOM 3301 N N . ARG A 1 430 ? -12.242 -2.970 -21.325 1.00 93.25 430 ARG A N 1
ATOM 3302 C CA . ARG A 1 430 ? -11.413 -2.908 -20.119 1.00 93.25 430 ARG A CA 1
ATOM 3303 C C . ARG A 1 430 ? -10.275 -3.936 -20.129 1.00 93.25 430 ARG A C 1
ATOM 3305 O O . ARG A 1 430 ? -9.176 -3.628 -19.671 1.00 93.25 430 ARG A O 1
ATOM 3312 N N . GLY A 1 431 ? -10.531 -5.148 -20.628 1.00 91.44 431 GLY A N 1
ATOM 3313 C CA . GLY A 1 431 ? -9.541 -6.228 -20.710 1.00 91.44 431 GLY A CA 1
ATOM 3314 C C . GLY A 1 431 ? -8.423 -5.977 -21.726 1.00 91.44 431 GLY A C 1
ATOM 3315 O O . GLY A 1 431 ? -7.348 -6.563 -21.595 1.00 91.44 431 GLY A O 1
ATOM 3316 N N . ARG A 1 432 ? -8.659 -5.080 -22.690 1.00 93.81 432 ARG A N 1
ATOM 3317 C CA . ARG A 1 432 ? -7.725 -4.690 -23.758 1.00 93.81 432 ARG A CA 1
ATOM 3318 C C . ARG A 1 432 ? -7.268 -3.227 -23.688 1.00 93.81 432 ARG A C 1
ATOM 3320 O O . ARG A 1 432 ? -6.717 -2.710 -24.656 1.00 93.81 432 ARG A O 1
ATOM 3327 N N . ALA A 1 433 ? -7.466 -2.577 -22.539 1.00 96.38 433 ALA A N 1
ATOM 3328 C CA . ALA A 1 433 ? -7.013 -1.218 -22.265 1.00 96.38 433 ALA A CA 1
ATOM 3329 C C . ALA A 1 433 ? -5.708 -1.212 -21.454 1.00 96.38 433 ALA A C 1
ATOM 3331 O O . ALA A 1 433 ? -5.666 -1.677 -20.309 1.00 96.38 433 ALA A O 1
ATOM 3332 N N . PHE A 1 434 ? -4.653 -0.634 -22.022 1.00 97.50 434 PHE A N 1
ATOM 3333 C CA . PHE A 1 434 ? -3.307 -0.577 -21.456 1.00 97.50 434 PHE A CA 1
ATOM 3334 C C . PHE A 1 434 ? -2.774 0.859 -21.403 1.00 97.50 434 PHE A C 1
ATOM 3336 O O . PHE A 1 434 ? -3.391 1.802 -21.896 1.00 97.50 434 PHE A O 1
ATOM 3343 N N . THR A 1 435 ? -1.599 1.018 -20.796 1.00 97.69 435 THR A N 1
ATOM 3344 C CA . THR A 1 435 ? -0.886 2.293 -20.707 1.00 97.69 435 THR A CA 1
ATOM 3345 C C . THR A 1 435 ? 0.519 2.200 -21.302 1.00 97.69 435 THR A C 1
ATOM 3347 O O . THR A 1 435 ? 1.179 1.149 -21.252 1.00 97.69 435 THR A O 1
ATOM 3350 N N . GLU A 1 436 ? 0.963 3.325 -21.853 1.00 96.38 436 GLU A N 1
ATOM 3351 C CA . GLU A 1 436 ? 2.337 3.634 -22.245 1.00 96.38 436 GLU A CA 1
ATOM 3352 C C . GLU A 1 436 ? 2.781 4.826 -21.376 1.00 96.38 436 GLU A C 1
ATOM 3354 O O . GLU A 1 436 ? 2.149 5.881 -21.392 1.00 96.38 436 GLU A O 1
ATOM 3359 N N . ASP A 1 437 ? 3.810 4.637 -20.548 1.00 94.69 437 ASP A N 1
ATOM 3360 C CA . ASP A 1 437 ? 4.204 5.562 -19.479 1.00 94.69 437 ASP A CA 1
ATOM 3361 C C . ASP A 1 437 ? 5.572 6.235 -19.694 1.00 94.69 437 ASP A C 1
ATOM 3363 O O . ASP A 1 437 ? 6.148 6.783 -18.741 1.00 94.69 437 ASP A O 1
ATOM 3367 N N . ARG A 1 438 ? 6.098 6.224 -20.925 1.00 93.88 438 ARG A N 1
ATOM 3368 C CA . ARG A 1 438 ? 7.425 6.771 -21.259 1.00 93.88 438 ARG A CA 1
ATOM 3369 C C . ARG A 1 438 ? 7.407 7.944 -22.226 1.00 93.88 438 ARG A C 1
ATOM 3371 O O . ARG A 1 438 ? 8.389 8.682 -22.246 1.00 93.88 438 ARG A O 1
ATOM 3378 N N . ALA A 1 439 ? 6.348 8.136 -23.005 1.00 95.38 439 ALA A N 1
ATOM 3379 C CA . ALA A 1 439 ? 6.292 9.187 -24.015 1.00 95.38 439 ALA A CA 1
ATOM 3380 C C . ALA A 1 439 ? 6.347 10.596 -23.406 1.00 95.38 439 ALA A C 1
ATOM 3382 O O . ALA A 1 439 ? 5.617 10.915 -22.464 1.00 95.38 439 ALA A O 1
ATOM 3383 N N . ARG A 1 440 ? 7.200 11.466 -23.960 1.00 94.62 440 ARG A N 1
ATOM 3384 C CA . ARG A 1 440 ? 7.412 12.851 -23.484 1.00 94.62 440 ARG A CA 1
ATOM 3385 C C . ARG A 1 440 ? 6.902 13.909 -24.462 1.00 94.62 440 ARG A C 1
ATOM 3387 O O . ARG A 1 440 ? 6.730 15.080 -24.101 1.00 94.62 440 ARG A O 1
ATOM 3394 N N . ASP A 1 441 ? 6.663 13.522 -25.706 1.00 93.69 441 ASP A N 1
ATOM 3395 C CA . ASP A 1 441 ? 6.116 14.368 -26.760 1.00 93.69 441 ASP A CA 1
ATOM 3396 C C . ASP A 1 441 ? 5.253 13.554 -27.733 1.00 93.69 441 ASP A C 1
ATOM 3398 O O . ASP A 1 441 ? 5.100 12.344 -27.588 1.00 93.69 441 ASP A O 1
ATOM 3402 N N . SER A 1 442 ? 4.645 14.226 -28.709 1.00 94.19 442 SER A N 1
ATOM 3403 C CA . SER A 1 442 ? 3.748 13.613 -29.694 1.00 94.19 442 SER A CA 1
ATOM 3404 C C . SER A 1 442 ? 4.413 12.557 -30.583 1.00 94.19 442 SER A C 1
ATOM 3406 O O . SER A 1 442 ? 3.740 11.603 -30.957 1.00 94.19 442 SER A O 1
ATOM 3408 N N . MET A 1 443 ? 5.703 12.712 -30.906 1.00 95.44 443 MET A N 1
ATOM 3409 C CA . MET A 1 443 ? 6.421 11.736 -31.732 1.00 95.44 443 MET A CA 1
ATOM 3410 C C . MET A 1 443 ? 6.655 10.456 -30.927 1.00 95.44 443 MET A C 1
ATOM 3412 O O . MET A 1 443 ? 6.352 9.355 -31.384 1.00 95.44 443 MET A O 1
ATOM 3416 N N . GLU A 1 444 ? 7.097 10.602 -29.675 1.00 95.38 444 GLU A N 1
ATOM 3417 C CA . GLU A 1 444 ? 7.251 9.475 -28.758 1.00 95.38 444 GLU A CA 1
ATOM 3418 C C . GLU A 1 444 ? 5.919 8.811 -28.425 1.00 95.38 444 GLU A C 1
ATOM 3420 O O . GLU A 1 444 ? 5.898 7.599 -28.296 1.00 95.38 444 GLU A O 1
ATOM 3425 N N . ASN A 1 445 ? 4.809 9.553 -28.341 1.00 96.94 445 ASN A N 1
ATOM 3426 C CA . ASN A 1 445 ? 3.490 8.946 -28.144 1.00 96.94 445 ASN A CA 1
ATOM 3427 C C . ASN A 1 445 ? 3.206 7.891 -29.219 1.00 96.94 445 ASN A C 1
ATOM 3429 O O . ASN A 1 445 ? 2.883 6.753 -28.892 1.00 96.94 445 ASN A O 1
ATOM 3433 N N . LEU A 1 446 ? 3.390 8.244 -30.492 1.00 97.06 446 LEU A N 1
ATOM 3434 C CA . LEU A 1 446 ? 3.145 7.319 -31.592 1.00 97.06 446 LEU A CA 1
ATOM 3435 C C . LEU A 1 446 ? 4.205 6.207 -31.643 1.00 97.06 446 LEU A C 1
ATOM 3437 O O . LEU A 1 446 ? 3.860 5.028 -31.588 1.00 97.06 446 LEU A O 1
ATOM 3441 N N . LEU A 1 447 ? 5.493 6.559 -31.669 1.00 96.19 447 LEU A N 1
ATOM 3442 C CA . LEU A 1 447 ? 6.592 5.593 -31.793 1.00 96.19 447 LEU A CA 1
ATOM 3443 C C . LEU A 1 447 ? 6.643 4.599 -30.620 1.00 96.19 447 LEU A C 1
ATOM 3445 O O . LEU A 1 447 ? 6.805 3.390 -30.813 1.00 96.19 447 LEU A O 1
ATOM 3449 N N . PHE A 1 448 ? 6.492 5.089 -29.390 1.00 96.50 448 PHE A N 1
ATOM 3450 C CA . PHE A 1 448 ? 6.469 4.234 -28.207 1.00 96.50 448 PHE A CA 1
ATOM 3451 C C . PHE A 1 448 ? 5.153 3.480 -28.080 1.00 96.50 448 PHE A C 1
ATOM 3453 O O . PHE A 1 448 ? 5.169 2.350 -27.598 1.00 96.50 448 PHE A O 1
ATOM 3460 N N . GLY A 1 449 ? 4.050 4.041 -28.577 1.00 96.75 449 GLY A N 1
ATOM 3461 C CA . GLY A 1 449 ? 2.786 3.334 -28.731 1.00 96.75 449 GLY A CA 1
ATOM 3462 C C . GLY A 1 449 ? 2.912 2.085 -29.604 1.00 96.75 449 GLY A C 1
ATOM 3463 O O . GLY A 1 449 ? 2.497 1.006 -29.180 1.00 96.75 449 GLY A O 1
ATOM 3464 N N . LEU A 1 450 ? 3.572 2.191 -30.764 1.00 96.50 450 LEU A N 1
ATOM 3465 C CA . LEU A 1 450 ? 3.849 1.050 -31.652 1.00 96.50 450 LEU A CA 1
ATOM 3466 C C . LEU A 1 450 ? 4.715 -0.013 -30.964 1.00 96.50 450 LEU A C 1
ATOM 3468 O O . LEU A 1 450 ? 4.416 -1.206 -31.020 1.00 96.50 450 LEU A O 1
ATOM 3472 N N . CYS A 1 451 ? 5.770 0.412 -30.264 1.00 95.81 451 CYS A N 1
ATOM 3473 C CA . CYS A 1 451 ? 6.616 -0.508 -29.504 1.00 95.81 451 CYS A CA 1
ATOM 3474 C C . CYS A 1 451 ? 5.831 -1.192 -28.371 1.00 95.81 451 CYS A C 1
ATOM 3476 O O . CYS A 1 451 ? 5.918 -2.406 -28.176 1.00 95.81 451 CYS A O 1
ATOM 3478 N N . ARG A 1 452 ? 5.009 -0.434 -27.642 1.00 96.31 452 ARG A N 1
ATOM 3479 C CA . ARG A 1 452 ? 4.186 -0.956 -26.551 1.00 96.31 452 ARG A CA 1
ATOM 3480 C C . ARG A 1 452 ? 3.124 -1.929 -27.052 1.00 96.31 452 ARG A C 1
ATOM 3482 O O . ARG A 1 452 ? 2.869 -2.927 -26.381 1.00 96.31 452 ARG A O 1
ATOM 3489 N N . PHE A 1 453 ? 2.555 -1.684 -28.228 1.00 96.88 453 PHE A N 1
ATOM 3490 C CA . PHE A 1 453 ? 1.668 -2.625 -28.900 1.00 96.88 453 PHE A CA 1
ATOM 3491 C C . PHE A 1 453 ? 2.397 -3.943 -29.195 1.00 96.88 453 PHE A C 1
ATOM 3493 O O . PHE A 1 453 ? 1.945 -4.992 -28.738 1.00 96.88 453 PHE A O 1
ATOM 3500 N N . TYR A 1 454 ? 3.584 -3.893 -29.811 1.00 95.19 454 TYR A N 1
ATOM 3501 C CA . TYR A 1 454 ? 4.408 -5.085 -30.053 1.00 95.19 454 TYR A CA 1
ATOM 3502 C C . TYR A 1 454 ? 4.742 -5.855 -28.765 1.00 95.19 454 TYR A C 1
ATOM 3504 O O . TYR A 1 454 ? 4.661 -7.084 -28.732 1.00 95.19 454 TYR A O 1
ATOM 3512 N N . GLU A 1 455 ? 5.049 -5.168 -27.659 1.00 93.69 455 GLU A N 1
ATOM 3513 C CA . GLU A 1 455 ? 5.280 -5.836 -26.370 1.00 93.69 455 GLU A CA 1
ATOM 3514 C C . GLU A 1 455 ? 4.072 -6.648 -25.873 1.00 93.69 455 GLU A C 1
ATOM 3516 O O . GLU A 1 455 ? 4.255 -7.612 -25.117 1.00 93.69 455 GLU A O 1
ATOM 3521 N N . LEU A 1 456 ? 2.858 -6.234 -26.247 1.00 95.06 456 LEU A N 1
ATOM 3522 C CA . LEU A 1 456 ? 1.593 -6.809 -25.796 1.00 95.06 456 LEU A CA 1
ATOM 3523 C C . LEU A 1 456 ? 1.044 -7.861 -26.765 1.00 95.06 456 LEU A C 1
ATOM 3525 O O . LEU A 1 456 ? 0.445 -8.831 -26.299 1.00 95.06 456 LEU A O 1
ATOM 3529 N N . THR A 1 457 ? 1.256 -7.699 -28.070 1.00 95.19 457 THR A N 1
ATOM 3530 C CA . THR A 1 457 ? 0.645 -8.534 -29.120 1.00 95.19 457 THR A CA 1
ATOM 3531 C C . THR A 1 457 ? 1.653 -9.425 -29.854 1.00 95.19 457 THR A C 1
ATOM 3533 O O . THR A 1 457 ? 1.268 -10.445 -30.427 1.00 95.19 457 THR A O 1
ATOM 3536 N N . GLY A 1 458 ? 2.943 -9.082 -29.812 1.00 93.12 458 GLY A N 1
ATOM 3537 C CA . GLY A 1 458 ? 4.005 -9.758 -30.562 1.00 93.12 458 GLY A CA 1
ATOM 3538 C C . GLY A 1 458 ? 4.037 -9.424 -32.052 1.00 93.12 458 GLY A C 1
ATOM 3539 O O . GLY A 1 458 ? 4.706 -10.124 -32.805 1.00 93.12 458 GLY A O 1
ATOM 3540 N N . ARG A 1 459 ? 3.298 -8.394 -32.477 1.00 93.38 459 ARG A N 1
ATOM 3541 C CA . ARG A 1 459 ? 3.229 -7.880 -33.854 1.00 93.38 459 ARG A CA 1
ATOM 3542 C C . ARG A 1 459 ? 3.033 -6.363 -33.840 1.00 93.38 459 ARG A C 1
ATOM 3544 O O . ARG A 1 459 ? 2.740 -5.800 -32.790 1.00 93.38 459 ARG A O 1
ATOM 3551 N N . TYR A 1 460 ? 3.178 -5.709 -34.983 1.00 95.06 460 TYR A N 1
ATOM 3552 C CA . TYR A 1 460 ? 2.817 -4.296 -35.151 1.00 95.06 460 TYR A CA 1
ATOM 3553 C C . TYR A 1 460 ? 1.354 -4.163 -35.590 1.00 95.06 460 TYR A C 1
ATOM 3555 O O . TYR A 1 460 ? 0.797 -5.153 -36.067 1.00 95.06 460 TYR A O 1
ATOM 3563 N N . PRO A 1 461 ? 0.700 -3.016 -35.335 1.00 96.31 461 PRO A N 1
ATOM 3564 C CA . PRO A 1 461 ? -0.717 -2.876 -35.632 1.00 96.31 461 PRO A CA 1
ATOM 3565 C C . PRO A 1 461 ? -0.976 -2.799 -37.140 1.00 96.31 461 PRO A C 1
ATOM 3567 O O . PRO A 1 461 ? -0.224 -2.138 -37.853 1.00 96.31 461 PRO A O 1
ATOM 3570 N N . ASP A 1 462 ? -2.065 -3.427 -37.586 1.00 94.50 462 ASP A N 1
ATOM 3571 C CA . ASP A 1 462 ? -2.544 -3.370 -38.974 1.00 94.50 462 ASP A CA 1
ATOM 3572 C C . ASP A 1 462 ? -3.174 -1.992 -39.272 1.00 94.50 462 ASP A C 1
ATOM 3574 O O . ASP A 1 462 ? -3.062 -1.474 -40.379 1.00 94.50 462 ASP A O 1
ATOM 3578 N N . PHE A 1 463 ? -3.805 -1.374 -38.264 1.00 96.31 463 PHE A N 1
ATOM 3579 C CA . PHE A 1 463 ? -4.419 -0.047 -38.349 1.00 96.31 463 PHE A CA 1
ATOM 3580 C C . PHE A 1 463 ? -4.215 0.754 -37.055 1.00 96.31 463 PHE A C 1
ATOM 3582 O O . PHE A 1 463 ? -4.308 0.202 -35.953 1.00 96.31 463 PHE A O 1
ATOM 3589 N N . VAL A 1 464 ? -3.970 2.063 -37.168 1.00 97.75 464 VAL A N 1
ATOM 3590 C CA . VAL A 1 464 ? -3.745 2.970 -36.030 1.00 97.75 464 VAL A CA 1
ATOM 3591 C C . VAL A 1 464 ? -4.743 4.127 -36.040 1.00 97.75 464 VAL A C 1
ATOM 3593 O O . VAL A 1 464 ? -4.777 4.921 -36.975 1.00 97.75 464 VAL A O 1
ATOM 3596 N N . VAL A 1 465 ? -5.501 4.278 -34.954 1.00 98.12 465 VAL A N 1
ATOM 3597 C CA . VAL A 1 465 ? -6.306 5.469 -34.654 1.00 98.12 465 VAL A CA 1
ATOM 3598 C C . VAL A 1 465 ? -5.611 6.266 -33.557 1.00 98.12 465 VAL A C 1
ATOM 3600 O O . VAL A 1 465 ? -5.391 5.740 -32.467 1.00 98.12 465 VAL A O 1
ATOM 3603 N N . VAL A 1 466 ? -5.285 7.533 -33.806 1.00 98.19 466 VAL A N 1
ATOM 3604 C CA . VAL A 1 466 ? -4.770 8.451 -32.779 1.00 98.19 466 VAL A CA 1
ATOM 3605 C C . VAL A 1 466 ? -5.874 9.397 -32.327 1.00 98.19 466 VAL A C 1
ATOM 3607 O O . VAL A 1 466 ? -6.431 10.130 -33.135 1.00 98.19 466 VAL A O 1
ATOM 3610 N N . VAL A 1 467 ? -6.147 9.411 -31.025 1.00 97.56 467 VAL A N 1
ATOM 3611 C CA . VAL A 1 467 ? -7.123 10.289 -30.377 1.00 97.56 467 VAL A CA 1
ATOM 3612 C C . VAL A 1 467 ? -6.408 11.416 -29.638 1.00 97.56 467 VAL A C 1
ATOM 3614 O O . VAL A 1 467 ? -5.507 11.167 -28.828 1.00 97.56 467 VAL A O 1
ATOM 3617 N N . GLY A 1 468 ? -6.825 12.657 -29.881 1.00 94.12 468 GLY A N 1
ATOM 3618 C CA . GLY A 1 468 ? -6.251 13.840 -29.240 1.00 94.12 468 GLY A CA 1
ATOM 3619 C C . GLY A 1 468 ? -6.969 15.127 -29.634 1.00 94.12 468 GLY A C 1
ATOM 3620 O O . GLY A 1 468 ? -8.155 15.120 -29.937 1.00 94.12 468 GLY A O 1
ATOM 3621 N N . TYR A 1 469 ? -6.258 16.253 -29.626 1.00 92.38 469 TYR A N 1
ATOM 3622 C CA . TYR A 1 469 ? -6.807 17.517 -30.121 1.00 92.38 469 TYR A CA 1
ATOM 3623 C C . TYR A 1 469 ? -6.812 17.582 -31.649 1.00 92.38 469 TYR A C 1
ATOM 3625 O O . TYR A 1 469 ? -5.784 17.314 -32.270 1.00 92.38 469 TYR A O 1
ATOM 3633 N N . GLU A 1 470 ? -7.900 18.078 -32.239 1.00 91.56 470 GLU A N 1
ATOM 3634 C CA . GLU A 1 470 ? -8.056 18.220 -33.695 1.00 91.56 470 GLU A CA 1
ATOM 3635 C C . GLU A 1 470 ? -6.974 19.104 -34.321 1.00 91.56 470 GLU A C 1
ATOM 3637 O O . GLU A 1 470 ? -6.413 18.783 -35.362 1.00 91.56 470 GLU A O 1
ATOM 3642 N N . PHE A 1 471 ? -6.559 20.168 -33.633 1.00 89.25 471 PHE A N 1
ATOM 3643 C CA . PHE A 1 471 ? -5.493 21.031 -34.142 1.00 89.25 471 PHE A CA 1
ATOM 3644 C C . PHE A 1 471 ? -4.136 20.320 -34.290 1.00 89.25 471 PHE A C 1
ATOM 3646 O O . PHE A 1 471 ? -3.263 20.822 -34.989 1.00 89.25 471 PHE A O 1
ATOM 3653 N N . LYS A 1 472 ? -3.946 19.149 -33.664 1.00 92.56 472 LYS A N 1
ATOM 3654 C CA . LYS A 1 472 ? -2.736 18.316 -33.784 1.00 92.56 472 LYS A CA 1
ATOM 3655 C C . LYS A 1 472 ? -2.839 17.276 -34.905 1.00 92.56 472 LYS A C 1
ATOM 3657 O O . LYS A 1 472 ? -1.860 16.555 -35.121 1.00 92.56 472 LYS A O 1
ATOM 3662 N N . ALA A 1 473 ? -3.974 17.200 -35.606 1.00 92.88 473 ALA A N 1
ATOM 3663 C CA . ALA A 1 473 ? -4.241 16.199 -36.635 1.00 92.88 473 ALA A CA 1
ATOM 3664 C C . ALA A 1 473 ? -3.176 16.215 -37.734 1.00 92.88 473 ALA A C 1
ATOM 3666 O O . ALA A 1 473 ? -2.616 15.164 -38.037 1.00 92.88 473 ALA A O 1
ATOM 3667 N N . ARG A 1 474 ? -2.814 17.402 -38.243 1.00 93.69 474 ARG A N 1
ATOM 3668 C CA . ARG A 1 474 ? -1.736 17.589 -39.231 1.00 93.69 474 ARG A CA 1
ATOM 3669 C C . ARG A 1 474 ? -0.412 17.000 -38.744 1.00 93.69 474 ARG A C 1
ATOM 3671 O O . ARG A 1 474 ? 0.253 16.252 -39.453 1.00 93.69 474 ARG A O 1
ATOM 3678 N N . ARG A 1 475 ? -0.029 17.284 -37.496 1.00 94.62 475 ARG A N 1
ATOM 3679 C CA . ARG A 1 475 ? 1.243 16.807 -36.943 1.00 94.62 475 ARG A CA 1
ATOM 3680 C C . ARG A 1 475 ? 1.284 15.281 -36.823 1.00 94.62 475 ARG A C 1
ATOM 3682 O O . ARG A 1 475 ? 2.321 14.685 -37.088 1.00 94.62 475 ARG A O 1
ATOM 3689 N N . PHE A 1 476 ? 0.188 14.640 -36.423 1.00 96.38 476 PHE A N 1
ATOM 3690 C CA . PHE A 1 476 ? 0.141 13.178 -36.344 1.00 96.38 476 PHE A CA 1
ATOM 3691 C C . PHE A 1 476 ? 0.013 12.517 -37.721 1.00 96.38 476 PHE A C 1
ATOM 3693 O O . PHE A 1 476 ? 0.771 11.595 -38.013 1.00 96.38 476 PHE A O 1
ATOM 3700 N N . SER A 1 477 ? -0.906 13.003 -38.555 1.00 94.56 477 SER A N 1
ATOM 3701 C CA . SER A 1 477 ? -1.289 12.376 -39.826 1.00 94.56 477 SER A CA 1
ATOM 3702 C C . SER A 1 477 ? -0.309 12.661 -40.958 1.00 94.56 477 SER A C 1
ATOM 3704 O O . SER A 1 477 ? -0.067 11.778 -41.773 1.00 94.56 477 SER A O 1
ATOM 3706 N N . ASP A 1 478 ? 0.300 13.845 -41.002 1.00 94.75 478 ASP A N 1
ATOM 3707 C CA . ASP A 1 478 ? 1.155 14.234 -42.129 1.00 94.75 478 ASP A CA 1
ATOM 3708 C C . ASP A 1 478 ? 2.635 14.157 -41.772 1.00 94.75 478 ASP A C 1
ATOM 3710 O O . ASP A 1 478 ? 3.430 13.712 -42.592 1.00 94.75 478 ASP A O 1
ATOM 3714 N N . LEU A 1 479 ? 3.011 14.542 -40.545 1.00 95.88 479 LEU A N 1
ATOM 3715 C CA . LEU A 1 479 ? 4.417 14.597 -40.128 1.00 95.88 479 LEU A CA 1
ATOM 3716 C C . LEU A 1 479 ? 4.867 13.297 -39.453 1.00 95.88 479 LEU A C 1
ATOM 3718 O O . LEU A 1 479 ? 5.688 12.572 -40.011 1.00 95.88 479 LEU A O 1
ATOM 3722 N N . HIS A 1 480 ? 4.312 12.951 -38.285 1.00 96.75 480 HIS A N 1
ATOM 3723 C CA . HIS A 1 480 ? 4.768 11.780 -37.514 1.00 96.75 480 HIS A CA 1
ATOM 3724 C C . HIS A 1 480 ? 4.511 10.467 -38.250 1.00 96.75 480 HIS A C 1
ATOM 3726 O O . HIS A 1 480 ? 5.401 9.623 -38.325 1.00 96.75 480 HIS A O 1
ATOM 3732 N N . ARG A 1 481 ? 3.320 10.294 -38.836 1.00 96.12 481 ARG A N 1
ATOM 3733 C CA . ARG A 1 481 ? 3.003 9.124 -39.668 1.00 96.12 481 ARG A CA 1
ATOM 3734 C C . ARG A 1 481 ? 4.000 8.978 -40.821 1.00 96.12 481 ARG A C 1
ATOM 3736 O O . ARG A 1 481 ? 4.509 7.878 -41.029 1.00 96.12 481 ARG A O 1
ATOM 3743 N N . ALA A 1 482 ? 4.306 10.064 -41.538 1.00 94.75 482 ALA A N 1
ATOM 3744 C CA . ALA A 1 482 ? 5.258 10.035 -42.649 1.00 94.75 482 ALA A CA 1
ATOM 3745 C C . ALA A 1 482 ? 6.693 9.753 -42.175 1.00 94.75 482 ALA A C 1
ATOM 3747 O O . ALA A 1 482 ? 7.375 8.930 -42.782 1.00 94.75 482 ALA A O 1
ATOM 3748 N N . ALA A 1 483 ? 7.119 10.342 -41.052 1.00 95.06 483 ALA A N 1
ATOM 3749 C CA . ALA A 1 483 ? 8.411 10.072 -40.414 1.00 95.06 483 ALA A CA 1
ATOM 3750 C C . ALA A 1 483 ? 8.582 8.594 -40.029 1.00 95.06 483 ALA A C 1
ATOM 3752 O O . ALA A 1 483 ? 9.678 8.036 -40.111 1.00 95.06 483 ALA A O 1
ATOM 3753 N N . LEU A 1 484 ? 7.490 7.945 -39.625 1.00 95.38 484 LEU A N 1
ATOM 3754 C CA . LEU A 1 484 ? 7.453 6.519 -39.305 1.00 95.38 484 LEU A CA 1
ATOM 3755 C C . LEU A 1 484 ? 7.127 5.638 -40.518 1.00 95.38 484 LEU A C 1
ATOM 3757 O O . LEU A 1 484 ? 7.125 4.422 -40.377 1.00 95.38 484 LEU A O 1
ATOM 3761 N N . ARG A 1 485 ? 6.863 6.218 -41.696 1.00 94.88 485 ARG A N 1
ATOM 3762 C CA . ARG A 1 485 ? 6.434 5.520 -42.922 1.00 94.88 485 ARG A CA 1
ATOM 3763 C C . ARG A 1 485 ? 5.225 4.597 -42.725 1.00 94.88 485 ARG A C 1
ATOM 3765 O O . ARG A 1 485 ? 5.115 3.569 -43.382 1.00 94.88 485 ARG A O 1
ATOM 3772 N N . LEU A 1 486 ? 4.311 4.962 -41.826 1.00 93.69 486 LEU A N 1
ATOM 3773 C CA . LEU A 1 486 ? 3.040 4.249 -41.696 1.00 93.69 486 LEU A CA 1
ATOM 3774 C C . LEU A 1 486 ? 2.165 4.536 -42.934 1.00 93.69 486 LEU A C 1
ATOM 3776 O O . LEU A 1 486 ? 2.059 5.709 -43.323 1.00 93.69 486 LEU A O 1
ATOM 3780 N N . PRO A 1 487 ? 1.528 3.521 -43.549 1.00 92.00 487 PRO A N 1
ATOM 3781 C CA . PRO A 1 487 ? 0.652 3.727 -44.702 1.00 92.00 487 PRO A CA 1
ATOM 3782 C C . PRO A 1 487 ? -0.497 4.692 -44.382 1.00 92.00 487 PRO A C 1
ATOM 3784 O O . PRO A 1 487 ? -0.987 4.734 -43.251 1.00 92.00 487 PRO A O 1
ATOM 3787 N N . GLN A 1 488 ? -0.912 5.504 -45.356 1.00 90.94 488 GLN A N 1
ATOM 3788 C CA . GLN A 1 488 ? -1.952 6.519 -45.138 1.00 90.94 488 GLN A CA 1
ATOM 3789 C C . GLN A 1 488 ? -3.320 5.863 -44.900 1.00 90.94 488 GLN A C 1
ATOM 3791 O O . GLN A 1 488 ? -4.092 6.309 -44.060 1.00 90.94 488 GLN A O 1
ATOM 3796 N N . GLU A 1 489 ? -3.576 4.767 -45.600 1.00 91.81 489 GLU A N 1
ATOM 3797 C CA . GLU A 1 489 ? -4.737 3.891 -45.490 1.00 91.81 489 GLU A CA 1
ATOM 3798 C C . GLU A 1 489 ? -4.808 3.124 -44.163 1.00 91.81 489 GLU A C 1
ATOM 3800 O O . GLU A 1 489 ? -5.878 2.644 -43.807 1.00 91.81 489 GLU A O 1
ATOM 3805 N N . ALA A 1 490 ? -3.698 3.031 -43.425 1.00 91.62 490 ALA A N 1
ATOM 3806 C CA . ALA A 1 490 ? -3.589 2.322 -42.150 1.00 91.62 490 ALA A CA 1
ATOM 3807 C C . ALA A 1 490 ? -3.565 3.273 -40.937 1.00 91.62 490 ALA A C 1
ATOM 3809 O O . ALA A 1 490 ? -3.235 2.859 -39.821 1.00 91.62 490 ALA A O 1
ATOM 3810 N N . PHE A 1 491 ? -3.868 4.560 -41.137 1.00 96.44 491 PHE A N 1
ATOM 3811 C CA . PHE A 1 491 ? -3.768 5.579 -40.099 1.00 96.44 491 PHE A CA 1
ATOM 3812 C C . PHE A 1 491 ? -4.948 6.553 -40.132 1.00 96.44 491 PHE A C 1
ATOM 3814 O O . PHE A 1 491 ? -5.277 7.123 -41.170 1.00 96.44 491 PHE A O 1
ATOM 3821 N N . ARG A 1 492 ? -5.541 6.819 -38.966 1.00 96.06 492 ARG A N 1
ATOM 3822 C CA . ARG A 1 492 ? -6.585 7.835 -38.782 1.00 96.06 492 ARG A CA 1
ATOM 3823 C C . ARG A 1 492 ? -6.322 8.665 -37.531 1.00 96.06 492 ARG A C 1
ATOM 3825 O O . ARG A 1 492 ? -5.841 8.150 -36.525 1.00 96.06 492 ARG A O 1
ATOM 3832 N N . HIS A 1 493 ? -6.672 9.945 -37.579 1.00 96.38 493 HIS A N 1
ATOM 3833 C CA . HIS A 1 493 ? -6.694 10.820 -36.411 1.00 96.38 493 HIS A CA 1
ATOM 3834 C C . HIS A 1 493 ? -8.136 11.212 -36.083 1.00 96.38 493 HIS A C 1
ATOM 3836 O O . HIS A 1 493 ? -8.884 11.582 -36.981 1.00 96.38 493 HIS A O 1
ATOM 3842 N N . GLU A 1 494 ? -8.497 11.156 -34.805 1.00 93.94 494 GLU A N 1
ATOM 3843 C CA . GLU A 1 494 ? -9.802 11.557 -34.278 1.00 93.94 494 GLU A CA 1
ATOM 3844 C C . GLU A 1 494 ? -9.595 12.638 -33.212 1.00 93.94 494 GLU A C 1
ATOM 3846 O O . GLU A 1 494 ? -8.967 12.404 -32.171 1.00 93.94 494 GLU A O 1
ATOM 3851 N N . GLY A 1 495 ? -10.071 13.851 -33.489 1.00 87.56 495 GLY A N 1
ATOM 3852 C CA . GLY A 1 495 ? -9.798 15.018 -32.664 1.00 87.56 495 GLY A CA 1
ATOM 3853 C C . GLY A 1 495 ? -10.997 15.564 -31.896 1.00 87.56 495 GLY A C 1
ATOM 3854 O O . GLY A 1 495 ? -12.132 15.525 -32.365 1.00 87.56 495 GLY A O 1
ATOM 3855 N N . THR A 1 496 ? -10.742 16.157 -30.727 1.00 88.06 496 THR A N 1
ATOM 3856 C CA . THR A 1 496 ? -11.692 17.082 -30.081 1.00 88.06 496 THR A CA 1
ATOM 3857 C C . THR A 1 496 ? -11.407 18.534 -30.493 1.00 88.06 496 THR A C 1
ATOM 3859 O O . THR A 1 496 ? -10.257 18.863 -30.823 1.00 88.06 496 THR A O 1
ATOM 3862 N N . PRO A 1 497 ? -12.416 19.429 -30.490 1.00 83.19 497 PRO A N 1
ATOM 3863 C CA . PRO A 1 497 ? -12.249 20.815 -30.924 1.00 83.19 497 PRO A CA 1
ATOM 3864 C C . PRO A 1 497 ? -11.167 21.580 -30.149 1.00 83.19 497 PRO A C 1
ATOM 3866 O O . PRO A 1 497 ? -10.928 21.359 -28.962 1.00 83.19 497 PRO A O 1
ATOM 3869 N N . ALA A 1 498 ? -10.522 22.534 -30.822 1.00 73.50 498 ALA A N 1
ATOM 3870 C CA . ALA A 1 498 ? -9.569 23.437 -30.186 1.00 73.50 498 ALA A CA 1
ATOM 3871 C C . ALA A 1 498 ? -10.277 24.401 -29.219 1.00 73.50 498 ALA A C 1
ATOM 3873 O O . ALA A 1 498 ? -11.325 24.953 -29.541 1.00 73.50 498 ALA A O 1
ATOM 3874 N N . LEU A 1 499 ? -9.668 24.657 -28.058 1.00 72.00 499 LEU A N 1
ATOM 3875 C CA . LEU A 1 499 ? -10.259 25.512 -27.021 1.00 72.00 499 LEU A CA 1
ATOM 3876 C C . LEU A 1 499 ? -9.814 26.983 -27.079 1.00 72.00 499 LEU A C 1
ATOM 3878 O O . LEU A 1 499 ? -10.445 27.830 -26.451 1.00 72.00 499 LEU A O 1
ATOM 3882 N N . ASN A 1 500 ? -8.720 27.311 -27.783 1.00 76.25 500 ASN A N 1
ATOM 3883 C CA . ASN A 1 500 ? -8.257 28.694 -27.952 1.00 76.25 500 ASN A CA 1
ATOM 3884 C C . ASN A 1 500 ? -7.373 28.901 -29.206 1.00 76.25 500 ASN A C 1
ATOM 3886 O O . ASN A 1 500 ? -6.690 27.991 -29.675 1.00 76.25 500 ASN A O 1
ATOM 3890 N N . GLU A 1 501 ? -7.329 30.136 -29.723 1.00 75.81 501 GLU A N 1
ATOM 3891 C CA . GLU A 1 501 ? -6.489 30.510 -30.881 1.00 75.81 501 GLU A CA 1
ATOM 3892 C C . GLU A 1 501 ? -4.981 30.480 -30.580 1.00 75.81 501 GLU A C 1
ATOM 3894 O O . GLU A 1 501 ? -4.150 30.300 -31.472 1.00 75.81 501 GLU A O 1
ATOM 3899 N N . ALA A 1 502 ? -4.597 30.663 -29.314 1.00 77.00 502 ALA A N 1
ATOM 3900 C CA . ALA A 1 502 ? -3.199 30.595 -28.899 1.00 77.00 502 ALA A CA 1
ATOM 3901 C C . ALA A 1 502 ? -2.620 29.178 -29.068 1.00 77.00 502 ALA A C 1
ATOM 3903 O O . ALA A 1 502 ? -1.469 29.045 -29.489 1.00 77.00 502 ALA A O 1
ATOM 3904 N N . ALA A 1 503 ? -3.406 28.126 -28.802 1.00 76.12 503 ALA A N 1
ATOM 3905 C CA . ALA A 1 503 ? -2.991 26.746 -29.045 1.00 76.12 503 ALA A CA 1
ATOM 3906 C C . ALA A 1 503 ? -2.825 26.454 -30.539 1.00 76.12 503 ALA A C 1
ATOM 3908 O O . ALA A 1 503 ? -1.880 25.757 -30.892 1.00 76.12 503 ALA A O 1
ATOM 3909 N N . LEU A 1 504 ? -3.667 27.031 -31.407 1.00 81.50 504 LEU A N 1
ATOM 3910 C CA . LEU A 1 504 ? -3.528 26.897 -32.863 1.00 81.50 504 LEU A CA 1
ATOM 3911 C C . LEU A 1 504 ? -2.194 27.480 -33.350 1.00 81.50 504 LEU A C 1
ATOM 3913 O O . LEU A 1 504 ? -1.428 26.800 -34.028 1.00 81.50 504 LEU A O 1
ATOM 3917 N N . ARG A 1 505 ? -1.864 28.710 -32.930 1.00 80.00 505 ARG A N 1
ATOM 3918 C CA . ARG A 1 505 ? -0.583 29.351 -33.282 1.00 80.00 505 ARG A CA 1
ATOM 3919 C C . ARG A 1 505 ? 0.628 28.609 -32.712 1.00 80.00 505 ARG A C 1
ATOM 3921 O O . ARG A 1 505 ? 1.639 28.462 -33.393 1.00 80.00 505 ARG A O 1
ATOM 3928 N N . GLY A 1 506 ? 0.533 28.143 -31.465 1.00 82.88 506 GLY A N 1
ATOM 3929 C CA . GLY A 1 506 ? 1.601 27.372 -30.823 1.00 82.88 506 GLY A CA 1
ATOM 3930 C C . GLY A 1 506 ? 1.819 25.995 -31.458 1.00 82.88 506 GLY A C 1
ATOM 3931 O O . GLY A 1 506 ? 2.953 25.508 -31.507 1.00 82.88 506 GLY A O 1
ATOM 3932 N N . GLU A 1 507 ? 0.754 25.369 -31.959 1.00 88.44 507 GLU A N 1
ATOM 3933 C CA . GLU A 1 507 ? 0.853 24.113 -32.696 1.00 88.44 507 GLU A CA 1
ATOM 3934 C C . GLU A 1 507 ? 1.521 24.311 -34.052 1.00 88.44 507 GLU A C 1
ATOM 3936 O O . GLU A 1 507 ? 2.425 23.540 -34.354 1.00 88.44 507 GLU A O 1
ATOM 3941 N N . GLU A 1 508 ? 1.159 25.346 -34.814 1.00 87.25 508 GLU A N 1
ATOM 3942 C CA . GLU A 1 508 ? 1.765 25.621 -36.125 1.00 87.25 508 GLU A CA 1
ATOM 3943 C C . GLU A 1 508 ? 3.290 25.785 -36.018 1.00 87.25 508 GLU A C 1
ATOM 3945 O O . GLU A 1 508 ? 4.047 25.117 -36.720 1.00 87.25 508 GLU A O 1
ATOM 3950 N N . ALA A 1 509 ? 3.759 26.558 -35.033 1.00 88.56 509 ALA A N 1
ATOM 3951 C CA . ALA A 1 509 ? 5.190 26.678 -34.748 1.00 88.56 509 ALA A CA 1
ATOM 3952 C C . ALA A 1 509 ? 5.832 25.328 -34.376 1.00 88.56 509 ALA A C 1
ATOM 3954 O O . ALA A 1 509 ? 6.971 25.044 -34.740 1.00 88.56 509 ALA A O 1
ATOM 3955 N N . THR A 1 510 ? 5.110 24.468 -33.651 1.00 89.62 510 THR A N 1
ATOM 3956 C CA . THR A 1 510 ? 5.615 23.135 -33.297 1.00 89.62 510 THR A CA 1
ATOM 3957 C C . THR A 1 510 ? 5.637 22.196 -34.506 1.00 89.62 510 THR A C 1
ATOM 3959 O O . THR A 1 510 ? 6.555 21.388 -34.614 1.00 89.62 510 THR A O 1
ATOM 3962 N N . ALA A 1 511 ? 4.658 22.283 -35.407 1.00 91.38 511 ALA A N 1
ATOM 3963 C CA . ALA A 1 511 ? 4.605 21.498 -36.635 1.00 91.38 511 ALA A CA 1
ATOM 3964 C C . ALA A 1 511 ? 5.784 21.843 -37.557 1.00 91.38 511 ALA A C 1
ATOM 3966 O O . ALA A 1 511 ? 6.484 20.935 -37.994 1.00 91.38 511 ALA A O 1
ATOM 3967 N N . GLN A 1 512 ? 6.092 23.133 -37.726 1.00 91.19 512 GLN A N 1
ATOM 3968 C CA . GLN A 1 512 ? 7.259 23.601 -38.491 1.00 91.19 512 GLN A CA 1
ATOM 3969 C C . GLN A 1 512 ? 8.589 23.061 -37.939 1.00 91.19 512 GLN A C 1
ATOM 3971 O O . GLN A 1 512 ? 9.489 22.697 -38.697 1.00 91.19 512 GLN A O 1
ATOM 3976 N N . LEU A 1 513 ? 8.719 22.938 -36.612 1.00 92.00 513 LEU A N 1
ATOM 3977 C CA . LEU A 1 513 ? 9.895 22.294 -36.020 1.00 92.00 513 LEU A CA 1
ATOM 3978 C C . LEU A 1 513 ? 9.996 20.819 -36.431 1.00 92.00 513 LEU A C 1
ATOM 3980 O O . LEU A 1 513 ? 11.075 20.378 -36.804 1.00 92.00 513 LEU A O 1
ATOM 3984 N N . TYR A 1 514 ? 8.890 20.070 -36.413 1.00 93.62 514 TYR A N 1
ATOM 3985 C CA . TYR A 1 514 ? 8.887 18.660 -36.822 1.00 93.62 514 TYR A CA 1
ATOM 3986 C C . TYR A 1 514 ? 9.031 18.447 -38.336 1.00 93.62 514 TYR A C 1
ATOM 3988 O O . TYR A 1 514 ? 9.456 17.373 -38.742 1.00 93.62 514 TYR A O 1
ATOM 3996 N N . GLU A 1 515 ? 8.733 19.444 -39.172 1.00 92.19 515 GLU A N 1
ATOM 3997 C CA . GLU A 1 515 ? 9.035 19.384 -40.612 1.00 92.19 515 GLU A CA 1
ATOM 3998 C C . GLU A 1 515 ? 10.545 19.356 -40.879 1.00 92.19 515 GLU A C 1
ATOM 4000 O O . GLU A 1 515 ? 11.009 18.622 -41.746 1.00 92.19 515 GLU A O 1
ATOM 4005 N N . SER A 1 516 ? 11.313 20.141 -40.119 1.00 90.44 516 SER A N 1
ATOM 4006 C CA . SER A 1 516 ? 12.780 20.193 -40.234 1.00 90.44 516 SER A CA 1
ATOM 4007 C C . SER A 1 516 ? 13.508 19.148 -39.378 1.00 90.44 516 SER A C 1
ATOM 4009 O O . SER A 1 516 ? 14.662 18.819 -39.647 1.00 90.44 516 SER A O 1
ATOM 4011 N N . ASP A 1 517 ? 12.841 18.619 -38.351 1.00 92.25 517 ASP A N 1
ATOM 4012 C CA . ASP A 1 517 ? 13.374 17.641 -37.403 1.00 92.25 517 ASP A CA 1
ATOM 4013 C C . ASP A 1 517 ? 12.337 16.536 -37.112 1.00 92.25 517 ASP A C 1
ATOM 4015 O O . ASP A 1 517 ? 11.707 16.528 -36.044 1.00 92.25 517 ASP A O 1
ATOM 4019 N N . PRO A 1 518 ? 12.160 15.575 -38.041 1.00 93.31 518 PRO A N 1
ATOM 4020 C CA . PRO A 1 518 ? 11.083 14.581 -37.972 1.00 93.31 518 PRO A CA 1
ATOM 4021 C C . PRO A 1 518 ? 11.105 13.703 -36.713 1.00 93.31 518 PRO A C 1
ATOM 4023 O O . PRO A 1 518 ? 10.068 13.212 -36.271 1.00 93.31 518 PRO A O 1
ATOM 4026 N N . TYR A 1 519 ? 12.277 13.525 -36.092 1.00 93.50 519 TYR A N 1
ATOM 4027 C CA . TYR A 1 519 ? 12.467 12.667 -34.914 1.00 93.50 519 TYR A CA 1
ATOM 4028 C C . TYR A 1 519 ? 12.623 13.452 -33.593 1.00 93.50 519 TYR A C 1
ATOM 4030 O O . TYR A 1 519 ? 12.719 12.854 -32.509 1.00 93.50 519 TYR A O 1
ATOM 4038 N N . GLY A 1 520 ? 12.591 14.790 -33.635 1.00 89.44 520 GLY A N 1
ATOM 4039 C CA . GLY A 1 520 ? 12.689 15.654 -32.451 1.00 89.44 520 GLY A CA 1
ATOM 4040 C C . GLY A 1 520 ? 14.073 15.649 -31.788 1.00 89.44 520 GLY A C 1
ATOM 4041 O O . GLY A 1 520 ? 14.193 15.678 -30.558 1.00 89.44 520 GLY A O 1
ATOM 4042 N N . CYS A 1 521 ? 15.114 15.537 -32.603 1.00 87.38 521 CYS A N 1
ATOM 4043 C CA . CYS A 1 521 ? 16.517 15.417 -32.234 1.00 87.38 521 CYS A CA 1
ATOM 4044 C C . CYS A 1 521 ? 17.290 16.741 -32.175 1.00 87.38 521 CYS A C 1
ATOM 4046 O O . CYS A 1 521 ? 18.337 16.824 -31.516 1.00 87.38 521 CYS A O 1
ATOM 4048 N N . GLY A 1 522 ? 16.785 17.764 -32.852 1.00 86.06 522 GLY A N 1
ATOM 4049 C CA . GLY A 1 522 ? 17.305 19.119 -32.887 1.00 86.06 522 GLY A CA 1
ATOM 4050 C C . GLY A 1 522 ? 17.317 19.772 -31.508 1.00 86.06 522 GLY A C 1
ATOM 4051 O O . GLY A 1 522 ? 16.664 19.329 -30.561 1.00 86.06 522 GLY A O 1
ATOM 4052 N N . THR A 1 523 ? 18.092 20.845 -31.373 1.00 85.12 523 THR A N 1
ATOM 4053 C CA . THR A 1 523 ? 18.378 21.492 -30.082 1.00 85.12 523 THR A CA 1
ATOM 4054 C C . THR A 1 523 ? 17.115 21.872 -29.311 1.00 85.12 523 THR A C 1
ATOM 4056 O O . THR A 1 523 ? 17.049 21.624 -28.106 1.00 85.12 523 THR A O 1
ATOM 4059 N N . GLU A 1 524 ? 16.097 22.414 -29.978 1.00 89.25 524 GLU A N 1
ATOM 4060 C CA . GLU A 1 524 ? 14.871 22.874 -29.326 1.00 89.25 524 GLU A CA 1
ATOM 4061 C C . GLU A 1 524 ? 13.966 21.718 -28.866 1.00 89.25 524 GLU A C 1
ATOM 4063 O O . GLU A 1 524 ? 13.634 21.627 -27.678 1.00 89.25 524 GLU A O 1
ATOM 4068 N N . LEU A 1 525 ? 13.591 20.811 -29.776 1.00 90.44 525 LEU A N 1
ATOM 4069 C CA . LEU A 1 525 ? 12.710 19.677 -29.467 1.00 90.44 525 LEU A CA 1
ATOM 4070 C C . LEU A 1 525 ? 13.367 18.714 -28.474 1.00 90.44 525 LEU A C 1
ATOM 4072 O O . LEU A 1 525 ? 12.741 18.325 -27.482 1.00 90.44 525 LEU A O 1
ATOM 4076 N N . ARG A 1 526 ? 14.662 18.432 -28.642 1.00 90.38 526 ARG A N 1
ATOM 4077 C CA . ARG A 1 526 ? 15.427 17.594 -27.714 1.00 90.38 526 ARG A CA 1
ATOM 4078 C C . ARG A 1 526 ? 15.529 18.223 -26.325 1.00 90.38 526 ARG A C 1
ATOM 4080 O O . ARG A 1 526 ? 15.397 17.510 -25.330 1.00 90.38 526 ARG A O 1
ATOM 4087 N N . SER A 1 527 ? 15.716 19.542 -26.228 1.00 91.00 527 SER A N 1
ATOM 4088 C CA . SER A 1 527 ? 15.728 20.240 -24.932 1.00 91.00 527 SER A CA 1
ATOM 4089 C C . SER A 1 527 ? 14.368 20.162 -24.241 1.00 91.00 527 SER A C 1
ATOM 4091 O O . SER A 1 527 ? 14.302 19.823 -23.056 1.00 91.00 527 SER A O 1
ATOM 4093 N N . LYS A 1 528 ? 13.273 20.386 -24.984 1.00 89.88 528 LYS A N 1
ATOM 4094 C CA . LYS A 1 528 ? 11.901 20.208 -24.474 1.00 89.88 528 LYS A CA 1
ATOM 4095 C C . LYS A 1 528 ? 11.675 18.771 -23.986 1.00 89.88 528 LYS A C 1
ATOM 4097 O O . LYS A 1 528 ? 11.104 18.580 -22.913 1.00 89.88 528 LYS A O 1
ATOM 4102 N N . ARG A 1 529 ? 12.164 17.766 -24.721 1.00 92.12 529 ARG A N 1
ATOM 4103 C CA . ARG A 1 529 ? 12.073 16.342 -24.355 1.00 92.12 529 ARG A CA 1
ATOM 4104 C C . ARG A 1 529 ? 12.853 16.021 -23.076 1.00 92.12 529 ARG A C 1
ATOM 4106 O O . ARG A 1 529 ? 12.311 15.360 -22.196 1.00 92.12 529 ARG A O 1
ATOM 4113 N N . MET A 1 530 ? 14.079 16.532 -22.921 1.00 90.31 530 MET A N 1
ATOM 4114 C CA . MET A 1 530 ? 14.875 16.335 -21.696 1.00 90.31 530 MET A CA 1
ATOM 4115 C C . MET A 1 530 ? 14.230 16.979 -20.462 1.00 90.31 530 MET A C 1
ATOM 4117 O O . MET A 1 530 ? 14.214 16.374 -19.393 1.00 90.31 530 MET A O 1
ATOM 4121 N N . GLN A 1 531 ? 13.652 18.177 -20.601 1.00 91.56 531 GLN A N 1
ATOM 4122 C CA . GLN A 1 531 ? 12.938 18.846 -19.502 1.00 91.56 531 GLN A CA 1
ATOM 4123 C C . GLN A 1 531 ? 11.695 18.067 -19.043 1.00 91.56 531 GLN A C 1
ATOM 4125 O O . GLN A 1 531 ? 11.296 18.161 -17.883 1.00 91.56 531 GLN A O 1
ATOM 4130 N N . ARG A 1 532 ? 11.102 17.275 -19.943 1.00 90.69 532 ARG A N 1
ATOM 4131 C CA . ARG A 1 532 ? 9.946 16.408 -19.683 1.00 90.69 532 ARG A CA 1
ATOM 4132 C C . ARG A 1 532 ? 10.331 15.002 -19.207 1.00 90.69 532 ARG A C 1
ATOM 4134 O O . ARG A 1 532 ? 9.476 14.125 -19.193 1.00 90.69 532 ARG A O 1
ATOM 4141 N N . ASP A 1 533 ? 11.573 14.780 -18.768 1.00 92.38 533 ASP A N 1
ATOM 4142 C CA . ASP A 1 533 ? 11.983 13.560 -18.051 1.00 92.38 533 ASP A CA 1
ATOM 4143 C C . ASP A 1 533 ? 12.505 13.848 -16.624 1.00 92.38 533 ASP A C 1
ATOM 4145 O O . ASP A 1 533 ? 13.626 13.473 -16.265 1.00 92.38 533 ASP A O 1
ATOM 4149 N N . PRO A 1 534 ? 11.717 14.521 -15.761 1.00 93.12 534 PRO A N 1
ATOM 4150 C CA . PRO A 1 534 ? 12.162 14.909 -14.421 1.00 93.12 534 PRO A CA 1
ATOM 4151 C C . PRO A 1 534 ? 12.419 13.725 -13.475 1.00 93.12 534 PRO A C 1
ATOM 4153 O O . PRO A 1 534 ? 12.997 13.915 -12.403 1.00 93.12 534 PRO A O 1
ATOM 4156 N N . PHE A 1 535 ? 11.985 12.516 -13.841 1.00 92.50 535 PHE A N 1
ATOM 4157 C CA . PHE A 1 535 ? 12.128 11.302 -13.031 1.00 92.50 535 PHE A CA 1
ATOM 4158 C C . PHE A 1 535 ? 13.116 10.287 -13.618 1.00 92.50 535 PHE A C 1
ATOM 4160 O O . PHE A 1 535 ? 13.212 9.181 -13.082 1.00 92.50 535 PHE A O 1
ATOM 4167 N N . ALA A 1 536 ? 13.849 10.652 -14.678 1.00 89.94 536 ALA A N 1
ATOM 4168 C CA . ALA A 1 536 ? 14.806 9.785 -15.366 1.00 89.94 536 ALA A CA 1
ATOM 4169 C C . ALA A 1 536 ? 14.203 8.416 -15.745 1.00 89.94 536 ALA A C 1
ATOM 4171 O O . ALA A 1 536 ? 14.819 7.366 -15.537 1.00 89.94 536 ALA A O 1
ATOM 4172 N N . ALA A 1 537 ? 12.969 8.428 -16.259 1.00 86.00 537 ALA A N 1
ATOM 4173 C CA . ALA A 1 537 ? 12.276 7.231 -16.723 1.00 86.00 537 ALA A CA 1
ATOM 4174 C C . ALA A 1 537 ? 12.912 6.677 -18.009 1.00 86.00 537 ALA A C 1
ATOM 4176 O O . ALA A 1 537 ? 12.969 5.454 -18.186 1.00 86.00 537 ALA A O 1
ATOM 4177 N N . GLY A 1 538 ? 13.435 7.570 -18.862 1.00 87.44 538 GLY A N 1
ATOM 4178 C CA . GLY A 1 538 ? 13.995 7.229 -20.166 1.00 87.44 538 GLY A CA 1
ATOM 4179 C C . GLY A 1 538 ? 12.951 6.733 -21.178 1.00 87.44 538 GLY A C 1
ATOM 4180 O O . GLY A 1 538 ? 11.799 6.469 -20.842 1.00 87.44 538 GLY A O 1
ATOM 4181 N N . GLY A 1 539 ? 13.372 6.597 -22.439 1.00 85.94 539 GLY A N 1
ATOM 4182 C CA . GLY A 1 539 ? 12.543 6.064 -23.528 1.00 85.94 539 GLY A CA 1
ATOM 4183 C C . GLY A 1 539 ? 12.548 4.532 -23.609 1.00 85.94 539 GLY A C 1
ATOM 4184 O O . GLY A 1 539 ? 12.997 3.844 -22.684 1.00 85.94 539 GLY A O 1
ATOM 4185 N N . TYR A 1 540 ? 12.049 3.978 -24.716 1.00 85.69 540 TYR A N 1
ATOM 4186 C CA . TYR A 1 540 ? 12.243 2.558 -25.036 1.00 85.69 540 TYR A CA 1
ATOM 4187 C C . TYR A 1 540 ? 13.656 2.295 -25.556 1.00 85.69 540 TYR A C 1
ATOM 4189 O O . TYR A 1 540 ? 14.278 3.152 -26.175 1.00 85.69 540 TYR A O 1
ATOM 4197 N N . ASN A 1 541 ? 14.132 1.074 -25.313 1.00 78.31 541 ASN A N 1
ATOM 4198 C CA . ASN A 1 541 ? 15.392 0.563 -25.842 1.00 78.31 541 ASN A CA 1
ATOM 4199 C C . ASN A 1 541 ? 15.105 -0.567 -26.840 1.00 78.31 541 ASN A C 1
ATOM 4201 O O . ASN A 1 541 ? 14.110 -1.285 -26.690 1.00 78.31 541 ASN A O 1
ATOM 4205 N N . GLY A 1 542 ? 16.026 -0.783 -27.783 1.00 79.44 542 GLY A N 1
ATOM 4206 C CA . GLY A 1 542 ? 15.921 -1.820 -28.817 1.00 79.44 542 GLY A CA 1
ATOM 4207 C C . GLY A 1 542 ? 15.724 -3.251 -28.300 1.00 79.44 542 GLY A C 1
ATOM 4208 O O . GLY A 1 542 ? 15.116 -4.064 -28.984 1.00 79.44 542 GLY A O 1
ATOM 4209 N N . ASP A 1 543 ? 16.120 -3.548 -27.058 1.00 83.25 543 ASP A N 1
ATOM 4210 C CA . ASP A 1 543 ? 15.917 -4.864 -26.426 1.00 83.25 543 ASP A CA 1
ATOM 4211 C C . ASP A 1 543 ? 14.437 -5.275 -26.325 1.00 83.25 543 ASP A C 1
ATOM 4213 O O . ASP A 1 543 ? 14.114 -6.456 -26.175 1.00 83.25 543 ASP A O 1
ATOM 4217 N N . ARG A 1 544 ? 13.526 -4.295 -26.330 1.00 82.25 544 ARG A N 1
ATOM 4218 C CA . ARG A 1 544 ? 12.088 -4.519 -26.142 1.00 82.25 544 ARG A CA 1
ATOM 4219 C C . ARG A 1 544 ? 11.341 -4.726 -27.455 1.00 82.25 544 ARG A C 1
ATOM 4221 O O . ARG A 1 544 ? 10.425 -5.545 -27.495 1.00 82.25 544 ARG A O 1
ATOM 4228 N N . CYS A 1 545 ? 11.768 -4.013 -28.491 1.00 89.00 545 CYS A N 1
ATOM 4229 C CA . CYS A 1 545 ? 11.173 -3.983 -29.822 1.00 89.00 545 CYS A CA 1
ATOM 4230 C C . CYS A 1 545 ? 12.300 -4.118 -30.854 1.00 89.00 545 CYS A C 1
ATOM 4232 O O . CYS A 1 545 ? 12.747 -3.108 -31.399 1.00 89.00 545 CYS A O 1
ATOM 4234 N N . PRO A 1 546 ? 12.816 -5.345 -31.062 1.00 89.56 546 PRO A N 1
ATOM 4235 C CA . PRO A 1 546 ? 14.035 -5.568 -31.832 1.00 89.56 546 PRO A CA 1
ATOM 4236 C C . PRO A 1 546 ? 13.901 -5.145 -33.298 1.00 89.56 546 PRO A C 1
ATOM 4238 O O . PRO A 1 546 ? 14.869 -4.659 -33.870 1.00 89.56 546 PRO A O 1
ATOM 4241 N N . GLU A 1 547 ? 12.710 -5.269 -33.887 1.00 90.38 547 GLU A N 1
ATOM 4242 C CA . GLU A 1 547 ? 12.476 -4.971 -35.307 1.00 90.38 547 GLU A CA 1
ATOM 4243 C C . GLU A 1 547 ? 12.482 -3.468 -35.627 1.00 90.38 547 GLU A C 1
ATOM 4245 O O . GLU A 1 547 ? 12.790 -3.084 -36.746 1.00 90.38 547 GLU A O 1
ATOM 4250 N N . ILE A 1 548 ? 12.216 -2.608 -34.636 1.00 93.81 548 ILE A N 1
ATOM 4251 C CA . ILE A 1 548 ? 12.320 -1.140 -34.762 1.00 93.81 548 ILE A CA 1
ATOM 4252 C C . ILE A 1 548 ? 13.446 -0.570 -33.891 1.00 93.81 548 ILE A C 1
ATOM 4254 O O . ILE A 1 548 ? 13.466 0.623 -33.594 1.00 93.81 548 ILE A O 1
ATOM 4258 N N . ALA A 1 549 ? 14.379 -1.410 -33.434 1.00 93.12 549 ALA A N 1
ATOM 4259 C CA . ALA A 1 549 ? 15.433 -1.009 -32.503 1.00 93.12 549 ALA A CA 1
ATOM 4260 C C . ALA A 1 549 ? 16.303 0.129 -33.049 1.00 93.12 549 ALA A C 1
ATOM 4262 O O . ALA A 1 549 ? 16.679 1.030 -32.301 1.00 93.12 549 ALA A O 1
ATOM 4263 N N . GLU A 1 550 ? 16.603 0.083 -34.345 1.00 92.38 550 GLU A N 1
ATOM 4264 C CA . GLU A 1 550 ? 17.358 1.125 -35.036 1.00 92.38 550 GLU A CA 1
ATOM 4265 C C . GLU A 1 550 ? 16.534 2.398 -35.236 1.00 92.38 550 GLU A C 1
ATOM 4267 O O . GLU A 1 550 ? 17.065 3.485 -35.049 1.00 92.38 550 GLU A O 1
ATOM 4272 N N . LEU A 1 551 ? 15.233 2.285 -35.524 1.00 93.88 551 LEU A N 1
ATOM 4273 C CA . LEU A 1 551 ? 14.332 3.437 -35.600 1.00 93.88 551 LEU A CA 1
ATOM 4274 C C . LEU A 1 551 ? 14.217 4.152 -34.242 1.00 93.88 551 LEU A C 1
ATOM 4276 O O . LEU A 1 551 ? 14.222 5.377 -34.187 1.00 93.88 551 LEU A O 1
ATOM 4280 N N . LEU A 1 552 ? 14.171 3.402 -33.134 1.00 92.62 552 LEU A N 1
ATOM 4281 C CA . LEU A 1 552 ? 14.125 3.960 -31.774 1.00 92.62 552 LEU A CA 1
ATOM 4282 C C . LEU A 1 552 ? 15.379 4.768 -31.404 1.00 92.62 552 LEU A C 1
ATOM 4284 O O . LEU A 1 552 ? 15.302 5.653 -30.550 1.00 92.62 552 LEU A O 1
ATOM 4288 N N . SER A 1 553 ? 16.531 4.451 -31.998 1.00 90.25 553 SER A N 1
ATOM 4289 C CA . SER A 1 553 ? 17.787 5.184 -31.801 1.00 90.25 553 SER A CA 1
ATOM 4290 C C . SER A 1 553 ? 18.111 6.148 -32.943 1.00 90.25 553 SER A C 1
ATOM 4292 O O . SER A 1 553 ? 19.110 6.870 -32.853 1.00 90.25 553 SER A O 1
ATOM 4294 N N . TYR A 1 554 ? 17.287 6.175 -33.993 1.00 92.50 554 TYR A N 1
ATOM 4295 C CA . TYR A 1 554 ? 17.519 6.992 -35.169 1.00 92.50 554 TYR A CA 1
ATOM 4296 C C . TYR A 1 554 ? 17.294 8.472 -34.878 1.00 92.50 554 TYR A C 1
ATOM 4298 O O . TYR A 1 554 ? 16.420 8.876 -34.110 1.00 92.50 554 TYR A O 1
ATOM 4306 N N . CYS A 1 555 ? 18.147 9.284 -35.488 1.00 88.31 555 CYS A N 1
ATOM 4307 C CA . CYS A 1 555 ? 18.226 10.704 -35.239 1.00 88.31 555 CYS A CA 1
ATOM 4308 C C . CYS A 1 555 ? 18.859 11.359 -36.466 1.00 88.31 555 CYS A C 1
ATOM 4310 O O . CYS A 1 555 ? 20.053 11.181 -36.712 1.00 88.31 555 CYS A O 1
ATOM 4312 N N . GLY A 1 556 ? 18.061 12.075 -37.252 1.00 84.88 556 GLY A N 1
ATOM 4313 C CA . GLY A 1 556 ? 18.509 12.692 -38.494 1.00 84.88 556 GLY A CA 1
ATOM 4314 C C . GLY A 1 556 ? 17.425 13.569 -39.123 1.00 84.88 556 GLY A C 1
ATOM 4315 O O . GLY A 1 556 ? 16.262 13.455 -38.732 1.00 84.88 556 GLY A O 1
ATOM 4316 N N . PRO A 1 557 ? 17.805 14.460 -40.055 1.00 84.38 557 PRO A N 1
ATOM 4317 C CA . PRO A 1 557 ? 16.852 15.268 -40.816 1.00 84.38 557 PRO A CA 1
ATOM 4318 C C . PRO A 1 557 ? 16.114 14.443 -41.881 1.00 84.38 557 PRO A C 1
ATOM 4320 O O . PRO A 1 557 ? 14.999 14.783 -42.260 1.00 84.38 557 PRO A O 1
ATOM 4323 N N . ASP A 1 558 ? 16.728 13.355 -42.346 1.00 90.62 558 ASP A N 1
ATOM 4324 C CA . ASP A 1 558 ? 16.167 12.468 -43.360 1.00 90.62 558 ASP A CA 1
ATOM 4325 C C . ASP A 1 558 ? 15.249 11.414 -42.735 1.00 90.62 558 ASP A C 1
ATOM 4327 O O . ASP A 1 558 ? 15.386 11.059 -41.566 1.00 90.62 558 ASP A O 1
ATOM 4331 N N . ILE A 1 559 ? 14.330 10.868 -43.530 1.00 93.25 559 ILE A N 1
ATOM 4332 C CA . ILE A 1 559 ? 13.497 9.734 -43.118 1.00 93.25 559 ILE A CA 1
ATOM 4333 C C . ILE A 1 559 ? 14.380 8.495 -42.930 1.00 93.25 559 ILE A C 1
ATOM 4335 O O . ILE A 1 559 ? 15.263 8.217 -43.744 1.00 93.25 559 ILE A O 1
ATOM 4339 N N . TYR A 1 560 ? 14.121 7.730 -41.868 1.00 94.50 560 TYR A N 1
ATOM 4340 C CA . TYR A 1 560 ? 14.854 6.512 -41.537 1.00 94.50 560 TYR A CA 1
ATOM 4341 C C . TYR A 1 560 ? 14.924 5.549 -42.743 1.00 94.50 560 TYR A C 1
ATOM 4343 O O . TYR A 1 560 ? 13.880 5.113 -43.235 1.00 94.50 560 TYR A O 1
ATOM 4351 N N . PRO A 1 561 ? 16.136 5.188 -43.214 1.00 92.00 561 PRO A N 1
ATOM 4352 C CA . PRO A 1 561 ? 16.309 4.438 -44.460 1.00 92.00 561 PRO A CA 1
ATOM 4353 C C . PRO A 1 561 ? 16.261 2.910 -44.292 1.00 92.00 561 PRO A C 1
ATOM 4355 O O . PRO A 1 561 ? 16.276 2.192 -45.289 1.00 92.00 561 PRO A O 1
ATOM 4358 N N . GLY A 1 562 ? 16.276 2.393 -43.058 1.00 91.44 562 GLY A N 1
ATOM 4359 C CA . GLY A 1 562 ? 16.256 0.948 -42.807 1.00 91.44 562 GLY A CA 1
ATOM 4360 C C . GLY A 1 562 ? 14.880 0.330 -43.048 1.00 91.44 562 GLY A C 1
ATOM 4361 O O . GLY A 1 562 ? 13.891 1.045 -43.179 1.00 91.44 562 GLY A O 1
ATOM 4362 N N . GLY A 1 563 ? 14.806 -1.000 -43.110 1.00 91.38 563 GLY A N 1
ATOM 4363 C CA . GLY A 1 563 ? 13.532 -1.707 -43.266 1.00 91.38 563 GLY A CA 1
ATOM 4364 C C . GLY A 1 563 ? 12.681 -1.622 -41.999 1.00 91.38 563 GLY A C 1
ATOM 4365 O O . GLY A 1 563 ? 13.203 -1.792 -40.896 1.00 91.38 563 GLY A O 1
ATOM 4366 N N . LEU A 1 564 ? 11.383 -1.373 -42.158 1.00 93.50 564 LEU A N 1
ATOM 4367 C CA . LEU A 1 564 ? 10.403 -1.357 -41.074 1.00 93.50 564 LEU A CA 1
ATOM 4368 C C . LEU A 1 564 ? 9.401 -2.513 -41.208 1.00 93.50 564 LEU A C 1
ATOM 4370 O O . LEU A 1 564 ? 9.140 -2.970 -42.318 1.00 93.50 564 LEU A O 1
ATOM 4374 N N . PRO A 1 565 ? 8.804 -2.980 -40.096 1.00 89.88 565 PRO A N 1
ATOM 4375 C CA . PRO A 1 565 ? 7.883 -4.125 -40.094 1.00 89.88 565 PRO A CA 1
ATOM 4376 C C . PRO A 1 565 ? 6.625 -3.947 -40.952 1.00 89.88 565 PRO A C 1
ATOM 4378 O O . PRO A 1 565 ? 5.998 -4.930 -41.330 1.00 89.88 565 PRO A O 1
ATOM 4381 N N . TRP A 1 566 ? 6.253 -2.698 -41.228 1.00 89.81 566 TRP A N 1
ATOM 4382 C CA . TRP A 1 566 ? 5.106 -2.306 -42.050 1.00 89.81 566 TRP A CA 1
ATOM 4383 C C . TRP A 1 566 ? 5.516 -1.830 -43.454 1.00 89.81 566 TRP A C 1
ATOM 4385 O O . TRP A 1 566 ? 4.683 -1.339 -44.213 1.00 89.81 566 TRP A O 1
ATOM 4395 N N . ASP A 1 567 ? 6.791 -1.971 -43.833 1.00 84.31 567 ASP A N 1
ATOM 4396 C CA . ASP A 1 567 ? 7.206 -1.739 -45.215 1.00 84.31 567 ASP A CA 1
ATOM 4397 C C . ASP A 1 567 ? 6.676 -2.893 -46.089 1.00 84.31 567 ASP A C 1
ATOM 4399 O O . ASP A 1 567 ? 7.112 -4.037 -45.958 1.00 84.31 567 ASP A O 1
ATOM 4403 N N . GLY A 1 568 ? 5.738 -2.597 -46.996 1.00 64.25 568 GLY A N 1
ATOM 4404 C CA . GLY A 1 568 ? 5.183 -3.572 -47.947 1.00 64.25 568 GLY A CA 1
ATOM 4405 C C . GLY A 1 568 ? 3.813 -4.161 -47.588 1.00 64.25 568 GLY A C 1
ATOM 4406 O O . GLY A 1 568 ? 3.411 -5.141 -48.208 1.00 64.25 568 GLY A O 1
ATOM 4407 N N . THR A 1 569 ? 3.091 -3.583 -46.623 1.00 55.56 569 THR A N 1
ATOM 4408 C CA . THR A 1 569 ? 1.711 -3.970 -46.260 1.00 55.56 569 THR A CA 1
ATOM 4409 C C . THR A 1 569 ? 0.619 -3.200 -47.026 1.00 55.56 569 THR A C 1
ATOM 4411 O O . THR A 1 569 ? -0.467 -3.016 -46.484 1.00 55.56 569 THR A O 1
ATOM 4414 N N . ALA A 1 570 ? 0.900 -2.744 -48.253 1.00 37.50 570 ALA A N 1
ATOM 4415 C CA . ALA A 1 570 ? -0.077 -2.098 -49.141 1.00 37.50 570 ALA A CA 1
ATOM 4416 C C . ALA A 1 570 ? -0.673 -3.092 -50.146 1.00 37.50 570 ALA A C 1
ATOM 4418 O O . ALA A 1 570 ? 0.120 -3.872 -50.730 1.00 37.50 570 ALA A O 1
#

pLDDT: mean 83.58, std 19.66, range [25.66, 98.44]